Protein 4X2P (pdb70)

B-factor: mean 17.13, std 8.73, range [2.37, 75.96]

Structure (mmCIF, N/CA/C/O backbone):
data_4X2P
#
_entry.id   4X2P
#
_cell.length_a   123.879
_cell.length_b   123.879
_cell.length_c   105.301
_cell.angle_alpha   90.00
_cell.angle_beta   90.00
_cell.angle_gamma   90.00
#
_symmetry.space_group_name_H-M   'I 4 2 2'
#
loop_
_entity.id
_entity.type
_entity.pdbx_description
1 polymer 'Mandelate racemase'
2 non-polymer '3-HYDROXYPYRUVIC ACID'
3 non-polymer 'MAGNESIUM ION'
4 water water
#
loop_
_atom_site.group_PDB
_atom_site.id
_atom_site.type_symbol
_atom_site.label_atom_id
_atom_site.label_alt_id
_atom_site.label_comp_id
_atom_site.label_asym_id
_atom_site.label_entity_id
_atom_site.label_seq_id
_atom_site.pdbx_PDB_ins_code
_atom_site.Cartn_x
_atom_site.Cartn_y
_atom_site.Cartn_z
_atom_site.occupancy
_atom_site.B_iso_or_equiv
_atom_site.auth_seq_id
_atom_site.auth_comp_id
_atom_site.auth_asym_id
_atom_site.auth_atom_id
_atom_site.pdbx_PDB_model_num
ATOM 1 N N . GLU A 1 27 ? 28.301 -39.583 -64.666 1.00 40.30 3 GLU A N 1
ATOM 2 C CA . GLU A 1 27 ? 29.345 -40.541 -64.112 1.00 42.44 3 GLU A CA 1
ATOM 3 C C . GLU A 1 27 ? 29.314 -41.246 -62.657 1.00 35.71 3 GLU A C 1
ATOM 4 O O . GLU A 1 27 ? 29.710 -42.364 -62.621 1.00 40.73 3 GLU A O 1
ATOM 10 N N . VAL A 1 28 ? 28.910 -40.700 -61.502 1.00 22.86 4 VAL A N 1
ATOM 11 C CA . VAL A 1 28 ? 28.300 -41.598 -60.518 1.00 18.64 4 VAL A CA 1
ATOM 12 C C . VAL A 1 28 ? 26.779 -41.629 -60.858 1.00 21.50 4 VAL A C 1
ATOM 13 O O . VAL A 1 28 ? 26.188 -40.530 -61.019 1.00 18.88 4 VAL A O 1
ATOM 17 N N . LEU A 1 29 ? 26.175 -42.813 -61.050 1.00 17.40 5 LEU A N 1
ATOM 18 C CA . LEU A 1 29 ? 24.766 -42.902 -61.448 1.00 17.47 5 LEU A CA 1
ATOM 19 C C . LEU A 1 29 ? 23.959 -43.507 -60.254 1.00 16.37 5 LEU A C 1
ATOM 20 O O . LEU A 1 29 ? 24.505 -44.284 -59.414 1.00 15.48 5 LEU A O 1
ATOM 25 N N . ILE A 1 30 ? 22.665 -43.189 -60.201 1.00 14.94 6 ILE A N 1
ATOM 26 C CA . ILE A 1 30 ? 21.827 -43.904 -59.268 1.00 14.02 6 ILE A CA 1
ATOM 27 C C . ILE A 1 30 ? 21.502 -45.278 -59.874 1.00 16.85 6 ILE A C 1
ATOM 28 O O . ILE A 1 30 ? 21.143 -45.330 -61.076 1.00 19.12 6 ILE A O 1
ATOM 33 N N . THR A 1 31 ? 21.582 -46.331 -59.051 1.00 15.42 7 THR A N 1
ATOM 34 C CA . THR A 1 31 ? 21.315 -47.650 -59.577 1.00 15.97 7 THR A CA 1
ATOM 35 C C . THR A 1 31 ? 20.115 -48.365 -58.972 1.00 20.81 7 THR A C 1
ATOM 36 O O . THR A 1 31 ? 19.739 -49.437 -59.484 1.00 18.67 7 THR A O 1
ATOM 40 N N . GLY A 1 32 ? 19.432 -47.792 -57.949 1.00 13.87 8 GLY A N 1
ATOM 41 C CA . GLY A 1 32 ? 18.285 -48.475 -57.315 1.00 16.32 8 GLY A CA 1
ATOM 42 C C . GLY A 1 32 ? 17.714 -47.592 -56.197 1.00 16.09 8 GLY A C 1
ATOM 43 O O . GLY A 1 32 ? 18.447 -46.648 -55.729 1.00 15.90 8 GLY A O 1
ATOM 44 N N . LEU A 1 33 ? 16.435 -47.823 -55.894 1.00 15.21 9 LEU A N 1
ATOM 45 C CA . LEU A 1 33 ? 15.768 -47.157 -54.802 1.00 14.99 9 LEU A CA 1
ATOM 46 C C . LEU A 1 33 ? 15.074 -48.276 -54.000 1.00 17.25 9 LEU A C 1
ATOM 47 O O . LEU A 1 33 ? 14.263 -49.046 -54.540 1.00 20.08 9 LEU A O 1
ATOM 52 N N . ARG A 1 34 ? 15.306 -48.294 -52.719 1.00 13.69 10 ARG A N 1
ATOM 53 C CA . ARG A 1 34 ? 14.587 -49.255 -51.868 1.00 17.05 10 ARG A CA 1
ATOM 54 C C . ARG A 1 34 ? 13.867 -48.485 -50.766 1.00 15.45 10 ARG A C 1
ATOM 55 O O . ARG A 1 34 ? 14.463 -47.512 -50.225 1.00 17.61 10 ARG A O 1
ATOM 63 N N . THR A 1 35 ? 12.586 -48.824 -50.502 1.00 15.27 11 THR A N 1
ATOM 64 C CA . THR A 1 35 ? 11.877 -48.114 -49.448 1.00 14.92 11 THR A CA 1
ATOM 65 C C . THR A 1 35 ? 11.275 -49.073 -48.466 1.00 16.12 11 THR A C 1
ATOM 66 O O . THR A 1 35 ? 10.849 -50.207 -48.829 1.00 17.02 11 THR A O 1
ATOM 70 N N . ARG A 1 36 ? 11.196 -48.695 -47.191 1.00 14.72 12 ARG A N 1
ATOM 71 C CA . ARG A 1 36 ? 10.603 -49.541 -46.178 1.00 15.35 12 ARG A CA 1
ATOM 72 C C . ARG A 1 36 ? 9.679 -48.637 -45.316 1.00 14.79 12 ARG A C 1
ATOM 73 O O . ARG A 1 36 ? 10.111 -47.631 -44.720 1.00 15.31 12 ARG A O 1
ATOM 81 N N . ALA A 1 37 ? 8.422 -49.049 -45.258 1.00 13.11 13 ALA A N 1
ATOM 82 C CA . ALA A 1 37 ? 7.421 -48.364 -44.453 1.00 16.04 13 ALA A CA 1
ATOM 83 C C . ALA A 1 37 ? 7.384 -48.930 -43.082 1.00 19.55 13 ALA A C 1
ATOM 84 O O . ALA A 1 37 ? 7.382 -50.181 -42.895 1.00 19.44 13 ALA A O 1
ATOM 86 N N . VAL A 1 38 ? 7.522 -48.093 -42.071 1.00 15.09 14 VAL A N 1
ATOM 87 C CA . VAL A 1 38 ? 7.567 -48.496 -40.634 1.00 14.73 14 V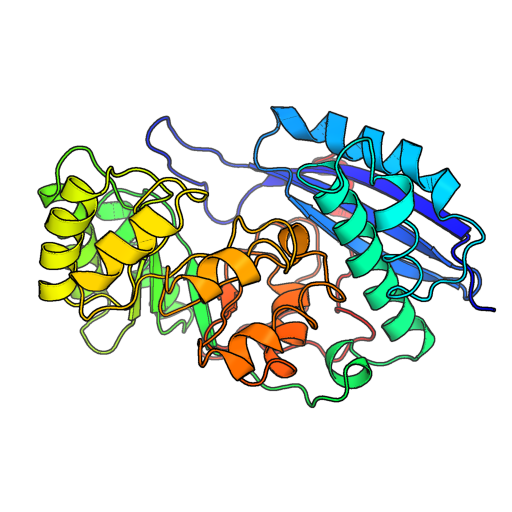AL A CA 1
ATOM 88 C C . VAL A 1 38 ? 6.652 -47.645 -39.760 1.00 17.63 14 VAL A C 1
ATOM 89 O O . VAL A 1 38 ? 6.348 -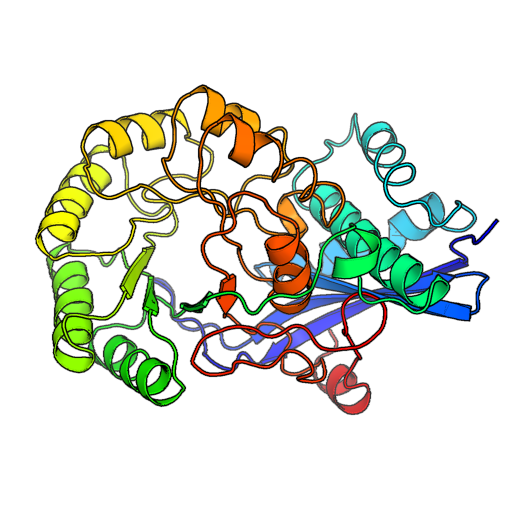46.496 -40.058 1.00 16.12 14 VAL A O 1
ATOM 93 N N . ASN A 1 39 ? 6.135 -48.207 -38.628 1.00 14.32 15 ASN A N 1
ATOM 94 C CA . ASN A 1 39 ? 5.416 -47.478 -37.641 1.00 15.27 15 ASN A CA 1
ATOM 95 C C . ASN A 1 39 ? 6.274 -47.554 -36.402 1.00 17.69 15 ASN A C 1
ATOM 96 O O . ASN A 1 39 ? 6.358 -48.679 -35.731 1.00 20.23 15 ASN A O 1
ATOM 101 N N . VAL A 1 40 ? 6.979 -46.498 -36.055 1.00 15.62 16 VAL A N 1
ATOM 102 C CA . VAL A 1 40 ? 8.078 -46.581 -34.980 1.00 15.77 16 VAL A CA 1
ATOM 103 C C . VAL A 1 40 ? 7.560 -45.941 -33.756 1.00 18.78 16 VAL A C 1
ATOM 104 O O . VAL A 1 40 ? 6.787 -44.974 -33.729 1.00 18.94 16 VAL A O 1
ATOM 108 N N . PRO A 1 41 ? 7.989 -46.451 -32.568 1.00 19.88 17 PRO A N 1
ATOM 109 C CA . PRO A 1 41 ? 7.583 -45.929 -31.274 1.00 20.50 17 PRO A CA 1
ATOM 110 C C . PRO A 1 41 ? 8.168 -44.555 -31.068 1.00 23.04 17 PRO A C 1
ATOM 111 O O . PRO A 1 41 ? 9.345 -44.349 -31.368 1.00 24.75 17 PRO A O 1
ATOM 115 N N . LEU A 1 42 ? 7.357 -43.665 -30.566 1.00 26.61 18 LEU A N 1
ATOM 116 C CA . LEU A 1 42 ? 7.869 -42.313 -30.206 1.00 29.89 18 LEU A CA 1
ATOM 117 C C . LEU A 1 42 ? 8.414 -42.252 -28.768 1.00 31.21 18 LEU A C 1
ATOM 118 O O . LEU A 1 42 ? 7.700 -42.672 -27.820 1.00 32.47 18 LEU A O 1
ATOM 123 N N . ALA A 1 43 ? 9.588 -41.642 -28.626 1.00 33.66 19 ALA A N 1
ATOM 124 C CA . ALA A 1 43 ? 10.175 -41.351 -27.285 1.00 31.50 19 ALA A CA 1
ATOM 125 C C . ALA A 1 43 ? 9.131 -40.587 -26.391 1.00 35.22 19 ALA A C 1
ATOM 126 O O . ALA A 1 43 ? 8.932 -40.940 -25.237 1.00 33.23 19 ALA A O 1
ATOM 128 N N . TYR A 1 44 ? 8.382 -39.630 -26.963 1.00 29.25 20 TYR A N 1
ATOM 129 C CA . TYR A 1 44 ? 7.355 -38.856 -26.262 1.00 30.11 20 TYR A CA 1
ATOM 130 C C . TYR A 1 44 ? 6.043 -39.088 -27.035 1.00 33.60 20 TYR A C 1
ATOM 131 O O . TYR A 1 44 ? 5.824 -38.512 -28.128 1.00 34.67 20 TYR A O 1
ATOM 140 N N . PRO A 1 45 ? 5.147 -39.906 -26.485 1.00 29.56 21 PRO A N 1
ATOM 141 C CA . PRO A 1 45 ? 3.840 -40.053 -27.166 1.00 32.18 21 PRO A CA 1
ATOM 142 C C . PRO A 1 45 ? 3.189 -38.693 -27.395 1.00 26.58 21 PRO A C 1
ATOM 143 O O . PRO A 1 45 ? 3.336 -37.783 -26.568 1.00 29.96 21 PRO A O 1
ATOM 147 N N . VAL A 1 46 ? 2.445 -38.548 -28.477 1.00 26.82 22 VAL A N 1
ATOM 148 C CA . VAL A 1 46 ? 1.985 -37.202 -28.845 1.00 24.99 22 VAL A CA 1
ATOM 149 C C . VAL A 1 46 ? 0.516 -37.075 -28.350 1.00 31.36 22 VAL A C 1
ATOM 150 O O . VAL A 1 46 ? -0.350 -37.850 -28.764 1.00 29.13 22 VAL A O 1
ATOM 154 N N . HIS A 1 47 ? 0.219 -36.112 -27.420 1.00 26.17 23 HIS A N 1
ATOM 155 C CA . HIS A 1 47 ? -1.171 -35.975 -26.906 1.00 25.79 23 HIS A CA 1
ATOM 156 C C . HIS A 1 47 ? -1.803 -34.961 -27.878 1.00 29.59 23 HIS A C 1
ATOM 157 O O . HIS A 1 47 ? -1.124 -33.983 -28.319 1.00 28.50 23 HIS A O 1
ATOM 164 N N . THR A 1 48 ? -3.031 -35.219 -28.285 1.00 32.75 24 THR A N 1
ATOM 165 C CA . THR A 1 48 ? -3.747 -34.287 -29.243 1.00 38.33 24 THR A CA 1
ATOM 166 C C . THR A 1 48 ? -5.123 -33.983 -28.600 1.00 42.77 24 THR A C 1
ATOM 167 O O . THR A 1 48 ? -5.440 -34.550 -27.545 1.00 33.84 24 THR A O 1
ATOM 171 N N . ALA A 1 49 ? -5.893 -33.040 -29.168 1.00 46.46 25 ALA A N 1
ATOM 172 C CA . ALA A 1 49 ? -7.297 -32.842 -28.800 1.00 54.91 25 ALA A CA 1
ATOM 173 C C . ALA A 1 49 ? -8.146 -34.186 -28.853 1.00 66.93 25 ALA A C 1
ATOM 174 O O . ALA A 1 49 ? -8.929 -34.437 -27.918 1.00 63.05 25 ALA A O 1
ATOM 176 N N . VAL A 1 50 ? -7.955 -35.054 -29.881 1.00 68.65 26 VAL A N 1
ATOM 177 C CA . VAL A 1 50 ? -8.528 -36.443 -29.884 1.00 64.19 26 VAL A CA 1
ATOM 178 C C . VAL A 1 50 ? -8.013 -37.466 -28.870 1.00 59.64 26 VAL A C 1
ATOM 179 O O . VAL A 1 50 ? -8.807 -37.966 -28.163 1.00 64.50 26 VAL A O 1
ATOM 183 N N . GLY A 1 51 ? -6.723 -37.797 -28.807 1.00 45.31 27 GLY A N 1
ATOM 184 C CA . GLY A 1 51 ? -6.185 -38.675 -27.768 1.00 39.97 27 GLY A CA 1
ATOM 185 C C . GLY A 1 51 ? -4.648 -38.810 -28.032 1.00 44.14 27 GLY A C 1
ATOM 186 O O . GLY A 1 51 ? -4.006 -37.936 -28.665 1.00 49.55 27 GLY A O 1
ATOM 187 N N . THR A 1 52 ? -4.056 -39.913 -27.580 1.00 37.76 28 THR A N 1
ATOM 188 C CA . THR A 1 52 ? -2.580 -40.056 -27.666 1.00 30.91 28 THR A CA 1
ATOM 189 C C . THR A 1 52 ? -2.196 -40.919 -28.884 1.00 31.72 28 THR A C 1
ATOM 190 O O . THR A 1 52 ? -2.815 -41.910 -29.169 1.00 34.02 28 THR A O 1
ATOM 194 N N . VAL A 1 53 ? -1.127 -40.560 -29.561 1.00 27.32 29 VAL A N 1
ATOM 195 C CA . VAL A 1 53 ? -0.545 -41.391 -30.610 1.00 27.00 29 VAL A CA 1
ATOM 196 C C . VAL A 1 53 ? 0.861 -41.789 -30.146 1.00 28.22 29 VAL A C 1
ATOM 197 O O . VAL A 1 53 ? 1.690 -40.954 -29.766 1.00 26.30 29 VAL A O 1
ATOM 201 N N . GLY A 1 54 ? 1.193 -43.092 -30.212 1.00 26.14 30 GLY A N 1
ATOM 202 C CA . GLY A 1 54 ? 2.443 -43.538 -29.591 1.00 26.55 30 GLY A CA 1
ATOM 203 C C . GLY A 1 54 ? 3.454 -44.003 -30.664 1.00 24.28 30 GLY A C 1
ATOM 204 O O . GLY A 1 54 ? 4.587 -44.356 -30.337 1.00 23.22 30 GLY A O 1
ATOM 205 N N . THR A 1 55 ? 3.062 -43.886 -31.952 1.00 22.59 31 THR A N 1
ATOM 206 C CA . THR A 1 55 ? 4.034 -44.293 -33.019 1.00 20.04 31 THR A CA 1
ATOM 207 C C . THR A 1 55 ? 3.966 -43.211 -34.179 1.00 19.28 31 THR A C 1
ATOM 208 O O . THR A 1 55 ? 3.035 -42.409 -34.285 1.00 21.59 31 THR A O 1
ATOM 212 N N . ALA A 1 56 ? 5.016 -43.224 -34.946 1.00 15.90 32 ALA A N 1
ATOM 213 C CA . ALA A 1 56 ? 5.137 -42.298 -36.140 1.00 16.45 32 ALA A CA 1
ATOM 214 C C . ALA A 1 56 ? 5.280 -43.153 -37.371 1.00 15.98 32 ALA A C 1
ATOM 215 O O . ALA A 1 56 ? 6.117 -44.115 -37.450 1.00 15.91 32 ALA A O 1
ATOM 217 N N . PRO A 1 57 ? 4.510 -42.768 -38.425 1.00 13.94 33 PRO A N 1
ATOM 218 C CA . PRO A 1 57 ? 4.630 -43.516 -39.677 1.00 12.40 33 PRO A CA 1
ATOM 219 C C . PRO A 1 57 ? 5.724 -42.895 -40.575 1.00 15.18 33 PRO A C 1
ATOM 220 O O . PRO A 1 57 ? 5.655 -41.711 -40.949 1.00 14.85 33 PRO A O 1
ATOM 224 N N . LEU A 1 58 ? 6.773 -43.694 -40.860 1.00 11.84 34 LEU A N 1
ATOM 225 C CA . LEU A 1 58 ? 7.980 -43.186 -41.642 1.00 12.32 34 LEU A CA 1
ATOM 226 C C . LEU A 1 58 ? 8.169 -44.092 -42.792 1.00 12.86 34 LEU A C 1
ATOM 227 O O . LEU A 1 58 ? 7.817 -45.291 -42.823 1.00 13.38 34 LEU A O 1
ATOM 232 N N . VAL A 1 59 ? 8.767 -43.485 -43.878 1.00 11.13 35 VAL A N 1
ATOM 233 C CA . VAL A 1 59 ? 9.245 -44.318 -45.016 1.00 11.49 35 VAL A CA 1
ATOM 234 C C . VAL A 1 59 ? 10.737 -44.130 -45.015 1.00 11.93 35 VAL A C 1
ATOM 235 O O . VAL A 1 59 ? 11.308 -43.011 -45.100 1.00 11.93 35 VAL A O 1
ATOM 239 N N . LEU A 1 60 ? 11.521 -45.267 -44.786 1.00 12.10 36 LEU A N 1
ATOM 240 C CA . LEU A 1 60 ? 13.007 -45.176 -44.830 1.00 11.66 36 LEU A CA 1
ATOM 241 C C . LEU A 1 60 ? 13.511 -45.480 -46.222 1.00 12.52 36 LEU A C 1
ATOM 242 O O . LEU A 1 60 ? 12.978 -46.417 -46.926 1.00 16.23 36 LEU A O 1
ATOM 247 N N . ILE A 1 61 ? 14.426 -44.662 -46.703 1.00 10.78 37 ILE A N 1
ATOM 248 C CA . ILE A 1 61 ? 14.829 -44.643 -48.083 1.00 12.08 37 ILE A CA 1
ATOM 249 C C . ILE A 1 61 ? 16.303 -45.018 -48.206 1.00 13.63 37 ILE A C 1
ATOM 250 O O . ILE A 1 61 ? 17.141 -44.363 -47.544 1.00 12.39 37 ILE A O 1
ATOM 255 N N . ASP A 1 62 ? 16.586 -45.952 -49.188 1.00 13.91 38 ASP A N 1
ATOM 256 C CA . ASP A 1 62 ? 18.003 -46.273 -49.521 1.00 14.78 38 ASP A CA 1
ATOM 257 C C . ASP A 1 62 ? 18.167 -46.038 -50.969 1.00 14.79 38 ASP A C 1
ATOM 258 O O . ASP A 1 62 ? 17.374 -46.547 -51.833 1.00 15.41 38 ASP A O 1
ATOM 263 N N . LEU A 1 63 ? 19.178 -45.232 -51.343 1.00 11.91 39 LEU A N 1
ATOM 264 C CA . LEU A 1 63 ? 19.396 -44.864 -52.797 1.00 12.19 39 LEU A CA 1
ATOM 265 C C . LEU A 1 63 ? 20.757 -45.464 -53.192 1.00 13.97 39 LEU A C 1
ATOM 266 O O . LEU A 1 63 ? 21.821 -45.019 -52.705 1.00 15.89 39 LEU A O 1
ATOM 271 N N . ALA A 1 64 ? 20.695 -46.527 -54.016 1.00 14.79 40 ALA A N 1
ATOM 272 C CA . ALA A 1 64 ? 21.973 -47.218 -54.423 1.00 17.90 40 ALA A CA 1
ATOM 273 C C . ALA A 1 64 ? 22.643 -46.446 -55.484 1.00 15.52 40 ALA A C 1
ATOM 274 O O . ALA A 1 64 ? 21.968 -45.837 -56.282 1.00 16.95 40 ALA A O 1
ATOM 276 N N . THR A 1 65 ? 23.972 -46.541 -55.533 1.00 14.92 41 THR A N 1
ATOM 277 C CA . THR A 1 65 ? 24.715 -45.805 -56.571 1.00 14.94 41 THR A CA 1
ATOM 278 C C . THR A 1 65 ? 25.772 -46.703 -57.234 1.00 16.76 41 THR A C 1
ATOM 279 O O . THR A 1 65 ? 26.106 -47.731 -56.616 1.00 19.22 41 THR A O 1
ATOM 283 N N . SER A 1 66 ? 26.276 -46.230 -58.381 1.00 17.03 42 SER A N 1
ATOM 284 C CA . SER A 1 66 ? 27.328 -47.055 -59.062 1.00 19.54 42 SER A CA 1
ATOM 285 C C . SER A 1 66 ? 28.666 -46.931 -58.335 1.00 22.87 42 SER A C 1
ATOM 286 O O . SER A 1 66 ? 29.619 -47.625 -58.733 1.00 25.69 42 SER A O 1
ATOM 289 N N . ALA A 1 67 ? 28.801 -46.012 -57.386 1.00 17.44 43 ALA A N 1
ATOM 290 C CA . ALA A 1 67 ? 30.056 -45.814 -56.621 1.00 20.84 43 ALA A CA 1
ATOM 291 C C . ALA A 1 67 ? 30.106 -46.790 -55.425 1.00 24.99 43 ALA A C 1
ATOM 292 O O . ALA A 1 67 ? 31.007 -46.715 -54.623 1.00 34.36 43 ALA A O 1
ATOM 294 N N . GLY A 1 68 ? 29.087 -47.600 -55.203 1.00 23.04 44 GLY A N 1
ATOM 295 C CA . GLY A 1 68 ? 29.001 -48.531 -54.080 1.00 21.79 44 GLY A CA 1
ATOM 296 C C . GLY A 1 68 ? 28.546 -47.901 -52.761 1.00 32.77 44 GLY A C 1
ATOM 297 O O . GLY A 1 68 ? 28.334 -48.581 -51.807 1.00 36.70 44 GLY A O 1
ATOM 298 N N . VAL A 1 69 ? 28.381 -46.601 -52.731 1.00 21.80 45 VAL A N 1
ATOM 299 C CA . VAL A 1 69 ? 27.806 -46.019 -51.543 1.00 20.19 45 VAL A CA 1
ATOM 300 C C . VAL A 1 69 ? 26.255 -45.987 -51.663 1.00 16.56 45 VAL A C 1
ATOM 301 O O . VAL A 1 69 ? 25.673 -46.096 -52.762 1.00 18.20 45 VAL A O 1
ATOM 305 N N . VAL A 1 70 ? 25.635 -45.987 -50.494 1.00 14.85 46 VAL A N 1
ATOM 306 C CA . VAL A 1 70 ? 24.113 -45.973 -50.454 1.00 13.61 46 VAL A CA 1
ATOM 307 C C . VAL A 1 70 ? 23.686 -44.734 -49.628 1.00 14.88 46 VAL A C 1
ATOM 308 O O . VAL A 1 70 ? 24.093 -44.553 -48.506 1.00 16.93 46 VAL A O 1
ATOM 312 N N . GLY A 1 71 ? 22.817 -43.916 -50.303 1.00 13.67 47 GLY A N 1
ATOM 313 C CA . GLY A 1 71 ? 22.335 -42.697 -49.667 1.00 13.89 47 GLY A CA 1
ATOM 314 C C . GLY A 1 71 ? 21.198 -43.106 -48.802 1.00 14.67 47 GLY A C 1
ATOM 315 O O . GLY A 1 71 ? 20.386 -43.994 -49.160 1.00 15.10 47 GLY A O 1
ATOM 316 N N . HIS A 1 72 ? 21.030 -42.468 -47.604 1.00 13.15 48 HIS A N 1
ATOM 317 C CA . HIS A 1 72 ? 19.895 -42.752 -46.761 1.00 13.11 48 HIS A CA 1
ATOM 318 C C . HIS A 1 72 ? 19.103 -41.446 -46.437 1.00 11.44 48 HIS A C 1
ATOM 319 O O . HIS A 1 72 ? 19.756 -40.398 -46.273 1.00 13.80 48 HIS A O 1
ATOM 326 N N . SER A 1 73 ? 17.804 -41.561 -46.370 1.00 10.60 49 SER A N 1
ATOM 327 C CA . SER A 1 73 ? 16.948 -40.470 -45.827 1.00 11.80 49 SER A CA 1
ATOM 328 C C . SER A 1 73 ? 15.703 -41.144 -45.287 1.00 13.43 49 SER A C 1
ATOM 329 O O . SER A 1 73 ? 15.480 -42.384 -45.357 1.00 12.37 49 SER A O 1
ATOM 332 N N . TYR A 1 74 ? 14.783 -40.341 -44.755 1.00 10.81 50 TYR A N 1
ATOM 333 C CA . TYR A 1 74 ? 13.475 -40.853 -44.454 1.00 10.64 50 TYR A CA 1
ATOM 334 C C . TYR A 1 74 ? 12.448 -39.739 -44.610 1.00 11.68 50 TYR A C 1
ATOM 335 O O . TYR A 1 74 ? 12.824 -38.531 -44.580 1.00 13.30 50 TYR A O 1
ATOM 344 N N . LEU A 1 75 ? 11.219 -40.208 -44.736 1.00 12.03 51 LEU A N 1
ATOM 345 C CA . LEU A 1 75 ? 10.071 -39.282 -44.825 1.00 11.81 51 LEU A CA 1
ATOM 346 C C . LEU A 1 75 ? 9.153 -39.495 -43.663 1.00 14.27 51 LEU A C 1
ATOM 347 O O . LEU A 1 75 ? 9.097 -40.623 -43.101 1.00 13.23 51 LEU A O 1
ATOM 352 N N . PHE A 1 76 ? 8.431 -38.471 -43.230 1.00 10.55 52 PHE A N 1
ATOM 353 C CA . PHE A 1 76 ? 7.344 -38.596 -42.225 1.00 11.05 52 PHE A CA 1
ATOM 354 C C . PHE A 1 76 ? 6.053 -38.524 -42.978 1.00 12.40 52 PHE A C 1
ATOM 355 O O . PHE A 1 76 ? 5.829 -37.576 -43.754 1.00 13.50 52 PHE A O 1
ATOM 363 N N . ALA A 1 77 ? 5.205 -39.543 -42.752 1.00 11.91 53 ALA A N 1
ATOM 364 C CA . ALA A 1 77 ? 3.903 -39.547 -43.455 1.00 14.04 53 ALA A CA 1
ATOM 365 C C . ALA A 1 77 ? 2.795 -38.822 -42.673 1.00 11.42 53 ALA A C 1
ATOM 366 O O . ALA A 1 77 ? 1.650 -38.740 -43.240 1.00 14.84 53 ALA A O 1
ATOM 368 N N . TYR A 1 78 ? 3.039 -38.376 -41.410 1.00 11.57 54 TYR A N 1
ATOM 369 C CA . TYR A 1 78 ? 2.080 -37.640 -40.558 1.00 11.45 54 TYR A CA 1
ATOM 370 C C . TYR A 1 78 ? 1.008 -38.512 -39.990 1.00 14.02 54 TYR A C 1
ATOM 371 O O . TYR A 1 78 ? 0.813 -38.586 -38.771 1.00 14.98 54 TYR A O 1
ATOM 380 N N . THR A 1 79 ? 0.296 -39.203 -40.886 1.00 15.11 55 THR A N 1
ATOM 381 C CA . THR A 1 79 ? -0.815 -40.090 -40.432 1.00 16.99 55 THR A CA 1
ATOM 382 C C . THR A 1 79 ? -0.568 -41.447 -41.132 1.00 14.37 55 THR A C 1
ATOM 383 O O . THR A 1 79 ? -0.211 -41.513 -42.286 1.00 12.96 55 THR A O 1
ATOM 387 N N . PRO A 1 80 ? -0.917 -42.522 -40.496 1.00 15.75 56 PRO A N 1
ATOM 388 C CA . PRO A 1 80 ? -0.829 -43.807 -41.148 1.00 17.02 56 PRO A CA 1
ATOM 389 C C . PRO A 1 80 ? -1.744 -43.968 -42.338 1.00 16.28 56 PRO A C 1
ATOM 390 O O . PRO A 1 80 ? -1.364 -44.765 -43.254 1.00 15.92 56 PRO A O 1
ATOM 394 N N . VAL A 1 81 ? -2.754 -43.086 -42.489 1.00 15.19 57 VAL A N 1
ATOM 395 C CA . VAL A 1 81 ? -3.565 -43.092 -43.743 1.00 15.73 57 VAL A CA 1
ATOM 396 C C . VAL A 1 81 ? -2.775 -42.849 -44.988 1.00 14.46 57 VAL A C 1
ATOM 397 O O . VAL A 1 81 ? -3.135 -43.349 -46.132 1.00 14.38 57 VAL A O 1
ATOM 401 N N . ALA A 1 82 ? -1.629 -42.085 -44.858 1.00 12.60 58 ALA A N 1
ATOM 402 C CA . ALA A 1 82 ? -0.824 -41.771 -46.047 1.00 14.56 58 ALA A CA 1
ATOM 403 C C . ALA A 1 82 ? 0.389 -42.697 -46.263 1.00 14.14 58 ALA A C 1
ATOM 404 O O . ALA A 1 82 ? 1.159 -42.552 -47.195 1.00 14.10 58 ALA A O 1
ATOM 406 N N . LEU A 1 83 ? 0.637 -43.581 -45.245 1.00 13.67 59 LEU A N 1
ATOM 407 C CA . LEU A 1 83 ? 1.966 -44.269 -45.258 1.00 13.48 59 LEU A CA 1
ATOM 408 C C . LEU A 1 83 ? 2.177 -45.235 -46.444 1.00 13.57 59 LEU A C 1
ATOM 409 O O . LEU A 1 83 ? 3.201 -45.101 -47.170 1.00 13.00 59 LEU A O 1
ATOM 414 N N . LYS A 1 84 ? 1.168 -46.144 -46.696 1.00 13.97 60 LYS A N 1
ATOM 415 C CA . LYS A 1 84 ? 1.379 -47.080 -47.804 1.00 13.33 60 LYS A CA 1
ATOM 416 C C . LYS A 1 84 ? 1.382 -46.361 -49.130 1.00 12.76 60 LYS A C 1
ATOM 417 O O . LYS A 1 84 ? 2.131 -46.759 -50.058 1.00 14.36 60 LYS A O 1
ATOM 423 N N . SER A 1 85 ? 0.511 -45.304 -49.214 1.00 14.22 61 SER A N 1
ATOM 424 C CA . SER A 1 85 ? 0.487 -44.535 -50.483 1.00 11.37 61 SER A CA 1
ATOM 425 C C . SER A 1 85 ? 1.811 -43.835 -50.789 1.00 13.36 61 SER A C 1
ATOM 426 O O . SER A 1 85 ? 2.228 -43.846 -51.979 1.00 13.00 61 SER A O 1
ATOM 429 N N . LEU A 1 86 ? 2.475 -43.299 -49.726 1.00 13.33 62 LEU A N 1
ATOM 430 C CA . LEU A 1 86 ? 3.760 -42.643 -49.979 1.00 12.99 62 LEU A CA 1
ATOM 431 C C . LEU A 1 86 ? 4.817 -43.636 -50.382 1.00 11.81 62 LEU A C 1
ATOM 432 O O . LEU A 1 86 ? 5.626 -43.382 -51.299 1.00 13.61 62 LEU A O 1
ATOM 437 N N . LYS A 1 87 ? 4.871 -44.844 -49.713 1.00 13.61 63 LYS A N 1
ATOM 438 C CA . LYS A 1 87 ? 5.817 -45.858 -50.178 1.00 14.64 63 LYS A CA 1
ATOM 439 C C . LYS A 1 87 ? 5.513 -46.317 -51.598 1.00 13.81 63 LYS A C 1
ATOM 440 O O . LYS A 1 87 ? 6.452 -46.442 -52.397 1.00 13.58 63 LYS A O 1
ATOM 446 N N . GLN A 1 88 ? 4.239 -46.482 -51.981 1.00 13.52 64 GLN A N 1
ATOM 447 C CA . GLN A 1 88 ? 3.970 -46.981 -53.315 1.00 13.97 64 GLN A CA 1
ATOM 448 C C . GLN A 1 88 ? 4.343 -45.927 -54.310 1.00 14.81 64 GLN A C 1
ATOM 449 O O . GLN A 1 88 ? 4.862 -46.219 -55.386 1.00 13.53 64 GLN A O 1
ATOM 455 N N . LEU A 1 89 ? 4.115 -44.621 -53.962 1.00 13.05 65 LEU A N 1
ATOM 456 C CA . LEU A 1 89 ? 4.510 -43.561 -54.909 1.00 16.18 65 LEU A CA 1
ATOM 457 C C . LEU A 1 89 ? 6.061 -43.588 -55.180 1.00 11.85 65 LEU A C 1
ATOM 458 O O . LEU A 1 89 ? 6.540 -43.531 -56.324 1.00 14.01 65 LEU A O 1
ATOM 463 N N . LEU A 1 90 ? 6.851 -43.698 -54.063 1.00 13.38 66 LEU A N 1
ATOM 464 C CA . LEU A 1 90 ? 8.298 -43.758 -54.223 1.00 12.57 66 LEU A CA 1
ATOM 465 C C . LEU A 1 90 ? 8.695 -44.995 -55.036 1.00 13.68 66 LEU A C 1
ATOM 466 O O . LEU A 1 90 ? 9.570 -44.835 -55.900 1.00 15.20 66 LEU A O 1
ATOM 471 N N . ASP A 1 91 ? 8.042 -46.129 -54.735 1.00 14.78 67 ASP A N 1
ATOM 472 C CA . ASP A 1 91 ? 8.420 -47.336 -55.544 1.00 14.73 67 ASP A CA 1
ATOM 473 C C . ASP A 1 91 ? 8.159 -47.145 -56.997 1.00 16.14 67 ASP A C 1
ATOM 474 O O . ASP A 1 91 ? 8.935 -47.624 -57.868 1.00 17.01 67 ASP A O 1
ATOM 479 N N . ASP A 1 92 ? 7.095 -46.443 -57.393 1.00 13.84 68 ASP A N 1
ATOM 480 C CA . ASP A 1 92 ? 6.814 -46.202 -58.787 1.00 14.82 68 ASP A CA 1
ATOM 481 C C . ASP A 1 92 ? 7.562 -45.041 -59.371 1.00 16.93 68 ASP A C 1
ATOM 482 O O . ASP A 1 92 ? 7.667 -44.969 -60.627 1.00 15.83 68 ASP A O 1
ATOM 487 N N . MET A 1 93 ? 8.274 -44.256 -58.565 1.00 16.74 69 MET A N 1
ATOM 488 C CA . MET A 1 93 ? 9.185 -43.215 -59.100 1.00 16.96 69 MET A CA 1
ATOM 489 C C . MET A 1 93 ? 10.546 -43.757 -59.327 1.00 15.93 69 MET A C 1
ATOM 490 O O . MET A 1 93 ? 11.386 -43.071 -59.898 1.00 17.75 69 MET A O 1
ATOM 495 N N . ALA A 1 94 ? 10.836 -44.995 -58.816 1.00 14.76 70 ALA A N 1
ATOM 496 C CA . ALA A 1 94 ? 12.239 -45.475 -58.988 1.00 16.76 70 ALA A CA 1
ATOM 497 C C . ALA A 1 94 ? 12.648 -45.483 -60.439 1.00 16.23 70 ALA A C 1
ATOM 498 O O . ALA A 1 94 ? 13.848 -45.111 -60.739 1.00 15.80 70 ALA A O 1
ATOM 500 N N . ALA A 1 95 ? 11.774 -45.884 -61.393 1.00 18.60 71 ALA A N 1
ATOM 501 C CA . ALA A 1 95 ? 12.205 -45.899 -62.738 1.00 20.04 71 ALA A CA 1
ATOM 502 C C . ALA A 1 95 ? 12.500 -44.536 -63.366 1.00 20.63 71 ALA A C 1
ATOM 503 O O . ALA A 1 95 ? 13.353 -44.498 -64.242 1.00 23.05 71 ALA A O 1
ATOM 505 N N . MET A 1 96 ? 11.999 -43.427 -62.800 1.00 18.47 72 MET A N 1
ATOM 506 C CA . MET A 1 96 ? 12.374 -42.118 -63.285 1.00 19.29 72 MET A CA 1
ATOM 507 C C . MET A 1 96 ? 13.839 -41.730 -62.876 1.00 17.39 72 MET A C 1
ATOM 508 O O . MET A 1 96 ? 14.426 -40.887 -63.580 1.00 20.02 72 MET A O 1
ATOM 513 N N . ILE A 1 97 ? 14.373 -42.288 -61.791 1.00 14.97 73 ILE A N 1
ATOM 514 C CA . ILE A 1 97 ? 15.671 -41.846 -61.339 1.00 14.88 73 ILE A CA 1
ATOM 515 C C . ILE A 1 97 ? 16.797 -42.858 -61.597 1.00 14.72 73 ILE A C 1
ATOM 516 O O . ILE A 1 97 ? 17.970 -42.515 -61.589 1.00 15.78 73 ILE A O 1
ATOM 521 N N . VAL A 1 98 ? 16.428 -44.146 -61.743 1.00 14.54 74 VAL A N 1
ATOM 522 C CA . VAL A 1 98 ? 17.557 -45.156 -61.863 1.00 16.17 74 VAL A CA 1
ATOM 523 C C . VAL A 1 98 ? 18.223 -44.897 -63.254 1.00 15.64 74 VAL A C 1
ATOM 524 O O . VAL A 1 98 ? 17.544 -44.553 -64.252 1.00 17.97 74 VAL A O 1
ATOM 528 N N . ASN A 1 99 ? 19.553 -44.944 -63.283 1.00 17.63 75 ASN A N 1
ATOM 529 C CA . ASN A 1 99 ? 20.462 -44.589 -64.431 1.00 19.73 75 ASN A CA 1
ATOM 530 C C . ASN A 1 99 ? 20.599 -43.090 -64.644 1.00 21.70 75 ASN A C 1
ATOM 531 O O . ASN A 1 99 ? 21.288 -42.711 -65.557 1.00 22.45 75 ASN A O 1
ATOM 536 N N . GLU A 1 100 ? 19.926 -42.205 -63.811 1.00 16.30 76 GLU A N 1
ATOM 537 C CA . GLU A 1 100 ? 20.295 -40.799 -63.874 1.00 15.37 76 GLU A CA 1
ATOM 538 C C . GLU A 1 100 ? 21.532 -40.515 -63.072 1.00 16.39 76 GLU A C 1
ATOM 539 O O . GLU A 1 100 ? 21.857 -41.202 -62.085 1.00 15.51 76 GLU A O 1
ATOM 545 N N . PRO A 1 101 ? 22.306 -39.467 -63.408 1.00 15.78 77 PRO A N 1
ATOM 546 C CA . PRO A 1 101 ? 23.475 -39.135 -62.614 1.00 16.35 77 PRO A CA 1
ATOM 547 C C . PRO A 1 101 ? 23.057 -38.679 -61.159 1.00 18.82 77 PRO A C 1
ATOM 548 O O . PRO A 1 101 ? 21.905 -38.186 -60.964 1.00 17.81 77 PRO A O 1
ATOM 552 N N A LEU A 1 102 ? 23.827 -38.987 -60.127 0.50 15.79 78 LEU A N 1
ATOM 553 N N B LEU A 1 102 ? 24.078 -38.893 -60.267 0.50 14.13 78 LEU A N 1
ATOM 554 C CA A LEU A 1 102 ? 23.340 -38.700 -58.763 0.50 15.26 78 LEU A CA 1
ATOM 555 C CA B LEU A 1 102 ? 24.016 -38.503 -58.840 0.50 13.39 78 LEU A CA 1
ATOM 556 C C A LEU A 1 102 ? 22.840 -37.194 -58.463 0.50 15.86 78 LEU A C 1
ATOM 557 C C B LEU A 1 102 ? 24.277 -37.001 -58.686 0.50 12.02 78 LEU A C 1
ATOM 558 O O A LEU A 1 102 ? 21.959 -37.006 -57.653 0.50 19.62 78 LEU A O 1
ATOM 559 O O B LEU A 1 102 ? 25.295 -36.534 -58.218 0.50 12.23 78 LEU A O 1
ATOM 568 N N . ALA A 1 103 ? 23.333 -36.263 -59.237 1.00 13.91 79 ALA A N 1
ATOM 569 C CA . ALA A 1 103 ? 23.436 -34.764 -59.241 1.00 12.17 79 ALA A CA 1
ATOM 570 C C . ALA A 1 103 ? 22.054 -34.248 -58.717 1.00 11.87 79 ALA A C 1
ATOM 571 O O . ALA A 1 103 ? 21.081 -34.154 -59.471 1.00 12.78 79 ALA A O 1
ATOM 573 N N . PRO A 1 104 ? 21.946 -34.016 -57.422 1.00 10.71 80 PRO A N 1
ATOM 574 C CA . PRO A 1 104 ? 20.567 -33.722 -56.895 1.00 11.79 80 PRO A CA 1
ATOM 575 C C . PRO A 1 104 ? 19.902 -32.484 -57.505 1.00 11.73 80 PRO A C 1
ATOM 576 O O . PRO A 1 104 ? 18.701 -32.468 -57.605 1.00 11.50 80 PRO A O 1
ATOM 580 N N . VAL A 1 105 ? 20.669 -31.413 -57.751 1.00 12.42 81 VAL A N 1
ATOM 581 C CA . VAL A 1 105 ? 19.975 -30.222 -58.312 1.00 11.50 81 VAL A CA 1
ATOM 582 C C . VAL A 1 105 ? 19.392 -30.483 -59.677 1.00 12.08 81 VAL A C 1
ATOM 583 O O . VAL A 1 105 ? 18.242 -30.124 -60.045 1.00 12.60 81 VAL A O 1
ATOM 587 N N . SER A 1 106 ? 20.163 -31.221 -60.458 1.00 12.10 82 SER A N 1
ATOM 588 C CA . SER A 1 106 ? 19.598 -31.656 -61.804 1.00 11.80 82 SER A CA 1
ATOM 589 C C . SER A 1 106 ? 18.454 -32.602 -61.684 1.00 11.71 82 SER A C 1
ATOM 590 O O . SER A 1 106 ? 17.465 -32.500 -62.494 1.00 14.52 82 SER A O 1
ATOM 593 N N . LEU A 1 107 ? 18.557 -33.566 -60.781 1.00 11.27 83 LEU A N 1
ATOM 594 C CA A LEU A 1 107 ? 17.471 -34.507 -60.554 0.50 11.80 83 LEU A CA 1
ATOM 595 C CA B LEU A 1 107 ? 17.443 -34.527 -60.528 0.50 12.52 83 LEU A CA 1
ATOM 596 C C . LEU A 1 107 ? 16.181 -33.800 -60.113 1.00 11.12 83 LEU A C 1
ATOM 597 O O . LEU A 1 107 ? 15.117 -34.161 -60.584 1.00 13.19 83 LEU A O 1
ATOM 606 N N . GLU A 1 108 ? 16.353 -32.775 -59.242 1.00 10.66 84 GLU A N 1
ATOM 607 C CA . GLU A 1 108 ? 15.166 -32.048 -58.751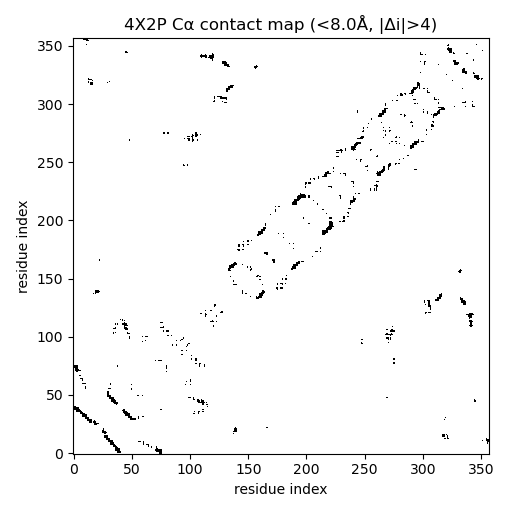 1.00 12.02 84 GLU A CA 1
ATOM 608 C C . GLU A 1 108 ? 14.502 -31.313 -59.865 1.00 12.93 84 GLU A C 1
ATOM 609 O O . GLU A 1 108 ? 13.283 -31.275 -59.895 1.00 12.98 84 GLU A O 1
ATOM 615 N N . ALA A 1 109 ? 15.269 -30.735 -60.823 1.00 11.35 85 ALA A N 1
ATOM 616 C CA . ALA A 1 109 ? 14.644 -29.994 -61.935 1.00 11.41 85 ALA A CA 1
ATOM 617 C C . ALA A 1 109 ? 13.866 -30.972 -62.828 1.00 12.04 85 ALA A C 1
ATOM 618 O O . ALA A 1 109 ? 12.815 -30.654 -63.371 1.00 13.44 85 ALA A O 1
ATOM 620 N N . MET A 1 110 ? 14.436 -32.180 -62.942 1.00 11.74 86 MET A N 1
ATOM 621 C CA A MET A 1 110 ? 13.800 -33.213 -63.813 0.50 11.31 86 MET A CA 1
ATOM 622 C CA B MET A 1 110 ? 13.799 -33.247 -63.790 0.50 13.39 86 MET A CA 1
ATOM 623 C C . MET A 1 110 ? 12.470 -33.620 -63.169 1.00 13.00 86 MET A C 1
ATOM 62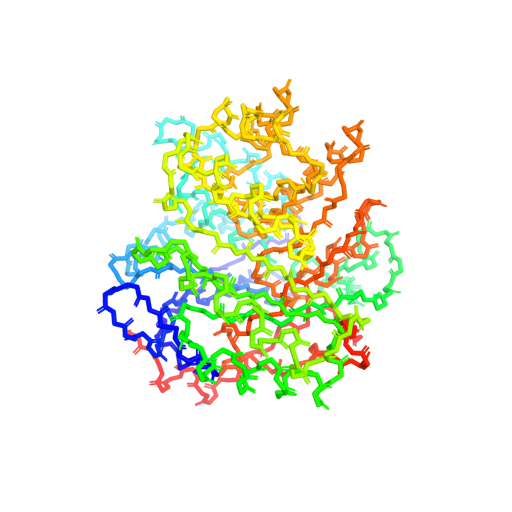4 O O . MET A 1 110 ? 11.453 -33.706 -63.882 1.00 13.19 86 MET A O 1
ATOM 633 N N . LEU A 1 111 ? 12.461 -33.826 -61.867 1.00 10.90 87 LEU A N 1
ATOM 634 C CA . LEU A 1 111 ? 11.210 -34.247 -61.191 1.00 11.00 87 LEU A CA 1
ATOM 635 C C . LEU A 1 111 ? 10.169 -33.115 -61.185 1.00 11.79 87 LEU A C 1
ATOM 636 O O . LEU A 1 111 ? 8.976 -33.416 -61.412 1.00 12.18 87 LEU A O 1
ATOM 641 N N . ALA A 1 112 ? 10.664 -31.886 -60.985 1.00 11.25 88 ALA A N 1
ATOM 642 C CA . ALA A 1 112 ? 9.679 -30.762 -61.063 1.00 10.79 88 ALA A CA 1
ATOM 643 C C . ALA A 1 112 ? 8.987 -30.703 -62.383 1.00 13.50 88 ALA A C 1
ATOM 644 O O . ALA A 1 112 ? 7.752 -30.441 -62.454 1.00 13.84 88 ALA A O 1
ATOM 646 N N . LYS A 1 113 ? 9.758 -30.951 -63.456 1.00 12.61 89 LYS A N 1
ATOM 647 C CA . LYS A 1 113 ? 9.121 -30.925 -64.870 1.00 13.88 89 LYS A CA 1
ATOM 648 C C . LYS A 1 113 ? 8.237 -32.127 -65.052 1.00 15.04 89 LYS A C 1
ATOM 649 O O . LYS A 1 113 ? 7.072 -32.015 -65.556 1.00 14.67 89 LYS A O 1
ATOM 655 N N . ARG A 1 114 ? 8.678 -33.305 -64.616 1.00 11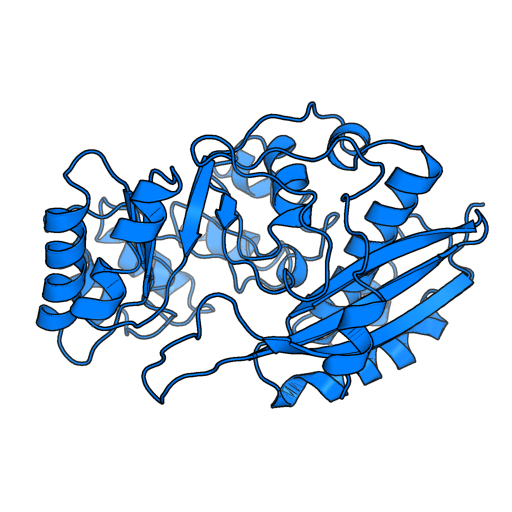.90 90 ARG A N 1
ATOM 656 C CA . ARG A 1 114 ? 7.863 -34.574 -64.852 1.00 14.35 90 ARG A CA 1
ATOM 657 C C . ARG A 1 114 ? 6.539 -34.484 -64.106 1.00 14.83 90 ARG A C 1
ATOM 658 O O . ARG A 1 114 ? 5.523 -35.060 -64.664 1.00 15.02 90 ARG A O 1
ATOM 666 N N . PHE A 1 115 ? 6.459 -33.773 -62.958 1.00 13.07 91 PHE A N 1
ATOM 667 C CA . PHE A 1 115 ? 5.229 -33.700 -62.202 1.00 12.71 91 PHE A CA 1
ATOM 668 C C . PHE A 1 115 ? 4.494 -32.383 -62.355 1.00 12.51 91 PHE A C 1
ATOM 669 O O . PHE A 1 115 ? 3.637 -32.046 -61.553 1.00 13.06 91 PHE A O 1
ATOM 677 N N . CYS A 1 116 ? 4.856 -31.649 -63.397 1.00 12.68 92 CYS A N 1
ATOM 678 C CA . CYS A 1 116 ? 4.221 -30.247 -63.506 1.00 13.80 92 CYS A CA 1
ATOM 679 C C . CYS A 1 116 ? 2.671 -30.355 -63.787 1.00 14.28 92 CYS A C 1
ATOM 680 O O . CYS A 1 116 ? 1.921 -29.438 -63.432 1.00 14.19 92 CYS A O 1
ATOM 683 N N . LEU A 1 117 ? 2.164 -31.479 -64.351 1.00 13.49 93 LEU A N 1
ATOM 684 C CA . LEU A 1 117 ? 0.690 -31.625 -64.557 1.00 12.81 93 LEU A CA 1
ATOM 685 C C . LEU A 1 117 ? 0.060 -32.232 -63.367 1.00 14.27 93 LEU A C 1
ATOM 686 O O . LEU A 1 117 ? -1.046 -31.798 -62.917 1.00 15.63 93 LEU A O 1
ATOM 691 N N . ALA A 1 118 ? 0.658 -33.290 -62.817 1.00 12.03 94 ALA A N 1
ATOM 692 C CA . ALA A 1 118 ? 0.046 -33.900 -61.649 1.00 13.04 94 ALA A CA 1
ATOM 693 C C . ALA A 1 118 ? -0.086 -32.896 -60.468 1.00 11.50 94 ALA A C 1
ATOM 694 O O . ALA A 1 118 ? -0.973 -33.034 -59.596 1.00 13.68 94 ALA A O 1
ATOM 696 N N . GLY A 1 119 ? 0.992 -32.035 -60.400 1.00 11.83 95 GLY A N 1
ATOM 697 C CA . GLY A 1 119 ? 1.093 -31.037 -59.310 1.00 11.12 95 GLY A CA 1
ATOM 698 C C . GLY A 1 119 ? 2.274 -31.408 -58.383 1.00 11.25 95 GLY A C 1
ATOM 699 O O . GLY A 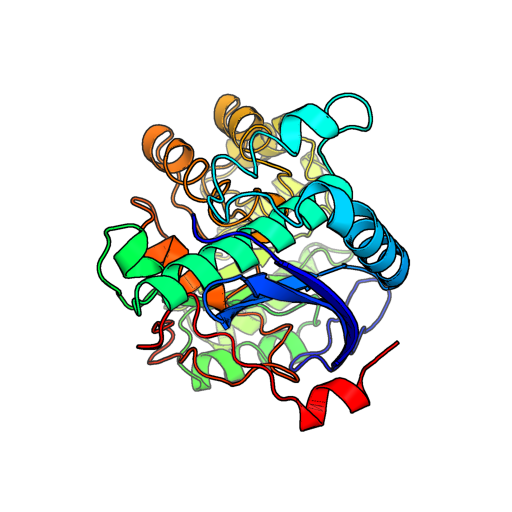1 119 ? 2.237 -32.431 -57.636 1.00 11.66 95 GLY A O 1
ATOM 700 N N . TYR A 1 120 ? 3.301 -30.600 -58.523 1.00 11.29 96 TYR A N 1
ATOM 701 C CA . TYR A 1 120 ? 4.540 -30.960 -57.803 1.00 9.96 96 TYR A CA 1
ATOM 702 C C . TYR A 1 120 ? 4.451 -30.351 -56.354 1.00 11.80 96 TYR A C 1
ATOM 703 O O . TYR A 1 120 ? 5.146 -29.389 -56.000 1.00 11.95 96 TYR A O 1
ATOM 712 N N . THR A 1 121 ? 3.555 -31.018 -55.569 1.00 10.38 97 THR A N 1
ATOM 713 C CA . THR A 1 121 ? 3.295 -30.506 -54.275 1.00 10.54 97 THR A CA 1
ATOM 714 C C . THR A 1 121 ? 2.824 -31.734 -53.470 1.00 10.13 97 THR A C 1
ATOM 715 O O . THR A 1 121 ? 2.744 -32.858 -54.000 1.00 10.70 97 THR A O 1
ATOM 719 N N . GLY A 1 122 ? 2.494 -31.518 -52.184 1.00 9.84 98 GLY A N 1
ATOM 720 C CA . GLY A 1 122 ? 1.900 -32.607 -51.303 1.00 9.88 98 GLY A CA 1
ATOM 721 C C . GLY A 1 122 ? 2.771 -33.887 -51.370 1.00 11.51 98 GLY A C 1
ATOM 722 O O . GLY A 1 122 ? 4.005 -33.775 -51.305 1.00 9.79 98 GLY A O 1
ATOM 723 N N . LEU A 1 123 ? 2.107 -35.036 -51.442 1.00 10.87 99 LEU A N 1
ATOM 724 C CA . LEU A 1 123 ? 2.864 -36.291 -51.266 1.00 11.53 99 LEU A CA 1
ATOM 725 C C . LEU A 1 123 ? 3.919 -36.472 -52.401 1.00 10.75 99 LEU A C 1
ATOM 726 O O . LEU A 1 123 ? 5.039 -36.970 -52.159 1.00 10.50 99 LEU A O 1
ATOM 731 N N . ILE A 1 124 ? 3.675 -36.003 -53.639 1.00 9.77 100 ILE A N 1
ATOM 732 C CA . ILE A 1 124 ? 4.665 -36.073 -54.768 1.00 11.00 100 ILE A CA 1
ATOM 733 C C . ILE A 1 124 ? 5.916 -35.247 -54.389 1.00 11.18 100 ILE A C 1
ATOM 734 O O . ILE A 1 124 ? 7.040 -35.730 -54.561 1.00 9.98 100 ILE A O 1
ATOM 739 N N . ARG A 1 125 ? 5.700 -34.020 -53.873 1.00 9.42 101 ARG A N 1
ATOM 740 C CA . ARG A 1 125 ? 6.884 -33.238 -53.507 1.00 9.81 101 ARG A CA 1
ATOM 741 C C . ARG A 1 125 ? 7.642 -33.794 -52.323 1.00 9.10 101 ARG A C 1
ATOM 742 O O . ARG A 1 125 ? 8.864 -33.706 -52.297 1.00 10.50 101 ARG A O 1
ATOM 750 N N . MET A 1 126 ? 6.892 -34.356 -51.349 1.00 10.66 102 MET A N 1
ATOM 751 C CA . MET A 1 126 ? 7.553 -35.001 -50.234 1.00 10.02 102 MET A CA 1
ATOM 752 C C . MET A 1 126 ? 8.435 -36.169 -50.733 1.00 10.43 102 MET A C 1
ATOM 753 O O . MET A 1 126 ? 9.573 -36.358 -50.242 1.00 9.68 102 MET A O 1
ATOM 758 N N . ALA A 1 127 ? 7.863 -37.001 -51.578 1.00 10.25 103 ALA A N 1
ATOM 759 C CA . ALA A 1 127 ? 8.670 -38.114 -52.183 1.00 9.66 103 ALA A CA 1
ATOM 760 C C . ALA A 1 127 ? 9.867 -37.647 -52.937 1.00 11.49 103 ALA A C 1
ATOM 761 O O . ALA A 1 127 ? 11.012 -38.131 -52.718 1.00 11.02 103 ALA A O 1
ATOM 763 N N . ALA A 1 128 ? 9.756 -36.560 -53.739 1.00 9.32 104 ALA A N 1
ATOM 764 C CA . ALA A 1 128 ? 10.914 -36.000 -54.421 1.00 10.44 104 ALA A CA 1
ATOM 765 C C . ALA A 1 128 ? 11.996 -35.528 -53.380 1.00 10.38 104 ALA A C 1
ATOM 766 O O . ALA A 1 128 ? 13.196 -35.632 -53.641 1.00 11.08 104 ALA A O 1
ATOM 768 N N . ALA A 1 129 ? 11.504 -34.951 -52.274 1.00 8.88 105 ALA A N 1
ATOM 769 C CA . ALA A 1 129 ? 12.449 -34.410 -51.243 1.00 9.24 105 ALA A CA 1
ATOM 770 C C . ALA A 1 129 ? 13.154 -35.597 -50.591 1.00 11.83 105 ALA A C 1
ATOM 771 O O . ALA A 1 129 ? 14.349 -35.410 -50.192 1.00 10.83 105 ALA A O 1
ATOM 773 N N . GLY A 1 130 ? 12.438 -36.705 -50.434 1.00 11.14 106 GLY A N 1
ATOM 774 C CA . GLY A 1 130 ? 13.172 -37.846 -49.802 1.00 10.70 106 GLY A CA 1
ATOM 775 C C . GLY A 1 130 ? 14.257 -38.359 -50.733 1.00 11.24 106 GLY A C 1
ATOM 776 O O . GLY A 1 130 ? 15.389 -38.696 -50.253 1.00 11.17 106 GLY A O 1
ATOM 777 N N . ILE A 1 131 ? 13.995 -38.402 -52.060 1.00 10.33 107 ILE A N 1
ATOM 778 C CA . ILE A 1 131 ? 15.060 -38.746 -52.969 1.00 11.16 107 ILE A CA 1
ATOM 779 C C . ILE A 1 131 ? 16.192 -37.700 -52.897 1.00 12.50 107 ILE A C 1
ATOM 780 O O . ILE A 1 131 ? 17.407 -38.074 -52.886 1.00 11.72 107 ILE A O 1
ATOM 785 N N . ASP A 1 132 ? 15.901 -36.359 -52.806 1.00 9.14 108 ASP A N 1
ATOM 786 C CA . ASP A 1 132 ? 16.959 -35.352 -52.811 1.00 9.84 108 ASP A CA 1
ATOM 787 C C . ASP A 1 132 ? 17.814 -35.564 -51.527 1.00 9.65 108 ASP A C 1
ATOM 788 O O . ASP A 1 132 ? 19.014 -35.436 -51.626 1.00 10.44 108 ASP A O 1
ATOM 793 N N . MET A 1 133 ? 17.171 -35.775 -50.372 1.00 10.02 109 MET A N 1
ATOM 794 C CA . MET A 1 133 ? 17.953 -35.828 -49.113 1.00 9.85 109 MET A CA 1
ATOM 795 C C . MET A 1 133 ? 18.883 -37.135 -49.153 1.00 11.02 109 MET A C 1
ATOM 796 O O . MET A 1 133 ? 20.040 -37.063 -48.685 1.00 11.80 109 MET A O 1
ATOM 801 N N . ALA A 1 134 ? 18.363 -38.219 -49.732 1.00 10.15 110 ALA A N 1
ATOM 802 C CA . ALA A 1 134 ? 19.202 -39.428 -49.936 1.00 10.27 110 ALA A CA 1
ATOM 803 C C . ALA A 1 134 ? 20.333 -39.173 -50.927 1.00 11.14 110 ALA A C 1
ATOM 804 O O . ALA A 1 134 ? 21.500 -39.675 -50.725 1.00 12.07 110 ALA A O 1
ATOM 806 N N . ALA A 1 135 ? 20.049 -38.427 -52.011 1.00 9.95 111 ALA A N 1
ATOM 807 C CA . ALA A 1 135 ? 21.037 -38.183 -53.062 1.00 11.51 111 ALA A CA 1
ATOM 808 C C . ALA A 1 135 ? 22.177 -37.289 -52.511 1.00 12.45 111 ALA A C 1
ATOM 809 O O . ALA A 1 135 ? 23.339 -37.577 -52.761 1.00 12.07 111 ALA A O 1
ATOM 811 N N . TRP A 1 136 ? 21.836 -36.271 -51.649 1.00 10.84 112 TRP A N 1
ATOM 812 C CA . TRP A 1 136 ? 22.895 -35.508 -51.013 1.00 11.89 112 TRP A CA 1
ATOM 813 C C . TRP A 1 136 ? 23.668 -36.300 -49.986 1.00 11.17 112 TRP A C 1
ATOM 814 O O . TRP A 1 136 ? 24.901 -36.032 -49.888 1.00 13.38 112 TRP A O 1
ATOM 825 N N . ASP A 1 137 ? 23.036 -37.183 -49.259 1.00 11.87 113 ASP A N 1
ATOM 826 C CA . ASP A 1 137 ? 23.772 -38.042 -48.260 1.00 11.74 113 ASP A CA 1
ATOM 827 C C . ASP A 1 137 ? 24.730 -38.902 -49.164 1.00 13.28 113 ASP A C 1
ATOM 828 O O . ASP A 1 137 ? 25.952 -38.965 -48.813 1.00 14.75 113 ASP A O 1
ATOM 833 N N . ALA A 1 138 ? 24.282 -39.477 -50.270 1.00 11.67 114 ALA A N 1
ATOM 834 C CA . ALA A 1 138 ? 25.280 -40.256 -51.088 1.00 11.20 114 ALA A CA 1
ATOM 835 C C . ALA A 1 138 ? 26.380 -39.398 -51.678 1.00 14.13 114 ALA A C 1
ATOM 836 O O . ALA A 1 138 ? 27.501 -39.888 -51.792 1.00 14.95 114 ALA A O 1
ATOM 838 N N . LEU A 1 139 ? 26.080 -38.128 -52.070 1.00 13.41 115 LEU A N 1
ATOM 839 C CA . LEU A 1 139 ? 27.127 -37.280 -52.708 1.00 15.98 115 LEU A CA 1
ATOM 840 C C . LEU A 1 139 ? 28.189 -37.058 -51.569 1.00 17.31 115 LEU A C 1
ATOM 841 O O . LEU A 1 139 ? 29.408 -37.066 -51.803 1.00 16.49 115 LEU A O 1
ATOM 846 N N . GLY A 1 140 ? 27.767 -36.779 -50.323 1.00 15.32 116 GLY A N 1
ATOM 847 C CA . GLY A 1 140 ? 28.740 -36.568 -49.237 1.00 15.54 116 GLY A CA 1
ATOM 848 C C . GLY A 1 140 ? 29.554 -37.855 -49.030 1.00 17.41 116 GLY A C 1
ATOM 849 O O . GLY A 1 140 ? 30.780 -37.750 -48.830 1.00 19.77 116 GLY A O 1
ATOM 850 N N . LYS A 1 141 ? 28.936 -39.016 -49.080 1.00 17.50 117 LYS A N 1
ATOM 851 C CA . LYS A 1 141 ? 29.662 -40.314 -48.979 1.00 15.11 117 LYS A CA 1
ATOM 852 C C . LYS A 1 141 ? 30.651 -40.498 -50.182 1.00 15.99 117 LYS A C 1
ATOM 853 O O . LYS A 1 141 ? 31.790 -41.025 -49.935 1.00 18.22 117 LYS A O 1
ATOM 859 N N . VAL A 1 142 ? 30.263 -40.183 -51.416 1.00 15.42 118 VAL A N 1
ATOM 860 C CA . VAL A 1 142 ? 31.171 -40.300 -52.616 1.00 13.85 118 VAL A CA 1
ATOM 861 C C . VAL A 1 142 ? 32.382 -39.418 -52.310 1.00 16.95 118 VAL A C 1
ATOM 862 O O . VAL A 1 142 ? 33.590 -39.896 -52.587 1.00 18.74 118 VAL A O 1
ATOM 866 N N . HIS A 1 143 ? 32.250 -38.326 -51.622 1.00 17.18 119 HIS A N 1
ATOM 867 C CA . HIS A 1 143 ? 33.405 -37.440 -51.423 1.00 17.37 119 HIS A CA 1
ATOM 868 C C . HIS A 1 143 ? 33.959 -37.615 -50.026 1.00 16.71 119 HIS A C 1
ATOM 869 O O . HIS A 1 143 ? 34.762 -36.745 -49.584 1.00 20.78 119 HIS A O 1
ATOM 876 N N . GLU A 1 144 ? 33.517 -38.586 -49.273 1.00 17.04 120 GLU A N 1
ATOM 877 C CA . GLU A 1 144 ? 33.976 -38.838 -47.888 1.00 19.00 120 GLU A CA 1
ATOM 878 C C . GLU A 1 144 ? 34.001 -37.599 -46.968 1.00 18.75 120 GLU A C 1
ATOM 879 O O . GLU A 1 144 ? 34.992 -37.274 -46.241 1.00 20.93 120 GLU A O 1
ATOM 885 N N . THR A 1 145 ? 32.882 -36.822 -47.023 1.00 16.81 121 THR A N 1
ATOM 886 C CA A THR A 1 145 ? 32.826 -35.523 -46.349 0.50 14.12 121 THR A CA 1
ATOM 887 C CA B THR A 1 145 ? 32.844 -35.544 -46.328 0.50 15.31 121 THR A CA 1
ATOM 888 C C . THR A 1 145 ? 31.418 -35.312 -45.746 1.00 14.27 121 THR A C 1
ATOM 889 O O . THR A 1 145 ? 30.449 -35.699 -46.388 1.00 14.57 121 THR A O 1
ATOM 896 N N . PRO A 1 146 ? 31.352 -34.720 -44.526 1.00 13.93 122 PRO A N 1
ATOM 897 C CA . PRO A 1 146 ? 30.026 -34.466 -43.922 1.00 12.13 122 PRO A CA 1
ATOM 898 C C . PRO A 1 146 ? 29.307 -33.488 -44.939 1.00 12.85 122 PRO A C 1
ATOM 899 O O . PRO A 1 146 ? 29.935 -32.594 -45.542 1.00 12.95 122 PRO A O 1
ATOM 903 N N . LEU A 1 147 ? 27.963 -33.622 -44.909 1.00 11.32 123 LEU A N 1
ATOM 904 C CA . LEU A 1 147 ? 27.130 -32.717 -45.878 1.00 11.90 123 LEU A CA 1
ATOM 905 C C . LEU A 1 147 ? 27.472 -31.258 -45.610 1.00 13.44 123 LEU A C 1
ATOM 906 O O . LEU A 1 147 ? 27.560 -30.458 -46.568 1.00 14.08 123 LEU A O 1
ATOM 911 N N . VAL A 1 148 ? 27.570 -30.855 -44.358 1.00 11.94 124 VAL A N 1
ATOM 912 C CA . VAL A 1 148 ? 27.801 -29.398 -44.041 1.00 12.63 124 VAL A CA 1
ATOM 913 C C . VAL A 1 148 ? 29.039 -28.915 -44.813 1.00 13.15 124 VAL A C 1
ATOM 914 O O . VAL A 1 148 ? 29.034 -27.767 -45.357 1.00 12.73 124 VAL A O 1
ATOM 918 N N . LYS A 1 149 ? 30.117 -29.709 -44.822 1.00 12.10 125 LYS A N 1
ATOM 919 C CA . LYS A 1 149 ? 31.333 -29.257 -45.578 1.00 13.64 125 LYS A CA 1
ATOM 920 C C . LYS A 1 149 ? 31.143 -29.277 -47.049 1.00 12.31 125 LYS A C 1
ATOM 921 O O . LYS A 1 149 ? 31.721 -28.405 -47.744 1.00 15.47 125 LYS A O 1
ATOM 927 N N . LEU A 1 150 ? 30.387 -30.259 -47.595 1.00 11.21 126 LEU A N 1
ATOM 928 C CA . LEU A 1 150 ? 30.089 -30.315 -49.059 1.00 13.31 126 LEU A CA 1
ATOM 929 C C . LEU A 1 150 ? 29.328 -28.991 -49.459 1.00 13.71 126 LEU A C 1
ATOM 930 O O . LEU A 1 150 ? 29.578 -28.495 -50.586 1.00 16.67 126 LEU A O 1
ATOM 935 N N . LEU A 1 151 ? 28.514 -28.480 -48.561 1.00 10.96 127 LEU A N 1
ATOM 936 C CA . LEU A 1 151 ? 27.702 -27.254 -48.815 1.00 14.15 127 LEU A CA 1
ATOM 937 C C . LEU A 1 151 ? 28.616 -25.986 -48.638 1.00 16.49 127 LEU A C 1
ATOM 938 O O . LEU A 1 151 ? 28.153 -24.880 -48.885 1.00 14.25 127 LEU A O 1
ATOM 943 N N . GLY A 1 152 ? 29.890 -26.173 -48.220 1.00 14.70 128 GLY A N 1
ATOM 944 C CA . GLY A 1 152 ? 30.832 -25.067 -48.111 1.00 15.19 128 GLY A CA 1
ATOM 945 C C . GLY A 1 152 ? 30.903 -24.436 -46.754 1.00 12.44 128 GLY A C 1
ATOM 946 O O . GLY A 1 152 ? 31.501 -23.358 -46.640 1.00 13.49 128 GLY A O 1
ATOM 947 N N . ALA A 1 153 ? 30.327 -25.032 -45.700 1.00 12.66 129 ALA A N 1
ATOM 948 C CA . ALA A 1 153 ? 30.360 -24.370 -44.413 1.00 11.44 129 ALA A CA 1
ATOM 949 C C . ALA A 1 153 ? 31.139 -25.197 -43.349 1.00 13.71 129 ALA A C 1
ATOM 950 O O . ALA A 1 153 ? 31.389 -26.406 -43.609 1.00 16.56 129 ALA A O 1
ATOM 952 N N . ASN A 1 154 ? 31.494 -24.606 -42.232 1.00 14.87 130 ASN A N 1
ATOM 953 C CA . ASN A 1 154 ? 32.061 -25.421 -41.098 1.00 15.21 130 ASN A CA 1
ATOM 954 C C . ASN A 1 154 ? 30.927 -25.861 -40.229 1.00 15.01 130 ASN A C 1
ATOM 955 O O . ASN A 1 154 ? 29.874 -25.217 -40.103 1.00 14.56 130 ASN A O 1
ATOM 960 N N . ALA A 1 155 ? 31.136 -27.037 -39.618 1.00 13.44 131 ALA A N 1
ATOM 961 C CA . ALA A 1 155 ? 30.137 -27.491 -38.577 1.00 15.24 131 ALA A CA 1
ATOM 962 C C . ALA A 1 155 ? 30.192 -26.492 -37.418 1.00 15.85 131 ALA A C 1
ATOM 963 O O . ALA A 1 155 ? 31.286 -25.934 -37.075 1.00 16.90 131 ALA A O 1
ATOM 965 N N . ARG A 1 156 ? 29.039 -26.251 -36.792 1.00 17.42 132 ARG A N 1
ATOM 966 C CA . ARG A 1 156 ? 29.002 -25.401 -35.553 1.00 17.14 132 ARG A CA 1
ATOM 967 C C . ARG A 1 156 ? 27.858 -26.015 -34.758 1.00 17.57 132 ARG A C 1
ATOM 968 O O . ARG A 1 156 ? 26.948 -26.560 -35.292 1.00 19.95 132 ARG A O 1
ATOM 976 N N . PRO A 1 157 ? 27.968 -25.910 -33.464 1.00 18.39 133 PRO A N 1
ATOM 977 C CA . PRO A 1 157 ? 26.809 -26.402 -32.607 1.00 17.65 133 PRO A CA 1
ATOM 978 C C . PRO A 1 157 ? 25.647 -25.399 -32.812 1.00 17.93 133 PRO A C 1
ATOM 979 O O . PRO A 1 157 ? 25.843 -24.196 -33.104 1.00 20.48 133 PRO A O 1
ATOM 983 N N . VAL A 1 158 ? 24.415 -25.938 -32.842 1.00 12.76 134 VAL A N 1
ATOM 984 C CA . VAL A 1 158 ? 23.301 -25.035 -33.079 1.00 13.12 134 VAL A CA 1
ATOM 985 C C . VAL A 1 158 ? 22.323 -25.212 -31.896 1.00 12.01 134 VAL A C 1
ATOM 986 O O . VAL A 1 158 ? 21.936 -26.397 -31.552 1.00 13.88 134 VAL A O 1
ATOM 990 N N . GLN A 1 159 ? 21.905 -24.116 -31.299 1.00 11.30 135 GLN A N 1
ATOM 991 C CA . GLN A 1 159 ? 20.925 -24.187 -30.208 1.00 11.46 135 GLN A CA 1
ATOM 992 C C . GLN A 1 159 ? 19.683 -24.927 -30.545 1.00 13.71 135 GLN A C 1
ATOM 993 O O . GLN A 1 159 ? 19.151 -24.738 -31.647 1.00 11.36 135 GLN A O 1
ATOM 999 N N . ALA A 1 160 ? 19.215 -25.817 -29.658 1.00 11.29 136 ALA A N 1
ATOM 1000 C CA . ALA A 1 160 ? 18.002 -26.602 -29.930 1.00 11.71 136 ALA A CA 1
ATOM 1001 C C . ALA A 1 160 ? 16.966 -26.461 -28.892 1.00 13.00 136 ALA A C 1
ATOM 1002 O O . ALA A 1 160 ? 17.305 -26.266 -27.691 1.00 11.99 136 ALA A O 1
ATOM 1004 N N . TYR A 1 161 ? 15.671 -26.564 -29.262 1.00 10.96 137 TYR A N 1
ATOM 1005 C CA . TYR A 1 161 ? 14.662 -26.641 -28.225 1.00 12.09 137 TYR A CA 1
ATOM 1006 C C . TYR A 1 161 ? 13.969 -27.966 -28.268 1.00 12.75 137 TYR A C 1
ATOM 1007 O O . TYR A 1 161 ? 13.900 -28.616 -29.345 1.00 13.28 137 TYR A O 1
ATOM 1016 N N . ASP A 1 162 ? 13.436 -28.390 -27.116 1.00 12.95 138 ASP A N 1
ATOM 1017 C CA . ASP A 1 162 ? 12.776 -29.715 -27.053 1.00 12.16 138 ASP A CA 1
ATOM 1018 C C . ASP A 1 162 ? 11.269 -29.500 -27.286 1.00 11.94 138 ASP A C 1
ATOM 1019 O O . ASP A 1 162 ? 10.600 -28.791 -26.596 1.00 12.70 138 ASP A O 1
ATOM 1024 N N . SER A 1 163 ? 10.764 -30.213 -28.283 1.00 10.73 139 SER A N 1
ATOM 1025 C CA . SER A 1 163 ? 9.357 -30.041 -28.712 1.00 12.16 139 SER A CA 1
ATOM 1026 C C . SER A 1 163 ? 8.412 -31.091 -28.121 1.00 12.26 139 SER A C 1
ATOM 1027 O O . SER A 1 163 ? 8.670 -32.364 -28.278 1.00 14.81 139 SER A O 1
ATOM 1030 N N . HIS A 1 164 ? 7.425 -30.581 -27.386 1.00 12.93 140 HIS A N 1
ATOM 1031 C CA . HIS A 1 164 ? 6.392 -31.436 -26.711 1.00 11.94 140 HIS A CA 1
ATOM 1032 C C . HIS A 1 164 ? 5.042 -31.297 -27.400 1.00 17.49 140 HIS A C 1
ATOM 1033 O O . HIS A 1 164 ? 4.944 -30.801 -28.587 1.00 20.43 140 HIS A O 1
ATOM 1040 N N . SER A 1 165 ? 3.991 -31.782 -26.727 1.00 17.02 141 SER A N 1
ATOM 1041 C CA . SER A 1 165 ? 2.696 -31.839 -27.391 1.00 15.98 141 SER A CA 1
ATOM 1042 C C . SER A 1 165 ? 1.617 -31.168 -26.515 1.00 15.35 141 SER A C 1
ATOM 1043 O O . SER A 1 165 ? 1.925 -30.317 -25.682 1.00 15.37 141 SER A O 1
ATOM 1046 N N . LEU A 1 166 ? 0.366 -31.522 -26.778 1.00 14.86 142 LEU A N 1
ATOM 1047 C CA . LEU A 1 166 ? -0.796 -30.852 -26.174 1.00 14.21 142 LEU A CA 1
ATOM 1048 C C . LEU A 1 166 ? -1.014 -31.616 -24.830 1.00 19.65 142 LEU A C 1
ATOM 1049 O O . LEU A 1 166 ? -1.879 -32.509 -24.765 1.00 21.77 142 LEU A O 1
ATOM 1054 N N . ASP A 1 167 ? -0.195 -31.293 -23.861 1.00 16.04 143 ASP A N 1
ATOM 1055 C CA . ASP A 1 167 ? 0.092 -32.339 -22.810 1.00 18.28 143 ASP A CA 1
ATOM 1056 C C . ASP A 1 167 ? -0.708 -32.109 -21.487 1.00 19.55 143 ASP A C 1
ATOM 1057 O O . ASP A 1 167 ? -0.739 -33.022 -20.614 1.00 21.00 143 ASP A O 1
ATOM 1062 N N . GLY A 1 168 ? -1.384 -30.939 -21.322 1.00 19.70 144 GLY A N 1
ATOM 1063 C CA . GLY A 1 168 ? -2.097 -30.591 -20.024 1.00 18.81 144 GLY A CA 1
ATOM 1064 C C . GLY A 1 168 ? -1.079 -30.118 -19.094 1.00 17.41 144 GLY A C 1
ATOM 1065 O O . GLY A 1 168 ? 0.158 -30.294 -19.312 1.00 17.72 144 GLY A O 1
ATOM 1066 N N . VAL A 1 169 ? -1.485 -29.470 -18.010 1.00 18.09 145 VAL A N 1
ATOM 1067 C CA . VAL A 1 169 ? -0.587 -28.761 -17.185 1.00 16.39 145 VAL A CA 1
ATOM 1068 C C . VAL A 1 169 ? 0.476 -29.678 -16.498 1.00 20.11 145 VAL A C 1
ATOM 1069 O O . VAL A 1 169 ? 1.696 -29.347 -16.489 1.00 20.42 145 VAL A O 1
ATOM 1073 N N . LYS A 1 170 ? 0.026 -30.794 -15.947 1.00 19.57 146 LYS A N 1
ATOM 1074 C CA . LYS A 1 170 ? 1.016 -31.651 -15.196 1.00 17.67 146 LYS A CA 1
ATOM 1075 C C . LYS A 1 170 ? 2.057 -32.238 -16.175 1.00 17.07 146 LYS A C 1
ATOM 1076 O O . LYS A 1 170 ? 3.222 -32.086 -15.817 1.00 19.36 146 LYS A O 1
ATOM 1082 N N . LEU A 1 171 ? 1.665 -32.921 -17.261 1.00 17.52 147 LEU A N 1
ATOM 1083 C CA . LEU A 1 171 ? 2.635 -33.572 -18.136 1.00 16.67 147 LEU A CA 1
ATOM 1084 C C . LEU A 1 171 ? 3.451 -32.483 -18.831 1.00 18.94 147 LEU A C 1
ATOM 1085 O O . LEU A 1 171 ? 4.699 -32.614 -19.020 1.00 19.69 147 LEU A O 1
ATOM 1090 N N . ALA A 1 172 ? 2.794 -31.349 -19.270 1.00 17.76 148 ALA A N 1
ATOM 1091 C CA . ALA A 1 172 ? 3.700 -30.366 -19.904 1.00 14.91 148 ALA A CA 1
ATOM 1092 C C . ALA A 1 172 ? 4.795 -29.849 -19.019 1.00 15.03 148 ALA A C 1
ATOM 1093 O O . ALA A 1 172 ? 5.958 -29.569 -19.426 1.00 16.39 148 ALA A O 1
ATOM 1095 N N . THR A 1 173 ? 4.481 -29.623 -17.719 1.00 16.76 149 THR A N 1
ATOM 1096 C CA . THR A 1 173 ? 5.470 -29.160 -16.745 1.00 16.02 149 THR A CA 1
ATOM 1097 C C . THR A 1 173 ? 6.549 -30.288 -16.502 1.00 16.04 149 THR A C 1
ATOM 1098 O O . THR A 1 173 ? 7.721 -29.868 -16.409 1.00 18.54 149 THR A O 1
ATOM 1102 N N . GLU A 1 174 ? 6.134 -31.549 -16.338 1.00 16.91 150 GLU A N 1
ATOM 1103 C CA . GLU A 1 174 ? 7.145 -32.660 -16.102 1.00 18.38 150 GLU A CA 1
ATOM 1104 C C . GLU A 1 174 ? 8.109 -32.679 -17.360 1.00 19.14 150 GLU A C 1
ATOM 1105 O O . GLU A 1 174 ? 9.281 -32.802 -17.163 1.00 20.63 150 GLU A O 1
ATOM 1111 N N . ARG A 1 175 ? 7.556 -32.498 -18.569 1.00 16.26 151 ARG A N 1
ATOM 1112 C CA A ARG A 1 175 ? 8.411 -32.650 -19.790 0.50 14.45 151 ARG A CA 1
ATOM 1113 C CA B ARG A 1 175 ? 8.441 -32.652 -19.744 0.50 16.89 151 ARG A CA 1
ATOM 1114 C C . ARG A 1 175 ? 9.360 -31.482 -19.870 1.00 17.15 151 ARG A C 1
ATOM 1115 O O . ARG A 1 175 ? 10.550 -31.623 -20.283 1.00 15.92 151 ARG A O 1
ATOM 1130 N N . ALA A 1 176 ? 8.900 -30.271 -19.446 1.00 16.42 152 ALA A N 1
ATOM 1131 C CA . ALA A 1 176 ? 9.751 -29.109 -19.475 1.00 14.02 152 ALA A CA 1
ATOM 1132 C C . ALA A 1 176 ? 10.916 -29.248 -18.453 1.00 16.40 152 ALA A C 1
ATOM 1133 O O . ALA A 1 176 ? 12.037 -28.904 -18.717 1.00 17.08 152 ALA A O 1
ATOM 1135 N N . VAL A 1 177 ? 10.547 -29.841 -17.275 1.00 16.87 153 VAL A N 1
ATOM 1136 C CA . VAL A 1 177 ? 11.591 -30.043 -16.234 1.00 17.54 153 VAL A CA 1
ATOM 1137 C C . VAL A 1 177 ? 12.625 -31.124 -16.715 1.00 16.66 153 VAL A C 1
ATOM 1138 O O . VAL A 1 177 ? 13.863 -30.758 -16.595 1.00 18.52 153 VAL A O 1
ATOM 1142 N N . THR A 1 178 ? 12.189 -32.112 -17.445 1.00 17.52 154 THR A N 1
ATOM 1143 C CA . THR A 1 178 ? 13.143 -33.169 -17.943 1.00 18.68 154 THR A CA 1
ATOM 1144 C C . THR A 1 178 ? 14.027 -32.507 -19.033 1.00 19.33 154 THR A C 1
ATOM 1145 O O . THR A 1 178 ? 15.249 -32.593 -19.020 1.00 16.02 154 THR A O 1
ATOM 1149 N N . ALA A 1 179 ? 13.385 -31.712 -19.925 1.00 15.24 155 ALA A N 1
ATOM 1150 C CA . ALA A 1 179 ? 14.247 -30.994 -20.921 1.00 15.04 155 ALA A CA 1
ATOM 1151 C C . ALA A 1 179 ? 15.349 -30.086 -20.315 1.00 14.49 155 ALA A C 1
ATOM 1152 O O . ALA A 1 179 ? 16.503 -30.036 -20.795 1.00 15.28 155 ALA A O 1
ATOM 1154 N N . ALA A 1 180 ? 14.980 -29.347 -19.268 1.00 13.57 156 ALA A N 1
ATOM 1155 C CA . ALA A 1 180 ? 15.844 -28.417 -18.618 1.00 13.80 156 ALA A CA 1
ATOM 1156 C C . ALA A 1 180 ? 17.009 -29.318 -17.922 1.00 15.23 156 ALA A C 1
ATOM 1157 O O . ALA A 1 180 ? 18.198 -28.941 -18.067 1.00 17.27 156 ALA A O 1
ATOM 1159 N N . GLU A 1 181 ? 16.600 -30.454 -17.414 1.00 17.53 157 GLU A N 1
ATOM 1160 C CA . GLU A 1 181 ? 17.626 -31.339 -16.700 1.00 18.39 157 GLU A CA 1
ATOM 1161 C C . GLU A 1 181 ? 18.607 -31.927 -17.780 1.00 20.80 157 GLU A C 1
ATOM 1162 O O . GLU A 1 181 ? 19.781 -32.176 -17.482 1.00 20.56 157 GLU A O 1
ATOM 1168 N N . LEU A 1 182 ? 18.122 -32.155 -18.998 1.00 16.60 158 LEU A N 1
ATOM 1169 C CA . LEU A 1 182 ? 18.925 -32.614 -20.208 1.00 16.95 158 LEU A CA 1
ATOM 1170 C C . LEU A 1 182 ? 19.749 -31.498 -20.836 1.00 17.67 158 LEU A C 1
ATOM 1171 O O . LEU A 1 182 ? 20.534 -31.816 -21.796 1.00 21.30 158 LEU A O 1
ATOM 1176 N N . GLY A 1 183 ? 19.657 -30.279 -20.372 1.00 16.37 159 GLY A N 1
ATOM 1177 C CA . GLY A 1 183 ? 20.458 -29.154 -20.791 1.00 15.64 159 GLY A CA 1
ATOM 1178 C C . GLY A 1 183 ? 19.872 -28.254 -21.914 1.00 14.99 159 GLY A C 1
ATOM 1179 O O . GLY A 1 183 ? 20.533 -27.247 -22.331 1.00 16.03 159 GLY A O 1
ATOM 1180 N N . PHE A 1 184 ? 18.625 -28.616 -22.254 1.00 14.79 160 PHE A N 1
ATOM 1181 C CA . PHE A 1 184 ? 18.008 -27.656 -23.258 1.00 12.88 160 PHE A CA 1
ATOM 1182 C C . PHE A 1 184 ? 17.653 -26.330 -22.551 1.00 16.30 160 PHE A C 1
ATOM 1183 O O . PHE A 1 184 ? 17.319 -26.313 -21.331 1.00 17.58 160 PHE A O 1
ATOM 1191 N N . ARG A 1 185 ? 17.750 -25.214 -23.315 1.00 12.79 161 ARG A N 1
ATOM 1192 C CA . ARG A 1 185 ? 17.458 -23.908 -22.726 1.00 12.90 161 ARG A CA 1
ATOM 1193 C C . ARG A 1 185 ? 16.122 -23.364 -23.277 1.00 12.95 161 ARG A C 1
ATOM 1194 O O . ARG A 1 185 ? 15.756 -22.200 -22.968 1.00 14.46 161 ARG A O 1
ATOM 1202 N N . ALA A 1 186 ? 15.374 -24.222 -23.961 1.00 12.95 162 ALA A N 1
ATOM 1203 C CA . ALA A 1 186 ? 13.997 -23.776 -24.382 1.00 11.35 162 ALA A CA 1
ATOM 1204 C C . ALA A 1 186 ? 13.212 -25.053 -24.644 1.00 11.06 162 ALA A C 1
ATOM 1205 O O . ALA A 1 186 ? 13.812 -26.087 -24.996 1.00 12.23 162 ALA A O 1
ATOM 1207 N N . VAL A 1 187 ? 11.890 -24.972 -24.497 1.00 11.82 163 VAL A N 1
ATOM 1208 C CA . VAL A 1 187 ? 10.955 -26.017 -24.906 1.00 9.69 163 VAL A CA 1
ATOM 1209 C C . VAL A 1 187 ? 9.782 -25.415 -25.687 1.00 10.43 163 VAL A C 1
ATOM 1210 O O . VAL A 1 187 ? 9.570 -24.227 -25.583 1.00 11.31 163 VAL A O 1
ATOM 1214 N N . LYS A 1 188 ? 9.154 -26.271 -26.493 1.00 10.60 164 LYS A N 1
ATOM 1215 C CA . LYS A 1 188 ? 7.890 -25.852 -27.170 1.00 10.42 164 LYS A CA 1
ATOM 1216 C C . LYS A 1 188 ? 6.769 -26.684 -26.715 1.00 10.93 164 LYS A C 1
ATOM 1217 O O . LYS A 1 188 ? 6.869 -27.934 -26.625 1.00 11.87 164 LYS A O 1
ATOM 1223 N N . THR A 1 189 ? 5.647 -26.037 -26.342 1.00 12.70 165 THR A N 1
ATOM 1224 C CA . THR A 1 189 ? 4.440 -26.815 -26.014 1.00 12.94 165 THR A CA 1
ATOM 1225 C C . THR A 1 189 ? 3.318 -26.498 -26.961 1.00 15.79 165 THR A C 1
ATOM 1226 O O . THR A 1 189 ? 3.306 -25.349 -27.482 1.00 11.44 165 THR A O 1
ATOM 1230 N N . LYS A 1 190 ? 2.456 -27.470 -27.242 1.00 13.10 166 LYS A N 1
ATOM 1231 C CA . LYS A 1 190 ? 1.323 -27.201 -28.173 1.00 12.87 166 LYS A CA 1
ATOM 1232 C C . LYS A 1 190 ? 0.199 -26.753 -27.298 1.00 17.10 166 LYS A C 1
ATOM 1233 O O . LYS A 1 190 ? -0.116 -27.365 -26.206 1.00 18.36 166 LYS A O 1
ATOM 1239 N N . ILE A 1 191 ? -0.504 -25.725 -27.736 1.00 12.72 167 ILE A N 1
ATOM 1240 C CA . ILE A 1 191 ? -1.631 -25.197 -26.910 1.00 11.79 167 ILE A CA 1
ATOM 1241 C C . ILE A 1 191 ? -2.840 -25.024 -27.855 1.00 12.20 167 ILE A C 1
ATOM 1242 O O . ILE A 1 191 ? -2.765 -25.501 -29.006 1.00 13.59 167 ILE A O 1
ATOM 1247 N N . GLY A 1 192 ? -3.927 -24.389 -27.364 1.00 11.70 168 GLY A N 1
ATOM 1248 C CA . GLY A 1 192 ? -5.220 -24.414 -28.165 1.00 14.45 168 GLY A CA 1
ATOM 1249 C C . GLY A 1 192 ? -6.260 -25.300 -27.488 1.00 15.93 168 GLY A C 1
ATOM 1250 O O . GLY A 1 192 ? -6.923 -26.079 -28.121 1.00 19.76 168 GLY A O 1
ATOM 1251 N N . TYR A 1 193 ? -6.270 -25.172 -26.186 1.00 16.92 169 TYR A N 1
ATOM 1252 C CA . TYR A 1 193 ? -7.281 -25.840 -25.310 1.00 16.90 169 TYR A CA 1
ATOM 1253 C C . TYR A 1 193 ? -8.589 -25.079 -25.554 1.00 21.33 169 TYR A C 1
ATOM 1254 O O . TYR A 1 193 ? -8.691 -23.912 -26.155 1.00 18.00 169 TYR A O 1
ATOM 1263 N N . PRO A 1 194 ? -9.735 -25.645 -25.049 1.00 19.60 170 PRO A N 1
ATOM 1264 C CA . PRO A 1 194 ? -10.991 -24.970 -25.344 1.00 18.59 170 PRO A CA 1
ATOM 1265 C C . PRO A 1 194 ? -11.048 -23.593 -24.758 1.00 17.96 170 PRO A C 1
ATOM 1266 O O . PRO A 1 194 ? -11.702 -22.751 -25.361 1.00 19.42 170 PRO A O 1
ATOM 1270 N N . ALA A 1 195 ? -10.380 -23.280 -23.649 1.00 16.88 171 ALA A N 1
ATOM 1271 C CA . ALA A 1 195 ? -10.411 -21.897 -23.126 1.00 17.22 171 ALA A CA 1
ATOM 1272 C C . ALA A 1 195 ? -8.968 -21.334 -23.062 1.00 16.75 171 ALA A C 1
ATOM 1273 O O . ALA A 1 195 ? -7.984 -22.067 -22.734 1.00 15.36 171 ALA A O 1
ATOM 1275 N N . LEU A 1 196 ? -8.846 -20.031 -23.267 1.00 15.60 172 LEU A N 1
ATOM 1276 C CA . LEU A 1 196 ? -7.527 -19.356 -23.182 1.00 14.22 172 LEU A CA 1
ATOM 1277 C C . LEU A 1 196 ? -6.986 -19.510 -21.789 1.00 16.68 172 LEU A C 1
ATOM 1278 O O . LEU A 1 196 ? -5.790 -19.702 -21.585 1.00 14.49 172 LEU A O 1
ATOM 1283 N N . ASP A 1 197 ? -7.890 -19.537 -20.775 1.00 18.24 173 ASP A N 1
ATOM 1284 C CA . ASP A 1 197 ? -7.257 -19.757 -19.433 1.00 18.56 173 ASP A CA 1
ATOM 1285 C C . ASP A 1 197 ? -6.412 -21.046 -19.260 1.00 15.76 173 ASP A C 1
ATOM 1286 O O . ASP A 1 197 ? -5.503 -21.008 -18.437 1.00 17.79 173 ASP A O 1
ATOM 1291 N N . GLN A 1 198 ? -6.774 -22.064 -20.002 1.00 16.92 174 GLN A N 1
ATOM 1292 C CA . GLN A 1 198 ? -6.012 -23.317 -19.885 1.00 16.94 174 GLN A CA 1
ATOM 1293 C C . GLN A 1 198 ? -4.742 -23.190 -20.630 1.00 17.08 174 GLN A C 1
ATOM 1294 O O . GLN A 1 198 ? -3.672 -23.685 -20.170 1.00 16.72 174 GLN A O 1
ATOM 1300 N N . ASP A 1 199 ? -4.775 -22.519 -21.820 1.00 14.20 175 ASP A N 1
ATOM 1301 C CA . ASP A 1 199 ? -3.401 -22.253 -22.348 1.00 12.38 175 ASP A CA 1
ATOM 1302 C C . ASP A 1 199 ? -2.487 -21.488 -21.444 1.00 14.84 175 ASP A C 1
ATOM 1303 O O . ASP A 1 199 ? -1.298 -21.789 -21.345 1.00 16.23 175 ASP A O 1
ATOM 1308 N N . LEU A 1 200 ? -3.002 -20.444 -20.769 1.00 14.75 176 LEU A N 1
ATOM 1309 C CA . LEU A 1 200 ? -2.198 -19.640 -19.905 1.00 13.68 176 LEU A CA 1
ATOM 1310 C C . LEU A 1 200 ? -1.795 -20.499 -18.646 1.00 15.51 176 LEU A C 1
ATOM 1311 O O . LEU A 1 200 ? -0.658 -20.296 -18.165 1.00 17.71 176 LEU A O 1
ATOM 1316 N N . ALA A 1 201 ? -2.685 -21.429 -18.242 1.00 15.18 177 ALA A N 1
ATOM 1317 C CA . ALA A 1 201 ? -2.345 -22.245 -16.965 1.00 16.11 177 ALA A CA 1
ATOM 1318 C C . ALA A 1 201 ? -1.089 -23.126 -17.334 1.00 19.46 177 ALA A C 1
ATOM 1319 O O . ALA A 1 201 ? -0.171 -23.246 -16.459 1.00 17.73 177 ALA A O 1
ATOM 1321 N N . VAL A 1 202 ? -1.078 -23.695 -18.575 1.00 15.94 178 VAL A N 1
ATOM 1322 C CA . VAL A 1 202 ? 0.084 -24.506 -19.048 1.00 17.36 178 VAL A CA 1
ATOM 1323 C C . VAL A 1 202 ? 1.333 -23.706 -19.033 1.00 16.93 178 VAL A C 1
ATOM 1324 O O . VAL A 1 202 ? 2.384 -24.109 -18.474 1.00 15.29 178 VAL A O 1
ATOM 1328 N N . VAL A 1 203 ? 1.374 -22.530 -19.735 1.00 13.63 179 VAL A N 1
ATOM 1329 C CA . VAL A 1 203 ? 2.515 -21.726 -19.911 1.00 14.31 179 VAL A CA 1
ATOM 1330 C C . VAL A 1 203 ? 3.039 -21.227 -18.511 1.00 17.20 179 VAL A C 1
ATOM 1331 O O . VAL A 1 203 ? 4.219 -21.238 -18.245 1.00 18.39 179 VAL A O 1
ATOM 1335 N N . ARG A 1 204 ? 2.086 -20.827 -17.629 1.00 15.95 180 ARG A N 1
ATOM 1336 C CA . ARG A 1 204 ? 2.519 -20.289 -16.330 1.00 16.17 180 ARG A CA 1
ATOM 1337 C C . ARG A 1 204 ? 3.173 -21.501 -15.510 1.00 15.22 180 ARG A C 1
ATOM 1338 O O . ARG A 1 204 ? 4.136 -21.168 -14.743 1.00 18.61 180 ARG A O 1
ATOM 1346 N N . SER A 1 205 ? 2.605 -22.684 -15.606 1.00 18.19 181 SER A N 1
ATOM 1347 C CA . SER A 1 205 ? 3.111 -23.785 -14.763 1.00 17.53 181 SER A CA 1
ATOM 1348 C C . SER A 1 205 ? 4.536 -24.088 -15.252 1.00 20.10 181 SER A C 1
ATOM 1349 O O . SER A 1 205 ? 5.476 -24.395 -14.406 1.00 18.52 181 SER A O 1
ATOM 1352 N N . ILE A 1 206 ? 4.715 -24.202 -16.589 1.00 17.83 182 ILE A N 1
ATOM 1353 C CA . ILE A 1 206 ? 6.092 -24.407 -17.127 1.00 17.70 182 ILE A CA 1
ATOM 1354 C C . ILE A 1 206 ? 6.950 -23.322 -16.631 1.00 16.44 182 ILE A C 1
ATOM 1355 O O . ILE A 1 206 ? 8.123 -23.583 -16.113 1.00 17.69 182 ILE A O 1
ATOM 1360 N N . ARG A 1 207 ? 6.571 -22.018 -16.744 1.00 15.55 183 ARG A N 1
ATOM 1361 C CA . ARG A 1 207 ? 7.418 -20.949 -16.391 1.00 17.34 183 ARG A CA 1
ATOM 1362 C C . ARG A 1 207 ? 7.859 -21.020 -14.830 1.00 17.54 183 ARG A C 1
ATOM 1363 O O . ARG A 1 207 ? 9.024 -20.712 -14.561 1.00 19.33 183 ARG A O 1
ATOM 1371 N N . GLN A 1 208 ? 6.927 -21.451 -14.030 1.00 19.91 184 GLN A N 1
ATOM 1372 C CA . GLN A 1 208 ? 7.273 -21.624 -12.557 1.00 21.67 184 GLN A CA 1
ATOM 1373 C C . GLN A 1 208 ? 8.318 -22.690 -12.437 1.00 20.84 184 GLN A C 1
ATOM 1374 O O . GLN A 1 208 ? 9.286 -22.560 -11.617 1.00 27.26 184 GLN A O 1
ATOM 1380 N N . ALA A 1 209 ? 8.245 -23.702 -13.250 1.00 20.94 185 ALA A N 1
ATOM 1381 C CA . ALA A 1 209 ? 9.157 -24.872 -13.024 1.00 19.77 185 ALA A CA 1
ATOM 1382 C C . ALA A 1 209 ? 10.559 -24.607 -13.618 1.00 26.43 185 ALA A C 1
ATOM 1383 O O . ALA A 1 209 ? 11.533 -25.168 -13.148 1.00 24.05 185 ALA A O 1
ATOM 1385 N N . VAL A 1 210 ? 10.719 -23.769 -14.637 1.00 23.00 186 VAL A N 1
ATOM 1386 C CA . VAL A 1 210 ? 11.987 -23.714 -15.427 1.00 19.29 186 VAL A CA 1
ATOM 1387 C C . VAL A 1 210 ? 12.614 -22.391 -15.143 1.00 23.00 186 VAL A C 1
ATOM 1388 O O . VAL A 1 210 ? 13.772 -22.161 -15.528 1.00 28.22 186 VAL A O 1
ATOM 1392 N N . GLY A 1 211 ? 11.854 -21.404 -14.615 1.00 21.71 187 GLY A N 1
ATOM 1393 C CA . GLY A 1 211 ? 12.353 -20.033 -14.305 1.00 22.84 187 GLY A CA 1
ATOM 1394 C C . GLY A 1 211 ? 12.400 -19.065 -15.466 1.00 28.06 187 GLY A C 1
ATOM 1395 O O . GLY A 1 211 ? 11.959 -19.400 -16.598 1.00 26.75 187 GLY A O 1
ATOM 1396 N N . ASP A 1 212 ? 12.872 -17.826 -15.272 1.00 31.84 188 ASP A N 1
ATOM 1397 C CA . ASP A 1 212 ? 12.641 -16.776 -16.283 1.00 34.09 188 ASP A CA 1
ATOM 1398 C C . ASP A 1 212 ? 13.661 -16.734 -17.399 1.00 36.20 188 ASP A C 1
ATOM 1399 O O . ASP A 1 212 ? 13.406 -16.179 -18.438 1.00 39.32 188 ASP A O 1
ATOM 1404 N N . ASP A 1 213 ? 14.770 -17.406 -17.210 1.00 30.98 189 ASP A N 1
ATOM 1405 C CA . ASP A 1 213 ? 15.859 -17.278 -18.120 1.00 33.82 189 ASP A CA 1
ATOM 1406 C C . ASP A 1 213 ? 15.770 -18.590 -18.965 1.00 39.94 189 ASP A C 1
ATOM 1407 O O . ASP A 1 213 ? 16.661 -19.561 -18.896 1.00 36.70 189 ASP A O 1
ATOM 1412 N N . PHE A 1 214 ? 14.622 -18.743 -19.628 1.00 23.19 190 PHE A N 1
ATOM 1413 C CA . PHE A 1 214 ? 14.372 -20.086 -20.307 1.00 17.72 190 PHE A CA 1
ATOM 1414 C C . PHE A 1 214 ? 13.333 -19.806 -21.395 1.00 17.87 190 PHE A C 1
ATOM 1415 O O . PHE A 1 214 ? 12.424 -18.984 -21.159 1.00 19.93 190 PHE A O 1
ATOM 1423 N N . GLY A 1 215 ? 13.514 -20.392 -22.560 1.00 16.68 191 GLY A N 1
ATOM 1424 C CA . GLY A 1 215 ? 12.568 -20.117 -23.717 1.00 14.69 191 GLY A CA 1
ATOM 1425 C C . GLY A 1 215 ? 11.340 -21.024 -23.584 1.00 13.77 191 GLY A C 1
ATOM 1426 O O . GLY A 1 215 ? 11.436 -22.265 -23.425 1.00 12.17 191 GLY A O 1
ATOM 1427 N N . ILE A 1 216 ? 10.086 -20.432 -23.791 1.00 11.78 192 ILE A N 1
ATOM 1428 C CA . ILE A 1 216 ? 8.939 -21.264 -23.929 1.00 11.73 192 ILE A CA 1
ATOM 1429 C C . ILE A 1 216 ? 8.258 -20.819 -25.291 1.00 10.45 192 ILE A C 1
ATOM 1430 O O . ILE A 1 216 ? 7.740 -19.698 -25.383 1.00 12.90 192 ILE A O 1
ATOM 1435 N N . MET A 1 217 ? 8.464 -21.685 -26.244 1.00 11.00 193 MET A N 1
ATOM 1436 C CA . MET A 1 217 ? 7.760 -21.444 -27.511 1.00 10.28 193 MET A CA 1
ATOM 1437 C C . MET A 1 217 ? 6.404 -22.042 -27.358 1.00 11.72 193 MET A C 1
ATOM 1438 O O . MET A 1 217 ? 6.211 -23.116 -26.697 1.00 11.97 193 MET A O 1
ATOM 1443 N N . VAL A 1 218 ? 5.392 -21.461 -28.125 1.00 10.16 194 VAL A N 1
ATOM 1444 C CA . VAL A 1 218 ? 4.095 -22.097 -28.061 1.00 10.11 194 VAL A CA 1
ATOM 1445 C C . VAL A 1 218 ? 3.490 -22.301 -29.453 1.00 10.68 194 VAL A C 1
ATOM 1446 O O . VAL A 1 218 ? 3.871 -21.490 -30.355 1.00 10.89 194 VAL A O 1
ATOM 1450 N N . ASP A 1 219 ? 2.724 -23.321 -29.634 1.00 10.06 195 ASP A N 1
ATOM 1451 C CA . ASP A 1 219 ? 2.322 -23.638 -31.079 1.00 10.21 195 ASP A CA 1
ATOM 1452 C C . ASP A 1 219 ? 0.847 -23.977 -31.000 1.00 10.89 195 ASP A C 1
ATOM 1453 O O . ASP A 1 219 ? 0.356 -24.855 -30.235 1.00 11.77 195 ASP A O 1
ATOM 1458 N N . TYR A 1 220 ? 0.049 -23.254 -31.809 1.00 9.83 196 TYR A N 1
ATOM 1459 C CA . TYR A 1 220 ? -1.410 -23.507 -31.835 1.00 9.99 196 TYR A CA 1
ATOM 1460 C C . TYR A 1 220 ? -1.854 -24.442 -32.973 1.00 13.04 196 TYR A C 1
ATOM 1461 O O . TYR A 1 220 ? -3.022 -24.817 -33.074 1.00 13.32 196 TYR A O 1
ATOM 1470 N N . ASN A 1 221 ? -0.863 -24.904 -33.771 1.00 12.13 197 ASN A N 1
ATOM 1471 C CA A ASN A 1 221 ? -1.102 -25.943 -34.814 0.50 12.90 197 ASN A CA 1
ATOM 1472 C CA B ASN A 1 221 ? -1.116 -25.985 -34.741 0.50 12.74 197 ASN A CA 1
ATOM 1473 C C . ASN A 1 221 ? -2.371 -25.700 -35.609 1.00 10.92 197 ASN A C 1
ATOM 1474 O O . ASN A 1 221 ? -3.263 -26.588 -35.846 1.00 12.56 197 ASN A O 1
ATOM 1483 N N . GLN A 1 222 ? -2.464 -24.443 -36.056 1.00 9.39 198 GLN A N 1
ATOM 1484 C CA . GLN A 1 222 ? -3.534 -23.990 -37.008 1.00 10.33 198 GLN A CA 1
ATOM 1485 C C . GLN A 1 222 ? -4.948 -23.933 -36.358 1.00 10.90 198 GLN A C 1
ATOM 1486 O O . GLN A 1 222 ? -5.941 -23.865 -37.163 1.00 14.73 198 GLN A O 1
ATOM 1492 N N . SER A 1 223 ? -5.009 -23.948 -35.010 1.00 10.93 199 SER A N 1
ATOM 1493 C CA . SER A 1 223 ? -6.332 -24.197 -34.445 1.00 11.04 199 SER A CA 1
ATOM 1494 C C . SER A 1 223 ? -7.215 -22.960 -34.280 1.00 11.95 199 SER A C 1
ATOM 1495 O O . SER A 1 223 ? -8.433 -23.203 -33.924 1.00 12.62 199 SER A O 1
ATOM 1498 N N . LEU A 1 224 ? -6.741 -21.739 -34.515 1.00 11.29 200 LEU A N 1
ATOM 1499 C CA . LEU A 1 224 ? -7.555 -20.522 -34.130 1.00 9.34 200 LEU A CA 1
ATOM 1500 C C . LEU A 1 224 ? -7.987 -19.786 -35.410 1.00 10.99 200 LEU A C 1
ATOM 1501 O O . LEU A 1 224 ? -7.234 -19.827 -36.436 1.00 12.78 200 LEU A O 1
ATOM 1506 N N . ASP A 1 225 ? -9.160 -19.144 -35.389 1.00 9.27 201 ASP A N 1
ATOM 1507 C CA . ASP A 1 225 ? -9.437 -18.077 -36.398 1.00 10.72 201 ASP A CA 1
ATOM 1508 C C . ASP A 1 225 ? -8.618 -16.800 -36.048 1.00 10.42 201 ASP A C 1
ATOM 1509 O O . ASP A 1 225 ? -8.009 -16.673 -34.927 1.00 10.31 201 ASP A O 1
ATOM 1514 N N . VAL A 1 226 ? -8.606 -15.853 -37.005 1.00 9.16 202 VAL A N 1
ATOM 1515 C CA . VAL A 1 226 ? -7.756 -14.661 -36.759 1.00 9.85 202 VAL A CA 1
ATOM 1516 C C . VAL A 1 226 ? -8.134 -13.861 -35.523 1.00 11.19 202 VAL A C 1
ATOM 1517 O O . VAL A 1 226 ? -7.242 -13.523 -34.792 1.00 9.31 202 VAL A O 1
ATOM 1521 N N . PRO A 1 227 ? -9.388 -13.548 -35.266 1.00 10.56 203 PRO A N 1
ATOM 1522 C CA . PRO A 1 227 ? -9.658 -12.728 -34.055 1.00 9.47 203 PRO A CA 1
ATOM 1523 C C . PRO A 1 227 ? -9.304 -13.545 -32.771 1.00 9.51 203 PRO A C 1
ATOM 1524 O O . PRO A 1 227 ? -8.745 -12.879 -31.826 1.00 11.71 203 PRO A O 1
ATOM 1528 N N . ALA A 1 228 ? -9.638 -14.893 -32.763 1.00 9.81 204 ALA A N 1
ATOM 1529 C CA . ALA A 1 228 ? -9.227 -15.607 -31.531 1.00 9.36 204 ALA A CA 1
ATOM 1530 C C . ALA A 1 228 ? -7.722 -15.605 -31.393 1.00 10.34 204 ALA A C 1
ATOM 1531 O O . ALA A 1 228 ? -7.165 -15.491 -30.265 1.00 10.93 204 ALA A O 1
ATOM 1533 N N . ALA A 1 229 ? -6.985 -15.714 -32.558 1.00 10.07 205 ALA A N 1
ATOM 1534 C CA . ALA A 1 229 ? -5.539 -15.773 -32.436 1.00 9.71 205 ALA A CA 1
ATOM 1535 C C . ALA A 1 229 ? -5.016 -14.431 -31.927 1.00 9.96 205 ALA A C 1
ATOM 1536 O O . ALA A 1 229 ? -4.039 -14.380 -31.189 1.00 9.46 205 ALA A O 1
ATOM 1538 N N . ILE A 1 230 ? -5.605 -13.282 -32.352 1.00 9.41 206 ILE A N 1
ATOM 1539 C CA . ILE A 1 230 ? -5.119 -12.009 -31.810 1.00 8.79 206 ILE A CA 1
ATOM 1540 C C . ILE A 1 230 ? -5.376 -11.913 -30.276 1.00 9.32 206 ILE A C 1
ATOM 1541 O O . ILE A 1 230 ? -4.478 -11.471 -29.571 1.00 10.95 206 ILE A O 1
ATOM 1546 N N . LYS A 1 231 ? -6.547 -12.354 -29.858 1.00 10.86 207 LYS A N 1
ATOM 1547 C CA . LYS A 1 231 ? -6.890 -12.217 -28.397 1.00 10.83 207 LYS A CA 1
ATOM 1548 C C . LYS A 1 231 ? -5.968 -13.139 -27.627 1.00 11.78 207 LYS A C 1
ATOM 1549 O O . LYS A 1 231 ? -5.373 -12.743 -26.586 1.00 11.06 207 LYS A O 1
ATOM 1555 N N . ARG A 1 232 ? -5.946 -14.412 -28.057 1.00 10.49 208 ARG A N 1
ATOM 1556 C CA . ARG A 1 232 ? -5.075 -15.340 -27.258 1.00 11.01 208 ARG A CA 1
ATOM 1557 C C . ARG A 1 232 ? -3.606 -14.912 -27.347 1.00 11.37 208 ARG A C 1
ATOM 1558 O O . ARG A 1 232 ? -2.849 -15.034 -26.307 1.00 10.69 208 ARG A O 1
ATOM 1566 N N . SER A 1 233 ? -3.091 -14.516 -28.553 1.00 10.95 209 SER A N 1
ATOM 1567 C CA . SER A 1 233 ? -1.678 -14.246 -28.574 1.00 10.07 209 SER A CA 1
ATOM 1568 C C . SER A 1 233 ? -1.335 -13.033 -27.816 1.00 9.94 209 SER A C 1
ATOM 1569 O O . SER A 1 233 ? -0.228 -12.914 -27.310 1.00 10.71 209 SER A O 1
ATOM 1572 N N . GLN A 1 234 ? -2.192 -11.951 -27.727 1.00 8.91 210 GLN A N 1
ATOM 1573 C CA . GLN A 1 234 ? -1.830 -10.758 -26.921 1.00 10.61 210 GLN A CA 1
ATOM 1574 C C . GLN A 1 234 ? -1.793 -11.208 -25.451 1.00 11.45 210 GLN A C 1
ATOM 1575 O O . GLN A 1 234 ? -0.911 -10.662 -24.728 1.00 14.43 210 GLN A O 1
ATOM 1581 N N . ALA A 1 235 ? -2.686 -12.147 -25.018 1.00 11.90 211 ALA A N 1
ATOM 1582 C CA . ALA A 1 235 ? -2.538 -12.612 -23.621 1.00 11.14 211 ALA A CA 1
ATOM 1583 C C . ALA A 1 235 ? -1.260 -13.376 -23.444 1.00 13.44 211 ALA A C 1
ATOM 1584 O O . ALA A 1 235 ? -0.573 -13.164 -22.408 1.00 13.20 211 ALA A O 1
ATOM 1586 N N . LEU A 1 236 ? -0.880 -14.230 -24.366 1.00 10.28 212 LEU A N 1
ATOM 1587 C CA . LEU A 1 236 ? 0.387 -14.982 -24.221 1.00 11.57 212 LEU A CA 1
ATOM 1588 C C . LEU A 1 236 ? 1.593 -14.082 -24.296 1.00 12.88 212 LEU A C 1
ATOM 1589 O O . LEU A 1 236 ? 2.615 -14.332 -23.580 1.00 13.10 212 LEU A O 1
ATOM 1594 N N . GLN A 1 237 ? 1.560 -12.973 -25.110 1.00 11.48 213 GLN A N 1
ATOM 1595 C CA . GLN A 1 237 ? 2.692 -12.091 -25.149 1.00 11.99 213 GLN A CA 1
ATOM 1596 C C . GLN A 1 237 ? 2.871 -11.377 -23.779 1.00 12.45 213 GLN A C 1
ATOM 1597 O O . GLN A 1 237 ? 4.025 -11.141 -23.446 1.00 15.54 213 GLN A O 1
ATOM 1603 N N . GLN A 1 238 ? 1.755 -11.120 -23.067 1.00 15.08 214 GLN A N 1
ATOM 1604 C CA . GLN A 1 238 ? 1.912 -10.538 -21.725 1.00 16.57 214 GLN A CA 1
ATOM 1605 C C . GLN A 1 238 ? 2.588 -11.526 -20.777 1.00 22.43 214 GLN A C 1
ATOM 1606 O O . GLN A 1 238 ? 3.406 -11.070 -19.880 1.00 20.09 214 GLN A O 1
ATOM 1612 N N . GLU A 1 239 ? 2.384 -12.829 -20.981 1.00 22.72 215 GLU A N 1
ATOM 1613 C CA . GLU A 1 239 ? 3.083 -13.850 -20.131 1.00 24.38 215 GLU A CA 1
ATOM 1614 C C . GLU A 1 239 ? 4.409 -13.896 -20.342 1.00 27.24 215 GLU A C 1
ATOM 1615 O O . GLU A 1 239 ? 5.086 -13.892 -19.299 1.00 33.82 215 GLU A O 1
ATOM 1621 N N . GLY A 1 240 ? 4.926 -13.801 -21.604 1.00 23.70 216 GLY A N 1
ATOM 1622 C CA . GLY A 1 240 ? 6.300 -13.793 -21.949 1.00 19.79 216 GLY A CA 1
ATOM 1623 C C . GLY A 1 240 ? 6.400 -15.241 -22.557 1.00 23.35 216 GLY A C 1
ATOM 1624 O O . GLY A 1 240 ? 6.392 -16.354 -21.808 1.00 25.41 216 GLY A O 1
ATOM 1625 N N . VAL A 1 241 ? 6.332 -15.304 -23.874 1.00 14.32 217 VAL A N 1
ATOM 1626 C CA . VAL A 1 241 ? 6.667 -16.507 -24.626 1.00 11.91 217 VAL A CA 1
ATOM 1627 C C . VAL A 1 241 ? 7.635 -16.148 -25.728 1.00 10.74 217 VAL A C 1
ATOM 1628 O O . VAL A 1 241 ? 7.745 -14.924 -26.015 1.00 13.66 217 VAL A O 1
ATOM 1632 N N . THR A 1 242 ? 8.334 -17.117 -26.317 1.00 11.46 218 THR A N 1
ATOM 1633 C CA . THR A 1 242 ? 9.395 -16.855 -27.256 1.00 11.36 218 THR A CA 1
ATOM 1634 C C . THR A 1 242 ? 8.836 -16.597 -28.689 1.00 10.81 218 THR A C 1
ATOM 1635 O O . THR A 1 242 ? 9.416 -15.757 -29.428 1.00 12.52 218 THR A O 1
ATOM 1639 N N . TRP A 1 243 ? 7.867 -17.365 -29.081 1.00 10.13 219 TRP A N 1
ATOM 1640 C CA . TRP A 1 243 ? 7.167 -17.065 -30.374 1.00 11.17 219 TRP A CA 1
ATOM 1641 C C . TRP A 1 243 ? 5.816 -17.713 -30.311 1.00 11.08 219 TRP A C 1
ATOM 1642 O O . TRP A 1 243 ? 5.540 -18.610 -29.438 1.00 9.81 219 TRP A O 1
ATOM 1653 N N . ILE A 1 244 ? 4.984 -17.374 -31.242 1.00 10.19 220 ILE A N 1
ATOM 1654 C CA . ILE A 1 244 ? 3.668 -17.944 -31.376 1.00 9.86 220 ILE A CA 1
ATOM 1655 C C . ILE A 1 244 ? 3.612 -18.621 -32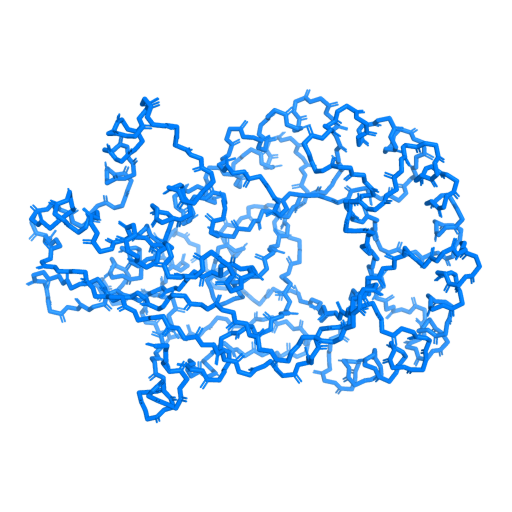.756 1.00 10.22 220 ILE A C 1
ATOM 1656 O O . ILE A 1 244 ? 3.649 -17.920 -33.810 1.00 12.21 220 ILE A O 1
ATOM 1661 N N . GLU A 1 245 ? 3.471 -19.952 -32.800 1.00 8.33 221 GLU A N 1
ATOM 1662 C CA . GLU A 1 245 ? 3.602 -20.682 -34.066 1.00 8.38 221 GLU A CA 1
ATOM 1663 C C . GLU A 1 245 ? 2.240 -21.100 -34.640 1.00 9.76 221 GLU A C 1
ATOM 1664 O O . GLU A 1 245 ? 1.324 -21.545 -33.890 1.00 10.61 221 GLU A O 1
ATOM 1670 N N . GLU A 1 246 ? 2.132 -20.999 -35.981 1.00 9.42 222 GLU A N 1
ATOM 1671 C CA . GLU A 1 246 ? 0.905 -21.313 -36.777 1.00 9.45 222 GLU A CA 1
ATOM 1672 C C . GLU A 1 246 ? -0.366 -21.108 -35.980 1.00 10.56 222 GLU A C 1
ATOM 1673 O O . GLU A 1 246 ? -1.167 -22.015 -35.735 1.00 10.63 222 GLU A O 1
ATOM 1679 N N . PRO A 1 247 ? -0.670 -19.832 -35.695 1.00 10.16 223 PRO A N 1
ATOM 1680 C CA . PRO A 1 247 ? -1.978 -19.545 -34.942 1.00 8.89 223 PRO A CA 1
ATOM 1681 C C . PRO A 1 247 ? -3.133 -19.888 -35.813 1.00 10.53 223 PRO A C 1
ATOM 1682 O O . PRO A 1 247 ? -4.161 -20.223 -35.251 1.00 12.23 223 PRO A O 1
ATOM 1686 N N . THR A 1 248 ? -3.066 -19.799 -37.146 1.00 10.11 224 THR A N 1
ATOM 1687 C CA . THR A 1 248 ? -4.263 -20.085 -37.964 1.00 8.93 224 THR A CA 1
ATOM 1688 C C . THR A 1 248 ? -3.935 -21.016 -39.146 1.00 9.18 224 THR A C 1
ATOM 1689 O O . THR A 1 248 ? -2.877 -21.602 -39.205 1.00 9.28 224 THR A O 1
ATOM 1693 N N . LEU A 1 249 ? -4.939 -21.231 -39.995 1.00 9.44 225 LEU A N 1
ATOM 1694 C CA . LEU A 1 249 ? -4.764 -22.224 -41.102 1.00 9.19 225 LEU A CA 1
ATOM 1695 C C . LEU A 1 249 ? -3.424 -21.876 -41.789 1.00 11.56 225 LEU A C 1
ATOM 1696 O O . LEU A 1 249 ? -3.193 -20.697 -42.175 1.00 10.78 225 LEU A O 1
ATOM 1701 N N . GLN A 1 250 ? -2.672 -22.926 -42.158 1.00 9.12 226 GLN A N 1
ATOM 1702 C CA . GLN A 1 250 ? -1.265 -22.715 -42.582 1.00 10.88 226 GLN A CA 1
ATOM 1703 C C . GLN A 1 250 ? -1.235 -22.023 -43.961 1.00 11.19 226 GLN A C 1
ATOM 1704 O O . GLN A 1 250 ? -0.310 -21.158 -44.127 1.00 10.71 226 GLN A O 1
ATOM 1710 N N . HIS A 1 251 ? -2.275 -22.264 -44.814 1.00 9.82 227 HIS A N 1
ATOM 1711 C CA A HIS A 1 251 ? -2.222 -21.604 -46.170 0.50 11.30 227 HIS A CA 1
ATOM 1712 C CA B HIS A 1 251 ? -2.169 -21.615 -46.160 0.50 10.68 227 HIS A CA 1
ATOM 1713 C C . HIS A 1 251 ? -2.710 -20.183 -46.129 1.00 10.54 227 HIS A C 1
ATOM 1714 O O . HIS A 1 251 ? -2.572 -19.461 -47.161 1.00 11.36 227 HIS A O 1
ATOM 1727 N N . ASP A 1 252 ? -3.214 -19.731 -44.940 1.00 9.59 228 ASP A N 1
ATOM 1728 C CA . ASP A 1 252 ? -3.758 -18.355 -44.913 1.00 9.53 228 ASP A CA 1
ATOM 1729 C C . ASP A 1 252 ? -2.662 -17.360 -44.507 1.00 9.00 228 ASP A C 1
ATOM 1730 O O . ASP A 1 252 ? -2.481 -16.949 -43.342 1.00 9.57 228 ASP A O 1
ATOM 1735 N N . TYR A 1 253 ? -1.823 -17.008 -45.519 1.00 8.92 229 TYR A N 1
ATOM 1736 C CA . TYR A 1 253 ? -0.705 -16.121 -45.223 1.00 9.40 229 TYR A CA 1
ATOM 1737 C C . TYR A 1 253 ? -1.215 -14.749 -44.862 1.00 9.56 229 TYR A C 1
ATOM 1738 O O . TYR A 1 253 ? -0.614 -14.100 -44.011 1.00 10.89 229 TYR A O 1
ATOM 1747 N N . GLU A 1 254 ? -2.273 -14.239 -45.556 1.00 8.06 230 GLU A N 1
ATOM 1748 C CA . GLU A 1 254 ? -2.773 -12.908 -45.162 1.00 9.15 230 GLU A CA 1
ATOM 1749 C C . GLU A 1 254 ? -3.312 -12.932 -43.776 1.00 8.76 230 GLU A C 1
ATOM 1750 O O . GLU A 1 254 ? -3.108 -11.897 -43.080 1.00 9.80 230 GLU A O 1
ATOM 1756 N N . GLY A 1 255 ? -3.906 -14.040 -43.388 1.00 8.40 231 GLY A N 1
ATOM 1757 C CA . GLY A 1 255 ? -4.473 -14.055 -41.961 1.00 8.83 231 GLY A CA 1
ATOM 1758 C C . GLY A 1 255 ? -3.280 -14.096 -40.989 1.00 9.64 231 GLY A C 1
ATOM 1759 O O . GLY A 1 255 ? -3.389 -13.380 -39.942 1.00 8.97 231 GLY A O 1
ATOM 1760 N N . HIS A 1 256 ? -2.201 -14.796 -41.300 1.00 8.63 232 HIS A N 1
ATOM 1761 C CA . HIS A 1 256 ? -1.024 -14.686 -40.424 1.00 8.92 232 HIS A CA 1
ATOM 1762 C C . HIS A 1 256 ? -0.457 -13.263 -40.406 1.00 9.00 232 HIS A C 1
ATOM 1763 O O . HIS A 1 256 ? -0.033 -12.820 -39.340 1.00 9.56 232 HIS A O 1
ATOM 1770 N N . GLN A 1 257 ? -0.423 -12.557 -41.562 1.00 8.59 233 GLN A N 1
ATOM 1771 C CA . GLN A 1 257 ? 0.070 -11.205 -41.521 1.00 8.72 233 GLN A CA 1
ATOM 1772 C C . GLN A 1 257 ? -0.884 -10.324 -40.615 1.00 9.82 233 GLN A C 1
ATOM 1773 O O . GLN A 1 257 ? -0.329 -9.465 -39.789 1.00 9.51 233 GLN A O 1
ATOM 1779 N N . ARG A 1 258 ? -2.231 -10.555 -40.684 1.00 9.13 234 ARG A N 1
ATOM 1780 C CA . ARG A 1 258 ? -3.146 -9.666 -39.851 1.00 8.92 234 ARG A CA 1
ATOM 1781 C C . ARG A 1 258 ? -2.805 -10.014 -38.388 1.00 9.87 234 ARG A C 1
ATOM 1782 O O . ARG A 1 258 ? -2.789 -9.113 -37.508 1.00 11.25 234 ARG A O 1
ATOM 1790 N N . ILE A 1 259 ? -2.589 -11.301 -38.068 1.00 8.69 235 ILE A N 1
ATOM 1791 C CA . ILE A 1 259 ? -2.256 -11.646 -36.589 1.00 8.34 235 ILE A CA 1
ATOM 1792 C C . ILE A 1 259 ? -0.895 -10.999 -36.217 1.00 8.87 235 ILE A C 1
ATOM 1793 O O . ILE A 1 259 ? -0.851 -10.309 -35.153 1.00 9.85 235 ILE A O 1
ATOM 1798 N N . GLN A 1 260 ? 0.106 -11.157 -37.090 1.00 9.11 236 GLN A N 1
ATOM 1799 C CA . GLN A 1 260 ? 1.388 -10.585 -36.696 1.00 9.23 236 GLN A CA 1
ATOM 1800 C C . GLN A 1 260 ? 1.310 -9.053 -36.543 1.00 8.65 236 GLN A C 1
ATOM 1801 O O . GLN A 1 260 ? 2.056 -8.444 -35.702 1.00 9.44 236 GLN A O 1
ATOM 1807 N N . SER A 1 261 ? 0.386 -8.398 -37.336 1.00 8.39 237 SER A N 1
ATOM 1808 C CA . SER A 1 261 ? 0.343 -6.902 -37.238 1.00 8.77 237 SER A CA 1
ATOM 1809 C C . SER A 1 261 ? -0.159 -6.404 -35.844 1.00 10.72 237 SER A C 1
ATOM 1810 O O . SER A 1 261 ? 0.034 -5.238 -35.556 1.00 10.64 237 SER A O 1
ATOM 1813 N N . LYS A 1 262 ? -0.761 -7.328 -35.114 1.00 8.73 238 LYS A N 1
ATOM 1814 C CA . LYS A 1 262 ? -1.256 -6.983 -33.775 1.00 9.37 238 LYS A CA 1
ATOM 1815 C C . LYS A 1 262 ? -0.307 -7.475 -32.639 1.00 10.15 238 LYS A C 1
ATOM 1816 O O . LYS A 1 262 ? -0.701 -7.316 -31.426 1.00 10.81 238 LYS A O 1
ATOM 1822 N N . LEU A 1 263 ? 0.907 -7.873 -33.002 1.00 9.14 239 LEU A N 1
ATOM 1823 C CA . LEU A 1 263 ? 1.757 -8.483 -31.957 1.00 8.24 239 LEU A CA 1
ATOM 1824 C C . LEU A 1 263 ? 3.151 -7.855 -32.003 1.00 8.77 239 LEU A C 1
ATOM 1825 O O . LEU A 1 263 ? 3.662 -7.521 -33.084 1.00 9.71 239 LEU A O 1
ATOM 1830 N N . ASN A 1 264 ? 3.825 -7.830 -30.843 1.00 9.39 240 ASN A N 1
ATOM 1831 C CA . ASN A 1 264 ? 5.297 -7.598 -30.785 1.00 9.89 240 ASN A CA 1
ATOM 1832 C C . ASN A 1 264 ? 6.057 -8.916 -30.797 1.00 9.56 240 ASN A C 1
ATOM 1833 O O . ASN A 1 264 ? 7.013 -8.993 -31.526 1.00 11.89 240 ASN A O 1
ATOM 1838 N N . VAL A 1 265 ? 5.512 -9.919 -30.090 1.00 10.83 241 VAL A N 1
ATOM 1839 C CA . VAL A 1 265 ? 6.154 -11.230 -30.153 1.00 10.40 241 VAL A CA 1
ATOM 1840 C C . VAL A 1 265 ? 6.103 -11.744 -31.620 1.00 10.43 241 VAL A C 1
ATOM 1841 O O . VAL A 1 265 ? 5.122 -11.409 -32.311 1.00 10.39 241 VAL A O 1
ATOM 1845 N N . PRO A 1 266 ? 7.066 -12.501 -32.066 1.00 9.52 242 PRO A N 1
ATOM 1846 C CA . PRO A 1 266 ? 7.011 -12.915 -33.475 1.00 9.27 242 PRO A CA 1
ATOM 1847 C C . PRO A 1 266 ? 6.141 -14.102 -33.691 1.00 8.70 242 PRO A C 1
ATOM 1848 O O . PRO A 1 266 ? 6.049 -15.035 -32.832 1.00 10.07 242 PRO A O 1
ATOM 1852 N N . VAL A 1 267 ? 5.395 -14.036 -34.816 1.00 8.33 243 VAL A N 1
ATOM 1853 C CA . VAL A 1 267 ? 4.663 -15.183 -35.382 1.00 9.71 243 VAL A CA 1
ATOM 1854 C C . VAL A 1 267 ? 5.695 -16.021 -36.195 1.00 9.38 243 VAL A C 1
ATOM 1855 O O . VAL A 1 267 ? 6.525 -15.534 -36.961 1.00 9.83 243 VAL A O 1
ATOM 1859 N N . GLN A 1 268 ? 5.628 -17.326 -35.875 1.00 8.82 244 GLN A N 1
ATOM 1860 C CA . GLN A 1 268 ? 6.526 -18.357 -36.496 1.00 8.27 244 GLN A CA 1
ATOM 1861 C C . GLN A 1 268 ? 5.666 -19.270 -37.381 1.00 8.92 244 GLN A C 1
ATOM 1862 O O . GLN A 1 268 ? 4.549 -19.702 -36.984 1.00 9.74 244 GLN A O 1
ATOM 1868 N N . MET A 1 269 ? 6.172 -19.597 -38.552 1.00 9.24 245 MET A N 1
ATOM 1869 C CA . MET A 1 269 ? 5.404 -20.552 -39.397 1.00 8.93 245 MET A CA 1
ATOM 1870 C C . MET A 1 269 ? 6.421 -21.149 -40.357 1.00 8.04 245 MET A C 1
ATOM 1871 O O . MET A 1 269 ? 7.583 -20.748 -40.465 1.00 8.78 245 MET A O 1
ATOM 1876 N N . GLY A 1 270 ? 5.932 -22.094 -41.121 1.00 9.05 246 GLY A N 1
ATOM 1877 C CA . GLY A 1 270 ? 6.729 -22.579 -42.256 1.00 9.24 246 GLY A CA 1
ATOM 1878 C C . GLY A 1 270 ? 6.842 -24.096 -42.339 1.00 8.91 246 GLY A C 1
ATOM 1879 O O . GLY A 1 270 ? 7.310 -24.557 -43.463 1.00 10.11 246 GLY A O 1
ATOM 1880 N N . GLU A 1 271 ? 6.461 -24.813 -41.304 1.00 9.11 247 GLU A N 1
ATOM 1881 C CA . GLU A 1 271 ? 6.612 -26.287 -41.393 1.00 10.78 247 GLU A CA 1
ATOM 1882 C C . GLU A 1 271 ? 5.756 -26.881 -42.470 1.00 9.53 247 GLU A C 1
ATOM 1883 O O . GLU A 1 271 ? 6.035 -28.014 -42.893 1.00 11.42 247 GLU A O 1
ATOM 1889 N N . ASN A 1 272 ? 4.732 -26.116 -42.926 1.00 8.62 248 ASN A N 1
ATOM 1890 C CA . ASN A 1 272 ? 3.834 -26.656 -43.956 1.00 8.50 248 ASN A CA 1
ATOM 1891 C C . ASN A 1 272 ? 4.016 -26.071 -45.347 1.00 8.48 248 ASN A C 1
ATOM 1892 O O . ASN A 1 272 ? 3.275 -26.514 -46.274 1.00 11.44 248 ASN A O 1
ATOM 1897 N N . TRP A 1 273 ? 5.095 -25.293 -45.513 1.00 7.90 249 TRP A N 1
ATOM 1898 C CA . TRP A 1 273 ? 5.383 -24.794 -46.891 1.00 9.45 249 TRP A CA 1
ATOM 1899 C C . TRP A 1 273 ? 5.949 -25.922 -47.722 1.00 9.69 249 TRP A C 1
ATOM 1900 O O . TRP A 1 273 ? 6.951 -26.583 -47.379 1.00 9.37 249 TRP A O 1
ATOM 1911 N N . LEU A 1 274 ? 5.234 -26.117 -48.880 1.00 8.35 250 LEU A N 1
ATOM 1912 C CA . LEU A 1 274 ? 5.656 -27.233 -49.810 1.00 8.49 250 LEU A CA 1
ATOM 1913 C C . LEU A 1 274 ? 6.437 -26.515 -50.896 1.00 9.51 250 LEU A C 1
ATOM 1914 O O . LEU A 1 274 ? 5.867 -25.923 -51.873 1.00 11.08 250 LEU A O 1
ATOM 1919 N N . GLY A 1 275 ? 7.746 -26.514 -50.724 1.00 9.26 251 GLY A N 1
ATOM 1920 C CA . GLY A 1 275 ? 8.683 -25.831 -51.641 1.00 9.44 251 GLY A CA 1
ATOM 1921 C C . GLY A 1 275 ? 8.987 -24.369 -51.269 1.00 9.00 251 GLY A C 1
ATOM 1922 O O . GLY A 1 275 ? 8.161 -23.694 -50.689 1.00 10.78 251 GLY A O 1
ATOM 1923 N N . PRO A 1 276 ? 10.113 -23.854 -51.726 1.00 9.47 252 PRO A N 1
ATOM 1924 C CA . PRO A 1 276 ? 10.438 -22.497 -51.429 1.00 9.22 252 PRO A CA 1
ATOM 1925 C C . PRO A 1 276 ? 9.496 -21.527 -52.101 1.00 8.37 252 PRO A C 1
ATOM 1926 O O . PRO A 1 276 ? 9.423 -20.329 -51.709 1.00 9.52 252 PRO A O 1
ATOM 1930 N N . GLU A 1 277 ? 8.786 -22.011 -53.153 1.00 9.25 253 GLU A N 1
ATOM 1931 C CA . GLU A 1 277 ? 7.856 -21.056 -53.805 1.00 9.05 253 GLU A CA 1
ATOM 1932 C C . GLU A 1 277 ? 6.658 -20.699 -52.832 1.00 10.41 253 GLU A C 1
ATOM 1933 O O . GLU A 1 277 ? 6.149 -19.551 -52.972 1.00 10.61 253 GLU A O 1
ATOM 1939 N N . GLU A 1 278 ? 6.279 -21.570 -51.898 1.00 9.34 254 GLU A N 1
ATOM 1940 C CA A GLU A 1 278 ? 5.242 -21.230 -50.899 0.50 7.93 254 GLU A CA 1
ATOM 1941 C CA B GLU A 1 278 ? 5.252 -21.222 -50.919 0.50 8.71 254 GLU A CA 1
ATOM 1942 C C . GLU A 1 278 ? 5.838 -20.323 -49.843 1.00 9.38 254 GLU A C 1
ATOM 1943 O O . GLU A 1 278 ? 5.194 -19.324 -49.423 1.00 10.28 254 GLU A O 1
ATOM 1954 N N . MET A 1 279 ? 7.049 -20.629 -49.372 1.00 9.24 255 MET A N 1
ATOM 1955 C CA . MET A 1 279 ? 7.761 -19.645 -48.432 1.00 9.45 255 MET A CA 1
ATOM 1956 C C . MET A 1 279 ? 7.799 -18.264 -49.105 1.00 10.01 255 MET A C 1
ATOM 1957 O O . MET A 1 279 ? 7.615 -17.289 -48.428 1.00 9.87 255 MET A O 1
ATOM 1962 N N . PHE A 1 280 ? 8.150 -18.208 -50.403 1.00 9.90 256 PHE A N 1
ATOM 1963 C CA . PHE A 1 280 ? 8.281 -16.857 -51.021 1.00 9.20 256 PHE A CA 1
ATOM 1964 C C . PHE A 1 280 ? 6.960 -16.109 -50.996 1.00 8.78 256 PHE A C 1
ATOM 1965 O O . PHE A 1 280 ? 6.991 -14.895 -50.759 1.00 9.28 256 PHE A O 1
ATOM 1973 N N . LYS A 1 281 ? 5.856 -16.795 -51.261 1.00 8.65 257 LYS A N 1
ATOM 1974 C CA . LYS A 1 281 ? 4.599 -16.134 -51.258 1.00 9.30 257 LYS A CA 1
ATOM 1975 C C . LYS A 1 281 ? 4.290 -15.605 -49.791 1.00 8.77 257 LYS A C 1
ATOM 1976 O O . LYS A 1 281 ? 3.760 -14.450 -49.672 1.00 9.95 257 LYS A O 1
ATOM 1982 N N . ALA A 1 282 ? 4.595 -16.421 -48.749 1.00 9.44 258 ALA A N 1
ATOM 1983 C CA . ALA A 1 282 ? 4.219 -15.962 -47.398 1.00 10.41 258 ALA A CA 1
ATOM 1984 C C . ALA A 1 282 ? 5.142 -14.793 -46.956 1.00 8.79 258 ALA A C 1
ATOM 1985 O O . ALA A 1 282 ? 4.667 -13.785 -46.394 1.00 9.23 258 ALA A O 1
ATOM 1987 N N . LEU A 1 283 ? 6.456 -14.884 -47.309 1.00 8.70 259 LEU A N 1
ATOM 1988 C CA . LEU A 1 283 ? 7.371 -13.738 -46.900 1.00 8.26 259 LEU A CA 1
ATOM 1989 C C . LEU A 1 283 ? 7.044 -12.481 -47.757 1.00 8.28 259 LEU A C 1
ATOM 1990 O O . LEU A 1 283 ? 7.206 -11.366 -47.170 1.00 10.11 259 LEU A O 1
ATOM 1995 N N . SER A 1 284 ? 6.567 -12.654 -49.005 1.00 9.57 260 SER A N 1
ATOM 1996 C CA . SER A 1 284 ? 6.285 -11.434 -49.759 1.00 9.56 260 SER A CA 1
ATOM 1997 C C . SER A 1 284 ? 5.164 -10.634 -49.208 1.00 12.14 260 SER A C 1
ATOM 1998 O O . SER A 1 284 ? 5.088 -9.435 -49.572 1.00 13.21 260 SER A O 1
ATOM 2001 N N . ILE A 1 285 ? 4.273 -11.251 -48.440 1.00 11.71 261 ILE A N 1
ATOM 2002 C CA . ILE A 1 285 ? 3.168 -10.461 -47.778 1.00 12.58 261 ILE A CA 1
ATOM 2003 C C . ILE A 1 285 ? 3.360 -10.185 -46.288 1.00 14.21 261 ILE A C 1
ATOM 2004 O O . ILE A 1 285 ? 2.497 -9.594 -45.692 1.00 16.06 261 ILE A O 1
ATOM 2009 N N . GLY A 1 286 ? 4.516 -10.553 -45.819 1.00 13.34 262 GLY A N 1
ATOM 2010 C CA . GLY A 1 286 ? 4.832 -10.225 -44.430 1.00 11.93 262 GLY A CA 1
ATOM 2011 C C . GLY A 1 286 ? 4.026 -11.119 -43.463 1.00 11.79 262 GLY A C 1
ATOM 2012 O O . GLY A 1 286 ? 3.600 -10.661 -42.334 1.00 12.04 262 GLY A O 1
ATOM 2013 N N . ALA A 1 287 ? 3.831 -12.423 -43.749 1.00 10.02 263 ALA A N 1
ATOM 2014 C CA . ALA A 1 287 ? 2.990 -13.269 -42.899 1.00 9.78 263 ALA A CA 1
ATOM 2015 C C . ALA A 1 287 ? 3.631 -13.508 -41.536 1.00 12.43 263 ALA A C 1
ATOM 2016 O O . ALA A 1 287 ? 2.873 -13.899 -40.660 1.00 10.83 263 ALA A O 1
ATOM 2018 N N . CYS A 1 288 ? 4.957 -13.388 -41.415 1.00 9.86 264 CYS A N 1
ATOM 2019 C CA . CYS A 1 288 ? 5.539 -13.986 -40.174 1.00 9.05 264 CYS A CA 1
ATOM 2020 C C . CYS A 1 288 ? 6.870 -13.256 -39.932 1.00 12.88 264 CYS A C 1
ATOM 2021 O O . CYS A 1 288 ? 7.508 -12.763 -40.915 1.00 16.25 264 CYS A O 1
ATOM 2024 N N . ARG A 1 289 ? 7.376 -13.100 -38.742 1.00 7.77 265 ARG A N 1
ATOM 2025 C CA . ARG A 1 289 ? 8.697 -12.553 -38.578 1.00 7.99 265 ARG A CA 1
ATOM 2026 C C . ARG A 1 289 ? 9.800 -13.614 -38.284 1.00 8.51 265 ARG A C 1
ATOM 2027 O O . ARG A 1 289 ? 10.977 -13.277 -38.265 1.00 10.06 265 ARG A O 1
ATOM 2035 N N . LEU A 1 290 ? 9.355 -14.867 -38.174 1.00 7.65 266 LEU A N 1
ATOM 2036 C CA . LEU A 1 290 ? 10.265 -16.043 -38.072 1.00 8.47 266 LEU A CA 1
ATOM 2037 C C . LEU A 1 290 ? 9.808 -17.068 -39.125 1.00 8.71 266 LEU A C 1
ATOM 2038 O O . LEU A 1 290 ? 8.603 -17.145 -39.440 1.00 9.54 266 LEU A O 1
ATOM 2043 N N . ALA A 1 291 ? 10.771 -17.901 -39.570 1.00 7.33 267 ALA A N 1
ATOM 2044 C CA . ALA A 1 291 ? 10.383 -19.022 -40.439 1.00 8.17 267 ALA A CA 1
ATOM 2045 C C . ALA A 1 291 ? 11.004 -20.318 -39.901 1.00 7.98 267 ALA A C 1
ATOM 2046 O O . ALA A 1 291 ? 12.119 -20.322 -39.312 1.00 9.38 267 ALA A O 1
ATOM 2048 N N . MET A 1 292 ? 10.308 -21.415 -40.209 1.00 7.07 268 MET A N 1
ATOM 2049 C CA . MET A 1 292 ? 10.876 -22.698 -39.854 1.00 7.99 268 MET A CA 1
ATOM 2050 C C . MET A 1 292 ? 10.507 -23.776 -40.916 1.00 8.05 268 MET A C 1
ATOM 2051 O O . MET A 1 292 ? 9.612 -24.646 -40.723 1.00 8.62 268 MET A O 1
ATOM 2056 N N . PRO A 1 293 ? 11.230 -23.787 -42.026 1.00 8.87 269 PRO A N 1
ATOM 2057 C CA . PRO A 1 293 ? 10.959 -24.831 -43.005 1.00 9.43 269 PRO A CA 1
ATOM 2058 C C . PRO A 1 293 ? 11.195 -26.222 -42.500 1.00 9.39 269 PRO A C 1
ATOM 2059 O O . PRO A 1 293 ? 12.005 -26.454 -41.574 1.00 9.49 269 PRO A O 1
ATOM 2063 N N . ASP A 1 294 ? 10.431 -27.181 -43.060 1.00 10.21 270 ASP A N 1
ATOM 2064 C CA . ASP A 1 294 ? 10.649 -28.594 -42.807 1.00 9.56 270 ASP A CA 1
ATOM 2065 C C . ASP A 1 294 ? 11.501 -29.154 -43.940 1.00 10.95 270 ASP A C 1
ATOM 2066 O O . ASP A 1 294 ? 11.211 -29.014 -45.159 1.00 10.91 270 ASP A O 1
ATOM 2071 N N . ALA A 1 295 ? 12.619 -29.853 -43.537 1.00 10.39 271 ALA A N 1
ATOM 2072 C CA . ALA A 1 295 ? 13.518 -30.295 -44.590 1.00 11.15 271 ALA A CA 1
ATOM 2073 C C . ALA A 1 295 ? 12.839 -31.172 -45.673 1.00 10.23 271 ALA A C 1
ATOM 2074 O O . ALA A 1 295 ? 13.279 -31.099 -46.850 1.00 11.01 271 ALA A O 1
ATOM 2076 N N . MET A 1 296 ? 11.842 -31.947 -45.298 1.00 8.19 272 MET A N 1
ATOM 2077 C CA . MET A 1 296 ? 11.139 -32.718 -46.342 1.00 8.66 272 MET A CA 1
ATOM 2078 C C . MET A 1 296 ? 10.192 -31.750 -47.195 1.00 9.51 272 MET A C 1
ATOM 2079 O O . MET A 1 296 ? 10.334 -31.711 -48.396 1.00 10.97 272 MET A O 1
ATOM 2084 N N . LYS A 1 297 ? 9.282 -31.030 -46.521 1.00 9.75 273 LYS A N 1
ATOM 2085 C CA . LYS A 1 297 ? 8.287 -30.280 -47.331 1.00 8.30 273 LYS A CA 1
ATOM 2086 C C . LYS A 1 297 ? 8.921 -29.194 -48.085 1.00 9.67 273 LYS A C 1
ATOM 2087 O O . LYS A 1 297 ? 8.389 -28.913 -49.187 1.00 9.32 273 LYS A O 1
ATOM 2093 N N . ILE A 1 298 ? 10.035 -28.575 -47.612 1.00 8.87 274 ILE A N 1
ATOM 2094 C CA . ILE A 1 298 ? 10.616 -27.449 -48.428 1.00 9.33 274 ILE A CA 1
ATOM 2095 C C . ILE A 1 298 ? 11.307 -27.944 -49.638 1.00 10.23 274 ILE A C 1
ATOM 2096 O O . ILE A 1 298 ? 11.714 -27.175 -50.525 1.00 10.71 274 ILE A O 1
ATOM 2101 N N . GLY A 1 299 ? 11.518 -29.250 -49.770 1.00 9.71 275 GLY A N 1
ATOM 2102 C CA . GLY A 1 299 ? 12.215 -29.837 -51.026 1.00 12.05 275 GLY A CA 1
ATOM 2103 C C . GLY A 1 299 ? 13.623 -30.345 -50.735 1.00 11.36 275 GLY A C 1
ATOM 2104 O O . GLY A 1 299 ? 14.446 -30.329 -51.647 1.00 10.59 275 GLY A O 1
ATOM 2105 N N . GLY A 1 300 ? 13.816 -30.857 -49.536 1.00 9.73 276 GLY A N 1
ATOM 2106 C CA . GLY A 1 300 ? 15.136 -31.485 -49.212 1.00 10.14 276 GLY A CA 1
ATOM 2107 C C . GLY A 1 300 ? 16.277 -30.506 -49.048 1.00 8.95 276 GLY A C 1
ATOM 2108 O O . GLY A 1 300 ? 16.060 -29.308 -48.791 1.00 10.36 276 GLY A O 1
ATOM 2109 N N . VAL A 1 301 ? 17.502 -30.909 -49.295 1.00 8.33 277 VAL A N 1
ATOM 2110 C CA . VAL A 1 301 ? 18.638 -30.044 -49.186 1.00 10.87 277 VAL A CA 1
ATOM 2111 C C . VAL A 1 301 ? 18.572 -28.975 -50.295 1.00 10.49 277 VAL A C 1
ATOM 2112 O O . VAL A 1 301 ? 18.802 -27.782 -50.010 1.00 9.55 277 VAL A O 1
ATOM 2116 N N . THR A 1 302 ? 18.195 -29.384 -51.527 1.00 9.01 278 THR A N 1
ATOM 2117 C CA . THR A 1 302 ? 18.095 -28.427 -52.626 1.00 10.48 278 THR A CA 1
ATOM 2118 C C . THR A 1 302 ? 17.094 -27.269 -52.307 1.00 10.03 278 THR A C 1
ATOM 2119 O O . THR A 1 302 ? 17.413 -26.077 -52.454 1.00 11.16 278 THR A O 1
ATOM 2123 N N . GLY A 1 303 ? 15.916 -27.664 -51.807 1.00 9.84 279 GLY A N 1
ATOM 2124 C CA . GLY A 1 303 ? 14.877 -26.692 -51.435 1.00 9.11 279 GLY A CA 1
ATOM 2125 C C . GLY A 1 303 ? 15.363 -25.879 -50.242 1.00 8.44 279 GLY A C 1
ATOM 2126 O O . GLY A 1 303 ? 15.074 -24.626 -50.166 1.00 9.20 279 GLY A O 1
ATOM 2127 N N . TRP A 1 304 ? 16.008 -26.505 -49.222 1.00 8.51 280 TRP A N 1
ATOM 2128 C CA . TRP A 1 304 ? 16.412 -25.707 -48.069 1.00 8.68 280 TRP A CA 1
ATOM 2129 C C . TRP A 1 304 ? 17.486 -24.641 -48.447 1.00 9.61 280 TRP A C 1
ATOM 2130 O O . TRP A 1 304 ? 17.408 -23.526 -47.856 1.00 10.64 280 TRP A O 1
ATOM 2141 N N . ILE A 1 305 ? 18.418 -24.994 -49.270 1.00 9.23 281 ILE A N 1
ATOM 2142 C CA A ILE A 1 305 ? 19.451 -24.007 -49.763 0.50 10.58 281 ILE A CA 1
ATOM 2143 C CA B ILE A 1 305 ? 19.422 -23.958 -49.580 0.50 9.40 281 ILE A CA 1
ATOM 2144 C C . ILE A 1 305 ? 18.734 -22.791 -50.344 1.00 10.20 281 ILE A C 1
ATOM 2145 O O . ILE A 1 305 ? 19.089 -21.611 -50.013 1.00 10.89 281 ILE A O 1
ATOM 2154 N N . ARG A 1 306 ? 17.726 -23.021 -51.192 1.00 8.62 282 ARG A N 1
ATOM 2155 C CA . ARG A 1 306 ? 16.935 -21.905 -51.780 1.00 8.75 282 ARG A CA 1
ATOM 2156 C C . ARG A 1 306 ? 16.184 -21.132 -50.647 1.00 7.85 282 ARG A C 1
ATOM 2157 O O . ARG A 1 306 ? 16.229 -19.883 -50.651 1.00 9.29 282 ARG A O 1
ATOM 2165 N N . ALA A 1 307 ? 15.508 -21.873 -49.799 1.00 8.05 283 ALA A N 1
ATOM 2166 C CA . ALA A 1 307 ? 14.814 -21.213 -48.676 1.00 8.67 283 ALA A CA 1
ATOM 2167 C C . ALA A 1 307 ? 15.762 -20.340 -47.795 1.00 9.45 283 ALA A C 1
ATOM 2168 O O . ALA A 1 307 ? 15.355 -19.241 -47.392 1.00 9.79 283 ALA A O 1
ATOM 2170 N N . SER A 1 308 ? 16.962 -20.873 -47.502 1.00 8.97 284 SER A N 1
ATOM 2171 C CA A SER A 1 308 ? 17.944 -20.057 -46.799 0.50 9.15 284 SER A CA 1
ATOM 2172 C CA B SER A 1 308 ? 17.916 -20.057 -46.754 0.50 9.14 284 SER A CA 1
ATOM 2173 C C . SER A 1 308 ? 18.283 -18.719 -47.445 1.00 9.24 284 SER A C 1
ATOM 2174 O O . SER A 1 308 ? 18.384 -17.687 -46.740 1.00 10.11 284 SER A O 1
ATOM 2179 N N . ALA A 1 309 ? 18.437 -18.741 -48.804 1.00 8.80 285 ALA A N 1
ATOM 2180 C CA . ALA A 1 309 ? 18.717 -17.479 -49.482 1.00 7.93 285 ALA A CA 1
ATOM 2181 C C . ALA A 1 309 ? 17.555 -16.533 -49.345 1.00 8.51 285 ALA A C 1
ATOM 2182 O O . ALA A 1 309 ? 17.737 -15.305 -49.278 1.00 9.55 285 ALA A O 1
ATOM 2184 N N . LEU A 1 310 ? 16.298 -17.014 -49.433 1.00 9.49 286 LEU A N 1
ATOM 2185 C CA . LEU A 1 310 ? 15.135 -16.096 -49.257 1.00 8.71 286 LEU A CA 1
ATOM 2186 C C . LEU A 1 310 ? 15.074 -15.547 -47.803 1.00 8.65 286 LEU A C 1
ATOM 2187 O O . LEU A 1 310 ? 14.855 -14.340 -47.637 1.00 9.92 286 LEU A O 1
ATOM 2192 N N . ALA A 1 311 ? 15.249 -16.485 -46.848 1.00 8.05 287 ALA A N 1
ATOM 2193 C CA . ALA A 1 311 ? 15.163 -15.904 -45.448 1.00 7.45 287 ALA A CA 1
ATOM 2194 C C . ALA A 1 311 ? 16.256 -14.880 -45.213 1.00 8.78 287 ALA A C 1
ATOM 2195 O O . ALA A 1 311 ? 16.039 -13.863 -44.494 1.00 9.26 287 ALA A O 1
ATOM 2197 N N . GLN A 1 312 ? 17.441 -15.048 -45.853 1.00 7.77 288 GLN A N 1
ATOM 2198 C CA . GLN A 1 312 ? 18.506 -14.042 -45.633 1.00 8.16 288 GLN A CA 1
ATOM 2199 C C . GLN A 1 312 ? 18.031 -12.679 -46.219 1.00 8.84 288 GLN A C 1
ATOM 2200 O O . GLN A 1 312 ? 18.180 -11.661 -45.522 1.00 9.68 288 GLN A O 1
ATOM 2206 N N . GLN A 1 313 ? 17.510 -12.712 -47.445 1.00 8.15 289 GLN A N 1
ATOM 2207 C CA . GLN A 1 313 ? 17.155 -11.385 -48.001 1.00 8.66 289 GLN A CA 1
ATOM 2208 C C . GLN A 1 313 ? 15.959 -10.731 -47.382 1.00 7.68 289 GLN A C 1
ATOM 2209 O O . GLN A 1 313 ? 15.984 -9.476 -47.263 1.00 10.03 289 GLN A O 1
ATOM 2215 N N . PHE A 1 314 ? 14.995 -11.526 -46.916 1.00 8.29 290 PHE A N 1
ATOM 2216 C CA . PHE A 1 314 ? 13.861 -10.929 -46.254 1.00 9.05 290 PHE A CA 1
ATOM 2217 C C . PHE A 1 314 ? 14.085 -10.714 -44.738 1.00 8.81 290 PHE A C 1
ATOM 2218 O O . PHE A 1 314 ? 13.151 -10.224 -44.009 1.00 9.95 290 PHE A O 1
ATOM 2226 N N . GLY A 1 315 ? 15.325 -10.984 -44.263 1.00 8.30 291 GLY A N 1
ATOM 2227 C CA . GLY A 1 315 ? 15.630 -10.645 -42.852 1.00 8.88 291 GLY A CA 1
ATOM 2228 C C . GLY A 1 315 ? 14.825 -11.519 -41.871 1.00 10.40 291 GLY A C 1
ATOM 2229 O O . GLY A 1 315 ? 14.356 -10.988 -40.843 1.00 9.90 291 GLY A O 1
ATOM 2230 N N . ILE A 1 316 ? 14.745 -12.846 -42.189 1.00 9.59 292 ILE A N 1
ATOM 2231 C CA . ILE A 1 316 ? 13.888 -13.681 -41.288 1.00 8.22 292 ILE A CA 1
ATOM 2232 C C . ILE A 1 316 ? 14.790 -14.765 -40.664 1.00 8.24 292 ILE A C 1
ATOM 2233 O O . ILE A 1 316 ? 15.378 -15.592 -41.379 1.00 8.65 292 ILE A O 1
ATOM 2238 N N . PRO A 1 317 ? 14.920 -14.738 -39.357 1.00 7.88 293 PRO A N 1
ATOM 2239 C CA . PRO A 1 317 ? 15.702 -15.824 -38.664 1.00 8.04 293 PRO A CA 1
ATOM 2240 C C . PRO A 1 317 ? 14.971 -17.164 -38.958 1.00 8.56 293 PRO A C 1
ATOM 2241 O O . PRO A 1 317 ? 13.724 -17.291 -38.854 1.00 9.05 293 PRO A O 1
ATOM 2245 N N . MET A 1 318 ? 15.771 -18.181 -39.318 1.00 7.10 294 MET A N 1
ATOM 2246 C CA . MET A 1 318 ? 15.264 -19.446 -39.891 1.00 7.69 294 MET A CA 1
ATOM 2247 C C . MET A 1 318 ? 15.655 -20.621 -39.019 1.00 8.70 294 MET A C 1
ATOM 2248 O O . MET A 1 318 ? 16.873 -20.836 -38.733 1.00 9.68 294 MET A O 1
ATOM 2253 N N . SER A 1 319 ? 14.623 -21.285 -38.523 1.00 8.50 295 SER A N 1
ATOM 2254 C CA . SER A 1 319 ? 14.764 -22.513 -37.713 1.00 8.22 295 SER A CA 1
ATOM 2255 C C . SER A 1 319 ? 14.337 -23.680 -38.563 1.00 9.88 295 SER A C 1
ATOM 2256 O O . SER A 1 319 ? 13.980 -23.626 -39.728 1.00 10.62 295 SER A O 1
ATOM 2259 N N . SER A 1 320 ? 14.485 -24.880 -37.895 1.00 8.89 296 SER A N 1
ATOM 2260 C CA . SER A 1 320 ? 14.046 -26.075 -38.561 1.00 9.46 296 SER A CA 1
ATOM 2261 C C . SER A 1 320 ? 12.773 -26.732 -37.981 1.00 9.21 296 SER A C 1
ATOM 2262 O O . SER A 1 320 ? 12.296 -26.380 -36.920 1.00 12.45 296 SER A O 1
ATOM 2265 N N . HIS A 1 321 ? 12.214 -27.632 -38.774 1.00 9.29 297 HIS A N 1
ATOM 2266 C CA . HIS A 1 321 ? 11.046 -28.391 -38.283 1.00 9.11 297 HIS A CA 1
ATOM 2267 C C . HIS A 1 321 ? 11.288 -29.857 -38.662 1.00 11.23 297 HIS A C 1
ATOM 2268 O O . HIS A 1 321 ? 11.473 -30.270 -39.793 1.00 10.96 297 HIS A O 1
ATOM 2275 N N . LEU A 1 322 ? 11.366 -30.625 -37.551 1.00 10.29 298 LEU A N 1
ATOM 2276 C CA . LEU A 1 322 ? 11.629 -32.141 -37.651 1.00 12.66 298 LEU A CA 1
ATOM 2277 C C . LEU A 1 322 ? 12.946 -32.365 -38.381 1.00 10.77 298 LEU A C 1
ATOM 2278 O O . LEU A 1 322 ? 13.809 -31.473 -38.558 1.00 10.91 298 LEU A O 1
ATOM 2283 N N . PHE A 1 323 ? 13.175 -33.623 -38.689 1.00 10.72 299 PHE A N 1
ATOM 2284 C CA . PHE A 1 323 ? 14.431 -33.994 -39.418 1.00 11.06 299 PHE A CA 1
ATOM 2285 C C . PHE A 1 323 ? 15.697 -33.407 -38.747 1.00 9.65 299 PHE A C 1
ATOM 2286 O O . PHE A 1 323 ? 16.577 -32.841 -39.426 1.00 10.55 299 PHE A O 1
ATOM 2294 N N . GLN A 1 324 ? 15.850 -33.698 -37.466 1.00 10.64 300 GLN A N 1
ATOM 2295 C CA . GLN A 1 324 ? 16.994 -33.069 -36.757 1.00 11.68 300 GLN A CA 1
ATOM 2296 C C . GLN A 1 324 ? 18.342 -33.487 -37.316 1.00 11.20 300 GLN A C 1
ATOM 2297 O O . GLN A 1 324 ? 19.260 -32.678 -37.252 1.00 12.47 300 GLN A O 1
ATOM 2303 N N . GLU A 1 325 ? 18.403 -34.751 -37.812 1.00 12.70 301 GLU A N 1
ATOM 2304 C CA . GLU A 1 325 ? 19.724 -35.192 -38.219 1.00 12.12 301 GLU A CA 1
ATOM 2305 C C . GLU A 1 325 ? 20.304 -34.361 -39.427 1.00 11.38 301 GLU A C 1
ATOM 2306 O O . GLU A 1 325 ? 21.465 -33.897 -39.347 1.00 13.43 301 GLU A O 1
ATOM 2312 N N . ILE A 1 326 ? 19.440 -34.164 -40.457 1.00 10.30 302 ILE A N 1
ATOM 2313 C CA . ILE A 1 326 ? 19.954 -33.355 -41.574 1.00 9.41 302 ILE A CA 1
ATOM 2314 C C . ILE A 1 326 ? 19.929 -31.865 -41.221 1.00 9.80 302 ILE A C 1
ATOM 2315 O O . ILE A 1 326 ? 20.705 -31.086 -41.727 1.00 10.42 302 ILE A O 1
ATOM 2320 N N . SER A 1 327 ? 18.902 -31.497 -40.401 1.00 10.34 303 SER A N 1
ATOM 2321 C CA . SER A 1 327 ? 18.825 -30.024 -40.091 1.00 9.97 303 SER A CA 1
ATOM 2322 C C . SER A 1 327 ? 20.005 -29.435 -39.338 1.00 10.48 303 SER A C 1
ATOM 2323 O O . SER A 1 327 ? 20.298 -28.234 -39.530 1.00 10.66 303 SER A O 1
ATOM 2326 N N . ALA A 1 328 ? 20.727 -30.286 -38.581 1.00 10.41 304 ALA A N 1
ATOM 2327 C CA . ALA A 1 328 ? 21.915 -29.696 -37.917 1.00 10.58 304 ALA A CA 1
ATOM 2328 C C . ALA A 1 328 ? 22.956 -29.317 -38.980 1.00 11.66 304 ALA A C 1
ATOM 2329 O O . ALA A 1 328 ? 23.609 -28.289 -38.889 1.00 13.96 304 ALA A O 1
ATOM 2331 N N . HIS A 1 329 ? 23.095 -30.115 -40.065 1.00 9.49 305 HIS A N 1
ATOM 2332 C CA . HIS A 1 329 ? 24.004 -29.733 -41.120 1.00 9.02 305 HIS A CA 1
ATOM 2333 C C . HIS A 1 329 ? 23.458 -28.466 -41.849 1.00 9.95 305 HIS A C 1
ATOM 2334 O O . HIS A 1 329 ? 24.252 -27.528 -42.181 1.00 10.91 305 HIS A O 1
ATOM 2341 N N . LEU A 1 330 ? 22.165 -28.538 -42.239 1.00 10.80 306 LEU A N 1
ATOM 2342 C CA . LEU A 1 330 ? 21.590 -27.415 -43.069 1.00 9.96 306 LEU A CA 1
ATOM 2343 C C . LEU A 1 330 ? 21.653 -26.091 -42.326 1.00 9.46 306 LEU A C 1
ATOM 2344 O O . LEU A 1 330 ? 22.038 -25.067 -42.902 1.00 10.27 306 LEU A O 1
ATOM 2349 N N . LEU A 1 331 ? 21.331 -26.099 -41.017 1.00 9.34 307 LEU A N 1
ATOM 2350 C CA . LEU A 1 331 ? 21.368 -24.817 -40.319 1.00 8.94 307 LEU A CA 1
ATOM 2351 C C . LEU A 1 331 ? 22.748 -24.203 -40.292 1.00 10.00 307 LEU A C 1
ATOM 2352 O O . LEU A 1 331 ? 22.976 -22.985 -40.224 1.00 9.49 307 LEU A O 1
ATOM 2357 N N . ALA A 1 332 ? 23.818 -25.081 -40.123 1.00 11.36 308 ALA A N 1
ATOM 2358 C CA . ALA A 1 332 ? 25.207 -24.529 -40.142 1.00 12.28 308 ALA A CA 1
ATOM 2359 C C . ALA A 1 332 ? 25.561 -23.843 -41.443 1.00 11.42 308 ALA A C 1
ATOM 2360 O O . ALA A 1 332 ? 26.484 -22.988 -41.442 1.00 14.36 308 ALA A O 1
ATOM 2362 N N . ALA A 1 333 ? 24.851 -24.083 -42.546 1.00 10.99 309 ALA A N 1
ATOM 2363 C CA . ALA A 1 333 ? 25.053 -23.332 -43.836 1.00 13.16 309 ALA A CA 1
ATOM 2364 C C . ALA A 1 333 ? 24.060 -22.237 -44.046 1.00 12.60 309 ALA A C 1
ATOM 2365 O O . ALA A 1 333 ? 23.978 -21.658 -45.161 1.00 16.46 309 ALA A O 1
ATOM 2367 N N . THR A 1 334 ? 23.201 -21.993 -43.058 1.00 9.99 310 THR A N 1
ATOM 2368 C CA . THR A 1 334 ? 22.078 -21.014 -43.251 1.00 9.85 310 THR A CA 1
ATOM 2369 C C . THR A 1 334 ? 22.412 -19.666 -42.588 1.00 10.52 310 THR A C 1
ATOM 2370 O O . THR A 1 334 ? 22.668 -19.602 -41.377 1.00 10.44 310 THR A O 1
ATOM 2374 N N . PRO A 1 335 ? 22.573 -18.573 -43.394 1.00 9.94 311 PRO A N 1
ATOM 2375 C CA . PRO A 1 335 ? 23.089 -17.328 -42.807 1.00 11.60 311 PRO A CA 1
ATOM 2376 C C . PRO A 1 335 ? 22.221 -16.780 -41.650 1.00 9.72 311 PRO A C 1
ATOM 2377 O O . PRO A 1 335 ? 22.834 -16.179 -40.691 1.00 14.33 311 PRO A O 1
ATOM 2381 N N . THR A 1 336 ? 20.916 -17.002 -41.679 1.00 9.41 312 THR A N 1
ATOM 2382 C CA . THR A 1 336 ? 20.025 -16.577 -40.621 1.00 9.28 312 THR A CA 1
ATOM 2383 C C . THR A 1 336 ? 19.593 -17.653 -39.640 1.00 10.65 312 THR A C 1
ATOM 2384 O O . THR A 1 336 ? 18.591 -17.523 -38.953 1.00 9.60 312 THR A O 1
ATOM 2388 N N . ALA A 1 337 ? 20.448 -18.665 -39.494 1.00 9.76 313 ALA A N 1
ATOM 2389 C CA . ALA A 1 337 ? 20.014 -19.816 -38.616 1.00 9.48 313 ALA A CA 1
ATOM 2390 C C . ALA A 1 337 ? 19.641 -19.356 -37.217 1.00 9.68 313 ALA A C 1
ATOM 2391 O O . ALA A 1 337 ? 20.304 -18.430 -36.635 1.00 11.37 313 ALA A O 1
ATOM 2393 N N . HIS A 1 338 ? 18.581 -19.978 -36.723 1.00 9.61 314 HIS A N 1
ATOM 2394 C CA . HIS A 1 338 ? 18.027 -19.503 -35.399 1.00 9.59 314 HIS A CA 1
ATOM 2395 C C . HIS A 1 338 ? 17.935 -20.724 -34.485 1.00 9.61 314 HIS A C 1
ATOM 2396 O O . HIS A 1 338 ? 18.994 -20.912 -33.787 1.00 11.20 314 HIS A O 1
ATOM 2403 N N . TRP A 1 339 ? 16.928 -21.591 -34.539 1.00 10.05 315 TRP A N 1
ATOM 2404 C CA . TRP A 1 339 ? 16.924 -22.782 -33.670 1.00 9.37 315 TRP A CA 1
ATOM 2405 C C . TRP A 1 339 ? 16.799 -24.034 -34.424 1.00 9.64 315 TRP A C 1
ATOM 2406 O O . TRP A 1 339 ? 16.130 -24.095 -35.492 1.00 11.64 315 TRP A O 1
ATOM 2417 N N . LEU A 1 340 ? 17.317 -25.133 -33.816 1.00 9.30 316 LEU A N 1
ATOM 2418 C CA . LEU A 1 340 ? 17.042 -26.471 -34.337 1.00 9.62 316 LEU A CA 1
ATOM 2419 C C . LEU A 1 340 ? 15.929 -27.066 -33.429 1.00 10.01 316 LEU A C 1
ATOM 2420 O O . LEU A 1 340 ? 16.008 -27.019 -32.190 1.00 12.65 316 LEU A O 1
ATOM 2425 N N . GLU A 1 341 ? 14.872 -27.636 -34.084 1.00 9.17 317 GLU A N 1
ATOM 2426 C CA . GLU A 1 341 ? 13.791 -28.294 -33.313 1.00 8.72 317 GLU A CA 1
ATOM 2427 C C . GLU A 1 341 ? 14.295 -29.755 -33.072 1.00 9.63 317 GLU A C 1
ATOM 2428 O O . GLU A 1 341 ? 14.461 -30.612 -33.950 1.00 10.39 317 GLU A O 1
ATOM 2434 N N . ARG A 1 342 ? 14.411 -30.036 -31.741 1.00 9.82 318 ARG A N 1
ATOM 2435 C CA . ARG A 1 342 ? 14.642 -31.458 -31.350 1.00 10.71 318 ARG A CA 1
ATOM 2436 C C . ARG A 1 342 ? 13.270 -32.145 -31.149 1.00 11.92 318 ARG A C 1
ATOM 2437 O O . ARG A 1 342 ? 12.451 -31.748 -30.324 1.00 13.60 318 ARG A O 1
ATOM 2445 N N . LEU A 1 343 ? 13.052 -33.166 -31.977 1.00 13.63 319 LEU A N 1
ATOM 2446 C CA . LEU A 1 343 ? 11.835 -34.016 -31.873 1.00 16.06 319 LEU A CA 1
ATOM 2447 C C . LEU A 1 343 ? 12.285 -35.244 -32.614 1.00 18.11 319 LEU A C 1
ATOM 2448 O O . LEU A 1 343 ? 12.408 -35.226 -33.850 1.00 16.37 319 LEU A O 1
ATOM 2453 N N . ASP A 1 344 ? 12.548 -36.277 -31.848 1.00 16.28 320 ASP A N 1
ATOM 2454 C CA . ASP A 1 344 ? 13.347 -37.408 -32.418 1.00 17.83 320 ASP A CA 1
ATOM 2455 C C . ASP A 1 344 ? 12.439 -38.453 -32.986 1.00 20.79 320 ASP A C 1
ATOM 2456 O O . ASP A 1 344 ? 12.246 -39.515 -32.296 1.00 23.28 320 ASP A O 1
ATOM 2461 N N . LEU A 1 345 ? 11.872 -38.260 -34.142 1.00 17.60 321 LEU A N 1
ATOM 2462 C CA . LEU A 1 345 ? 10.974 -39.195 -34.749 1.00 17.80 321 LEU A CA 1
ATOM 2463 C C . LEU A 1 345 ? 11.577 -40.541 -35.077 1.00 19.41 321 LEU A C 1
ATOM 2464 O O . LEU A 1 345 ? 10.847 -41.609 -34.911 1.00 16.39 321 LEU A O 1
ATOM 2469 N N . ALA A 1 346 ? 12.864 -40.523 -35.552 1.00 13.93 322 ALA A N 1
ATOM 2470 C CA . ALA A 1 346 ? 13.415 -41.830 -36.074 1.00 13.18 322 ALA A CA 1
ATOM 2471 C C . ALA A 1 346 ? 14.457 -42.456 -35.159 1.00 14.99 322 ALA A C 1
ATOM 2472 O O . ALA A 1 346 ? 15.123 -43.399 -35.596 1.00 15.65 322 ALA A O 1
ATOM 2474 N N . GLY A 1 347 ? 14.498 -41.945 -33.931 1.00 16.79 323 GLY A N 1
ATOM 2475 C CA . GLY A 1 347 ? 15.536 -42.476 -32.926 1.00 16.45 323 GLY A CA 1
ATOM 2476 C C . GLY A 1 347 ? 15.463 -43.988 -32.787 1.00 19.91 323 GLY A C 1
ATOM 2477 O O . GLY A 1 347 ? 16.535 -44.603 -32.530 1.00 18.19 323 GLY A O 1
ATOM 2478 N N . SER A 1 348 ? 14.260 -44.617 -32.857 1.00 18.77 324 SER A N 1
ATOM 2479 C CA A SER A 1 348 ? 14.150 -46.066 -32.719 0.50 17.60 324 SER A CA 1
ATOM 2480 C CA B SER A 1 348 ? 14.156 -46.084 -32.724 0.50 18.92 324 SER A CA 1
ATOM 2481 C C . SER A 1 348 ? 14.857 -46.874 -33.869 1.00 18.22 324 SER A C 1
ATOM 2482 O O . SER A 1 348 ? 15.126 -48.105 -33.703 1.00 21.01 324 SER A O 1
ATOM 2487 N N . VAL A 1 349 ? 15.148 -46.248 -35.041 1.00 17.24 325 VAL A N 1
ATOM 2488 C CA . VAL A 1 349 ? 15.682 -46.965 -36.163 1.00 17.14 325 VAL A CA 1
ATOM 2489 C C . VAL A 1 349 ? 16.970 -46.358 -36.746 1.00 14.94 325 VAL A C 1
ATOM 2490 O O . VAL A 1 349 ? 17.492 -46.865 -37.732 1.00 16.68 325 VAL A O 1
ATOM 2494 N N . ILE A 1 350 ? 17.440 -45.247 -36.160 1.00 15.63 326 ILE A N 1
ATOM 2495 C CA . ILE A 1 350 ? 18.698 -44.687 -36.609 1.00 17.20 326 ILE A CA 1
ATOM 2496 C C . ILE A 1 350 ? 19.721 -44.518 -35.433 1.00 20.98 326 ILE A C 1
ATOM 2497 O O . ILE A 1 350 ? 19.319 -44.086 -34.311 1.00 21.93 326 ILE A O 1
ATOM 2502 N N . GLU A 1 351 ? 20.974 -44.757 -35.736 1.00 17.49 327 GLU A N 1
ATOM 2503 C CA . GLU A 1 351 ? 21.921 -44.617 -34.606 1.00 16.44 327 GLU A CA 1
ATOM 2504 C C . GLU A 1 351 ? 21.999 -43.183 -34.110 1.00 18.19 327 GLU A C 1
ATOM 2505 O O . GLU A 1 351 ? 21.865 -42.243 -34.945 1.00 18.00 327 GLU A O 1
ATOM 2511 N N . PRO A 1 352 ? 22.252 -42.927 -32.801 1.00 16.18 328 PRO A N 1
ATOM 2512 C CA . PRO A 1 352 ? 22.263 -41.613 -32.185 1.00 17.55 328 PRO A CA 1
ATOM 2513 C C . PRO A 1 352 ? 23.591 -40.921 -32.440 1.00 16.00 328 PRO A C 1
ATOM 2514 O O . PRO A 1 352 ? 24.299 -40.523 -31.516 1.00 17.39 328 PRO A O 1
ATOM 2518 N N . THR A 1 353 ? 23.929 -40.727 -33.738 1.00 15.30 329 THR A N 1
ATOM 2519 C CA . THR A 1 353 ? 25.156 -40.071 -34.075 1.00 14.59 329 THR A CA 1
ATOM 2520 C C . THR A 1 353 ? 25.070 -38.489 -33.821 1.00 14.55 329 THR A C 1
ATOM 2521 O O . THR A 1 353 ? 26.117 -37.905 -33.563 1.00 15.38 329 THR A O 1
ATOM 2525 N N . LEU A 1 354 ? 23.857 -37.957 -33.969 1.00 15.33 330 LEU A N 1
ATOM 2526 C CA . LEU A 1 354 ? 23.686 -36.567 -33.598 1.00 16.54 330 LEU A CA 1
ATOM 2527 C C . LEU A 1 354 ? 23.671 -36.503 -32.071 1.00 16.09 330 LEU A C 1
ATOM 2528 O O . LEU A 1 354 ? 23.009 -37.347 -31.422 1.00 21.12 330 LEU A O 1
ATOM 2533 N N . THR A 1 355 ? 24.410 -35.540 -31.546 1.00 14.65 331 THR A N 1
ATOM 2534 C CA A THR A 1 355 ? 24.596 -35.377 -30.092 0.50 16.59 331 THR A CA 1
ATOM 2535 C CA B THR A 1 355 ? 24.379 -35.424 -30.086 0.50 18.36 331 THR A CA 1
ATOM 2536 C C . THR A 1 355 ? 24.006 -34.021 -29.632 1.00 19.57 331 THR A C 1
ATOM 2537 O O . THR A 1 355 ? 24.142 -33.043 -30.376 1.00 18.26 331 THR A O 1
ATOM 2544 N N . PHE A 1 356 ? 23.485 -33.948 -28.387 1.00 18.62 332 PHE A N 1
ATOM 2545 C CA . PHE A 1 356 ? 23.125 -32.648 -27.826 1.00 17.31 332 PHE A CA 1
ATOM 2546 C C . PHE A 1 356 ? 23.978 -32.420 -26.660 1.00 23.22 332 PHE A C 1
ATOM 2547 O O . PHE A 1 356 ? 23.949 -33.307 -25.745 1.00 22.58 332 PHE A O 1
ATOM 2555 N N . GLU A 1 357 ? 24.698 -31.359 -26.692 1.00 16.96 333 GLU A N 1
ATOM 2556 C CA . GLU A 1 357 ? 25.740 -30.964 -25.752 1.00 22.09 333 GLU A CA 1
ATOM 2557 C C . GLU A 1 357 ? 25.370 -29.563 -25.292 1.00 21.87 333 GLU A C 1
ATOM 2558 O O . GLU A 1 357 ? 25.479 -28.563 -26.049 1.00 20.15 333 GLU A O 1
ATOM 2560 N N . GLY A 1 358 ? 24.871 -29.519 -24.014 1.00 21.89 334 GLY A N 1
ATOM 2561 C CA . GLY A 1 358 ? 24.455 -28.269 -23.399 1.00 21.30 334 GLY A CA 1
ATOM 2562 C C . GLY A 1 358 ? 23.338 -27.573 -24.250 1.00 15.25 334 GLY A C 1
ATOM 2563 O O . GLY A 1 358 ? 23.313 -26.385 -24.354 1.00 21.69 334 GLY A O 1
ATOM 2564 N N . GLY A 1 359 ? 22.493 -28.424 -24.736 1.00 20.94 335 GLY A N 1
ATOM 2565 C CA . GLY A 1 359 ? 21.272 -28.010 -25.405 1.00 19.37 335 GLY A CA 1
ATOM 2566 C C . GLY A 1 359 ? 21.623 -27.621 -26.843 1.00 19.31 335 GLY A C 1
ATOM 2567 O O . GLY A 1 359 ? 20.718 -27.158 -27.534 1.00 17.04 335 GLY A O 1
ATOM 2568 N N . ASN A 1 360 ? 22.807 -27.808 -27.292 1.00 12.46 336 ASN A N 1
ATOM 2569 C CA . ASN A 1 360 ? 23.105 -27.548 -28.737 1.00 13.36 336 ASN A CA 1
ATOM 2570 C C . ASN A 1 360 ? 23.270 -28.829 -29.506 1.00 15.07 336 ASN A C 1
ATOM 2571 O O . ASN A 1 360 ? 23.907 -29.826 -29.075 1.00 14.95 336 ASN A O 1
ATOM 2576 N N . ALA A 1 361 ? 22.730 -28.844 -30.737 1.00 12.07 337 ALA A N 1
ATOM 2577 C CA . ALA A 1 361 ? 23.007 -30.045 -31.539 1.00 14.29 337 ALA A CA 1
ATOM 2578 C C . ALA A 1 361 ? 24.421 -29.937 -32.149 1.00 13.75 337 ALA A C 1
ATOM 2579 O O . ALA A 1 361 ? 24.868 -28.920 -32.621 1.00 15.63 337 ALA A O 1
ATOM 2581 N N . VAL A 1 362 ? 25.088 -31.090 -32.211 1.00 12.29 338 VAL A N 1
ATOM 2582 C CA . VAL A 1 362 ? 26.469 -31.162 -32.671 1.00 13.86 338 VAL A CA 1
ATOM 2583 C C . VAL A 1 362 ? 26.466 -32.250 -33.767 1.00 13.60 338 VAL A C 1
ATOM 2584 O O . VAL A 1 362 ? 26.105 -33.453 -33.586 1.00 15.40 338 VAL A O 1
ATOM 2588 N N . ILE A 1 363 ? 26.959 -31.812 -34.958 1.00 15.93 339 ILE A N 1
ATOM 2589 C CA . ILE A 1 363 ? 26.893 -32.663 -36.122 1.00 18.15 339 ILE A CA 1
ATOM 2590 C C . ILE A 1 363 ? 28.013 -33.771 -35.968 1.00 19.67 339 ILE A C 1
ATOM 2591 O O . ILE A 1 363 ? 29.164 -33.430 -35.539 1.00 19.29 339 ILE A O 1
ATOM 2596 N N . PRO A 1 364 ? 27.740 -35.000 -36.330 1.00 17.86 340 PRO A N 1
ATOM 2597 C CA . PRO A 1 364 ? 28.774 -36.046 -36.216 1.00 18.07 340 PRO A CA 1
ATOM 2598 C C . PRO A 1 364 ? 29.806 -35.888 -37.246 1.00 18.42 340 PRO A C 1
ATOM 2599 O O . PRO A 1 364 ? 29.486 -35.429 -38.321 1.00 18.61 340 PRO A O 1
ATOM 2603 N N . ASP A 1 365 ? 30.995 -36.409 -36.989 1.00 21.05 341 ASP A N 1
ATOM 2604 C CA . ASP A 1 365 ? 32.026 -36.309 -38.029 1.00 21.39 341 ASP A CA 1
ATOM 2605 C C . ASP A 1 365 ? 31.940 -37.603 -38.819 1.00 21.65 341 ASP A C 1
ATOM 2606 O O . ASP A 1 365 ? 32.665 -38.607 -38.616 1.00 26.46 341 ASP A O 1
ATOM 2611 N N . LEU A 1 366 ? 30.980 -37.651 -39.754 1.00 15.67 342 LEU A N 1
ATOM 2612 C CA . LEU A 1 366 ? 30.677 -38.853 -40.572 1.00 13.48 342 LEU A CA 1
ATOM 2613 C C . LEU A 1 366 ? 30.349 -38.318 -41.956 1.00 15.68 342 LEU A C 1
ATOM 2614 O O . LEU A 1 366 ? 29.796 -37.192 -42.068 1.00 15.83 342 LEU A O 1
ATOM 2619 N N . PRO A 1 367 ? 30.668 -39.051 -42.992 1.00 15.09 343 PRO A N 1
ATOM 2620 C CA . PRO A 1 367 ? 30.312 -38.546 -44.377 1.00 13.62 343 PRO A CA 1
ATOM 2621 C C . PRO A 1 367 ? 28.786 -38.419 -44.548 1.00 13.05 343 PRO A C 1
ATOM 2622 O O . PRO A 1 367 ? 27.964 -39.209 -43.997 1.00 15.37 343 PRO A O 1
ATOM 2626 N N . GLY A 1 368 ? 28.451 -37.518 -45.502 1.00 11.55 344 GLY A N 1
ATOM 2627 C CA . GLY A 1 368 ? 27.031 -37.277 -45.743 1.00 12.61 344 GLY A CA 1
ATOM 2628 C C . GLY A 1 368 ? 26.310 -36.781 -44.458 1.00 11.47 344 GLY A C 1
ATOM 2629 O O . GLY A 1 368 ? 26.886 -35.946 -43.709 1.00 13.22 344 GLY A O 1
ATOM 2630 N N . VAL A 1 369 ? 25.070 -37.297 -44.217 1.00 11.03 345 VAL A N 1
ATOM 2631 C CA . VAL A 1 369 ? 24.228 -36.739 -43.083 1.00 10.76 345 VAL A CA 1
ATOM 2632 C C . VAL A 1 369 ? 24.562 -37.401 -41.757 1.00 14.48 345 VAL A C 1
ATOM 2633 O O . VAL A 1 369 ? 24.342 -36.809 -40.657 1.00 14.50 345 VAL A O 1
ATOM 2637 N N . GLY A 1 370 ? 25.209 -38.600 -41.835 1.00 14.63 346 GLY A N 1
ATOM 2638 C CA . GLY A 1 370 ? 25.474 -39.299 -40.481 1.00 14.36 346 GLY A CA 1
ATOM 2639 C C . GLY A 1 370 ? 24.307 -40.234 -40.147 1.00 18.80 346 GLY A C 1
ATOM 2640 O O . GLY A 1 370 ? 24.194 -40.636 -38.930 1.00 20.81 346 GLY A O 1
ATOM 2641 N N . ILE A 1 371 ? 23.349 -40.555 -41.063 1.00 14.18 347 ILE A N 1
ATOM 2642 C CA . ILE A 1 371 ? 22.223 -41.477 -40.813 1.00 15.46 347 ILE A CA 1
ATOM 2643 C C . ILE A 1 371 ? 22.742 -42.916 -41.120 1.00 18.11 347 ILE A C 1
ATOM 2644 O O . ILE A 1 371 ? 23.122 -43.281 -42.225 1.00 19.95 347 ILE A O 1
ATOM 2649 N N . ILE A 1 372 ? 22.669 -43.723 -40.100 1.00 16.45 348 ILE A N 1
ATOM 2650 C CA . ILE A 1 372 ? 23.081 -45.148 -40.159 1.00 17.34 348 ILE A CA 1
ATOM 2651 C C . ILE A 1 372 ? 21.940 -45.968 -39.531 1.00 17.14 348 ILE A C 1
ATOM 2652 O O . ILE A 1 372 ? 21.483 -45.658 -38.423 1.00 17.27 348 ILE A O 1
ATOM 2657 N N . TRP A 1 373 ? 21.409 -46.919 -40.293 1.00 14.98 349 TRP A N 1
ATOM 2658 C CA . TRP A 1 373 ? 20.231 -47.603 -39.864 1.00 15.66 349 TRP A CA 1
ATOM 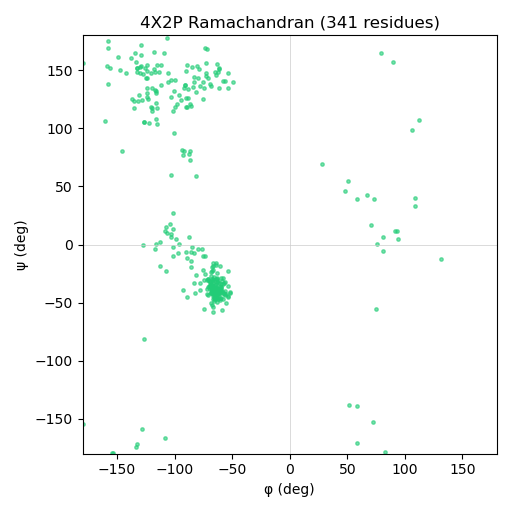2659 C C . TRP A 1 373 ? 20.581 -48.576 -38.684 1.00 18.23 349 TRP A C 1
ATOM 2660 O O . TRP A 1 373 ? 21.720 -49.160 -38.727 1.00 18.66 349 TRP A O 1
ATOM 2671 N N . ARG A 1 374 ? 19.593 -48.681 -37.755 1.00 18.98 350 ARG A N 1
ATOM 2672 C CA . ARG A 1 374 ? 19.613 -49.844 -36.725 1.00 18.86 350 ARG A CA 1
ATOM 2673 C C . ARG A 1 374 ? 18.927 -51.045 -37.364 1.00 17.63 350 ARG A C 1
ATOM 2674 O O . ARG A 1 374 ? 17.695 -51.225 -37.186 1.00 20.00 350 ARG A O 1
ATOM 2682 N N . GLU A 1 375 ? 19.628 -51.803 -38.214 1.00 21.67 351 GLU A N 1
ATOM 2683 C CA . GLU A 1 375 ? 18.997 -52.889 -39.044 1.00 25.81 351 GLU A CA 1
ATOM 2684 C C . GLU A 1 375 ? 18.257 -53.940 -38.176 1.00 31.12 351 GLU A C 1
ATOM 2685 O O . GLU A 1 375 ? 17.191 -54.375 -38.540 1.00 35.00 351 GLU A O 1
ATOM 2691 N N . LYS A 1 376 ? 18.759 -54.205 -36.978 1.00 26.89 352 LYS A N 1
ATOM 2692 C CA . LYS A 1 376 ? 18.069 -55.203 -36.175 1.00 30.80 352 LYS A CA 1
ATOM 2693 C C . LYS A 1 376 ? 16.786 -54.640 -35.595 1.00 34.49 352 LYS A C 1
ATOM 2694 O O . LYS A 1 376 ? 15.913 -55.395 -35.258 1.00 36.46 352 LYS A O 1
ATOM 2700 N N . GLU A 1 377 ? 16.627 -53.298 -35.469 1.00 24.31 353 GLU A N 1
ATOM 2701 C CA . GLU A 1 377 ? 15.369 -52.728 -34.980 1.00 20.57 353 GLU A CA 1
ATOM 2702 C C . GLU A 1 377 ? 14.311 -52.583 -36.118 1.00 23.53 353 GLU A C 1
ATOM 2703 O O . GLU A 1 377 ? 13.127 -52.696 -35.819 1.00 22.41 353 GLU A O 1
ATOM 2709 N N . ILE A 1 378 ? 14.711 -52.311 -37.356 1.00 24.33 354 ILE A N 1
ATOM 2710 C CA . ILE A 1 378 ? 13.762 -51.950 -38.394 1.00 18.21 354 ILE A CA 1
ATOM 2711 C C . ILE A 1 378 ? 12.723 -53.056 -38.636 1.00 23.22 354 ILE A C 1
ATOM 2712 O O . ILE A 1 378 ? 11.511 -52.791 -38.782 1.00 20.60 354 ILE A O 1
ATOM 2717 N N . GLY A 1 379 ? 13.182 -54.327 -38.731 1.00 23.71 355 GLY A N 1
ATOM 2718 C CA . GLY A 1 379 ? 12.208 -55.409 -38.833 1.00 24.62 355 GLY A CA 1
ATOM 2719 C C . GLY A 1 379 ? 11.120 -55.494 -37.766 1.00 24.08 355 GLY A C 1
ATOM 2720 O O . GLY A 1 379 ? 10.027 -56.022 -38.063 1.00 35.10 355 GLY A O 1
ATOM 2721 N N . LYS A 1 380 ? 11.325 -54.943 -36.597 1.00 24.45 356 LYS A N 1
ATOM 2722 C CA . LYS A 1 380 ? 10.293 -54.952 -35.531 1.00 26.58 356 LYS A CA 1
ATOM 2723 C C . LYS A 1 380 ? 9.088 -54.093 -35.982 1.00 27.56 356 LYS A C 1
ATOM 2724 O O . LYS A 1 380 ? 7.969 -54.258 -35.567 1.00 23.37 356 LYS A O 1
ATOM 2730 N N . TYR A 1 381 ? 9.361 -53.091 -36.849 1.00 23.82 357 TYR A N 1
ATOM 2731 C CA . TYR A 1 381 ? 8.312 -51.982 -37.058 1.00 21.20 357 TYR A CA 1
ATOM 2732 C C . TYR A 1 381 ? 7.802 -51.972 -38.472 1.00 20.84 357 TYR A C 1
ATOM 2733 O O . TYR A 1 381 ? 6.926 -51.164 -38.813 1.00 20.71 357 TYR A O 1
ATOM 2742 N N . LEU A 1 382 ? 8.253 -52.864 -39.343 1.00 22.22 358 LEU A N 1
ATOM 2743 C CA . LEU A 1 382 ? 7.692 -52.903 -40.706 1.00 20.26 358 LEU A CA 1
ATOM 2744 C C . LEU A 1 382 ? 6.239 -53.114 -40.846 1.00 29.79 358 LEU A C 1
ATOM 2745 O O . LEU A 1 382 ? 5.627 -53.849 -40.038 1.00 26.74 358 LEU A O 1
ATOM 2750 N N . VAL A 1 383 ? 5.637 -52.412 -41.788 1.00 25.60 359 VAL A N 1
ATOM 2751 C CA . VAL A 1 383 ? 4.227 -52.535 -42.200 1.00 36.89 359 VAL A CA 1
ATOM 2752 C C . VAL A 1 383 ? 4.196 -53.618 -43.218 1.00 47.30 359 VAL A C 1
ATOM 2753 O O . VAL A 1 383 ? 5.064 -53.746 -44.089 1.00 61.05 359 VAL A O 1
#

Foldseek 3Di:
DWAWAWKDKFWFWAAFPAWAQAPVGTHGTWIKIWMWTQIPLRDIFIFMFTQRDPVCRVVLVVLLVVCGVVRHRHHLDLVVLLVSQCVVCVPVPCAPSNLLSLQRVSLRSQLVVLVSVFFESLVVLPFDFDWFFEEEEGHQQFQPVLLVVLLVRVVVQHQEYEYEHQDVDLVRVVSNVVSNCVRNDDRGAYEYEPPQRAFLVVLLVSVVVVVVVPHQAYENNHDQQPLVSLQVSQVSDPRWYEYACRAQAVVSVVVSLVNPNTQAYAYECSRNRHLSSLVVNLVVCVVSVHQYEYDPPQLQRSSSLSSRPRHHYYYDGHNCPQWWPPQWDADSNTTGHHGGGYSRTDTPVVRRVVTTD

CATH classification: 3.30.390.10 (+1 more: 3.20.20.120)

Sequence (357 aa):
EVLITGLRTRAVNVPLAYPVHTAVGTVGTAPLVLIDLATSAGVVGHSYLFAYTPVALKSLKQLLDDMAAMIVNEPLLAPVSLLEAMMLAKRFCLAGYTGLIRMAAAGIDMAAWDALGKVHETTPLVKLLGANARPVQAYDSHSLDGVKLATERRAVTAAELGFRAVKTKIGYPALDQDLAVVRSIRQAVGDDFGIMVDYNNQSLDVPAAIKRSQALQQEGVTWIEEPTLQHHDYEGHQRIQSKLNVPVQMGENWLGPEEEMFKALSIGACRLAMPDAMKIGGVTGWIIRASSALAQQFGIPMSSHLFQEISAHLLAATPTAHWLERLDLAGSSVIEPTLTTFEGGNAVIPDLPGVGIIWREKEIGKYLV

Nearest PDB structures (foldseek):
  4hnc-assembly1_A  TM=1.002E+00  e=1.500E-79  Pseudomonas putida
  4fp1-assembly1_A  TM=9.939E-01  e=2.490E-79  Pseudomonas putida
  1mdl-assembly1_A  TM=1.002E+00  e=5.551E-78  Pseudomonas aeruginosa
  4hnc-assembly1_B  TM=1.002E+00  e=5.313E-76  Pseudomonas putida
  1dtn-assembly1_A  TM=9.947E-01  e=1.662E-75  Pseudomonas aeruginosa

InterPro domains:
  IPR013341 Mandelate racemase, N-terminal domain [PF02746] (8-128)
  IPR013342 Mandelate racemase, C-terminal domain [PF13378] (150-351)
  IPR013342 Mandelate racemase, C-terminal domain [SM00922] (145-242)
  IPR015654 Mandelate racemase [SFLDF00004] (1-359)
  IPR018110 Mandelate racemase/muconate lactonizing enzyme, conserved site [PS00908] (103-128)
  IPR018110 Mandelate racemase/muconate lactonizing enzyme, conserved site [PS00909] (192-223)
  IPR029017 Enolase-like, N-terminal [G3DSA:3.30.390.10] (3-123)
  IPR029017 Enolase-like, N-terminal [SSF54826] (4-130)
  IPR036849 Enolase-like, C-terminal domain superfamily [G3DSA:3.20.20.120] (124-350)
  IPR036849 Enolase-like, C-terminal domain superfamily [SSF51604] (116-358)
  IPR046945 L-rhamnonate dehydratase-like [PTHR13794] (1-357)

Secondary structure (DSSP, 8-state):
--BEEEEEEEEEEEEEEEEEE-SS-EEEEEEEEEEEEEETTS-EEEEEEE-SSGGGHHHHHHHHHHHHHHHTTSBS-HHHHHHHHHHHTTTT-SSHHHHHHHHHHHHHHHHHHHHHTTSBHHHHTT-----EEEEEE--S-HHHHHHHHHHHHHHTT-SEEEEE---SSHHHHHHHHHHHHHHH-SSSEEEEE-TT---HHHHHHHHHHHHHH--S-EE--S-TT-HHHHHHHHHT-SSPEEE-TT--SHHHHHHHHHTT--SEE--BTTTTTHHHHHHHHHHHHHHHT--B--BS-HHHHHHHHHT-TTB--EEE--TTTTTB---SEEETTEEE--SSSBT---B-HHHHHHHB-

Radius of gyration: 19.78 Å; Cα contacts (8 Å, |Δi|>4): 815; chains: 1; bounding box: 45×48×52 Å

Organism: Pseudomonas putida (NCBI:txid303)

Solvent-accessible surface area: 14028 Å² total; per-residue (Å²): 186,35,61,0,67,19,26,122,7,28,5,0,52,0,58,21,92,65,51,47,53,54,100,153,36,80,71,37,63,1,5,0,0,0,0,10,0,36,11,67,52,67,38,59,0,27,2,7,0,27,2,79,58,90,134,16,4,142,59,0,62,102,43,0,54,98,3,19,90,27,0,47,108,63,66,5,42,5,74,76,8,24,59,48,2,30,158,150,25,84,170,77,24,30,67,23,63,30,12,6,0,6,1,0,0,5,4,0,0,26,0,0,38,0,40,43,108,152,26,14,0,1,108,54,41,71,25,121,55,108,86,10,51,1,0,2,5,8,4,33,12,27,63,157,50,1,23,79,12,0,51,53,0,40,134,105,27,8,120,0,0,0,1,38,6,25,24,126,46,34,108,73,0,14,41,2,1,116,30,1,41,149,47,25,30,128,144,26,14,0,0,0,0,1,60,58,68,20,92,10,94,30,0,39,141,30,0,72,28,0,50,158,56,33,19,44,0,0,0,2,0,6,94,41,120,42,30,85,0,0,60,110,0,8,73,112,10,124,14,32,0,0,2,2,19,20,2,27,0,14,83,45,0,101,123,0,10,61,85,40,0,5,111,12,0,0,0,0,0,0,25,0,6,0,0,2,3,4,76,100,0,7,52,42,0,84,148,79,55,16,49,0,0,0,12,6,4,10,12,7,0,0,0,1,0,8,39,1,82,33,34,47,20,0,1,54,40,46,9,0,22,22,0,6,69,112,35,18,74,50,55,57,3,42,0,53,16,18,134,56,54,0,3,4,8,77,18,81,94,195,36,2,53,138,44,93,94

GO terms:
  GO:0018838 mandelate racemase activity (F, EXP)